Protein AF-0000000080188568 (afdb_homodimer)

Foldseek 3Di:
DQALLLLLCLQPADFFDFLVNSCVVVVHDSVVSVVSLVVCVLLVQWDWDDDDPTIGIGGHPQPLSVLSNVVCVVCVVDSCSVLCDDCLLVLLLPQLDWDALVVSCLLSVHDSVVSVVSQVSCVVVVQWDDDPRTIHGDDPSNSSNVSSVSSQVSSVLSVCCVFAVPKDWLADDNAKTKIKHQDDGDDAQKAWAEQVCCVVLLDHDDDDSITMIMGDNPDDYQDLLLRLLSLCSVPVALVSLLVNLLSVQADPDDPVSNCVNCVSSVNNVVVVVSVVCVVVQNPDDDPRYDHSVVSCVVNVVSPRRD/DQALLLLLCLQPADFFDFLVNSCVVVVHDSVVSVVSLVVCVLLVQWDWDDDDPTIGIGGHPQPLSVLSNVVCVVCVVDSCSVLCDDCLLVLLLPQLDWDALVVSCLLSVHDSVVSVVSQVSCVVVVQWDDDPRTIHGDDPSNSSNVSSVSSQVSSVLSVCCVFAVPKDWLADGNAKTKIKHQDDGDDAQKAWAEQVCCVVLLDHDDDDSITMIMGDNPDDYQDLLLRLLSLCSVPVALVSLLVNLLSVQQDPDDVVSNCSNCVSSVNNVVVVVSVVCVVVQNPDDDPRYDHSVVSCVVNVVSPRRD

Sequence (612 aa):
MLRRIELEVLATVDRGDTISELATKLDHSESYLSRAVGDLVEKGLIYTERDGRRKRVVPSDARAVELYRDHVRQHSHIAFPELLTGKALEVLSYLDQPRTVSEIADRSDNYRNTVNRVLKRFRDRGLVGTADGHYEFNADFDRLHEFARELAHHLHRHRLEAVAPKGTILWEDYDEFLAQAETEIDAEGFHETGLARFAAFDLQFLLTDHRYYVYSEELDAVSPAALCCHTLVIDDGSRHRSYCLLLLSHVDVDEDDLREQAEKYDLEDEIDVLLRYLKTRGEIDDDWLPEWDKFQELAADYKIESMLRRIELEVLATVDRGDTISELATKLDHSESYLSRAVGDLVEKGLIYTERDGRRKRVVPSDARAVELYRDHVRQHSHIAFPELLTGKALEVLSYLDQPRTVSEIADRSDNYRNTVNRVLKRFRDRGLVGTADGHYEFNADFDRLHEFARELAHHLHRHRLEAVAPKGTILWEDYDEFLAQAETEIDAEGFHETGLARFAAFDLQFLLTDHRYYVYSEELDAVSPAALCCHTLVIDDGSRHRSYCLLLLSHVDVDEDDLREQAEKYDLEDEIDVLLRYLKTRGEIDDDWLPEWDKFQELAADYKIES

pLDDT: mean 93.04, std 4.97, range [55.97, 98.19]

Secondary structure (DSSP, 8-state):
---HHHHHHHHH--TTEEHHHHHHHHT--HHHHHHHHHHHHHTTSEEEEEETTEEEEEE---HHHHHHHHHHHHTTTS-HHHHTTTTHHHHHHT-SS-B-HHHHHHHHT--HHHHHHHHHHHHHTTSEEEETTEEEE-GGGGHHHHHHHHHHHHHHHHHHHHH-TT-EEEEE-SS-EEEEESS----TTEEE-HHHHGGGGT------S-EEEEE-SS-SS--HHHHHHHHHHH--SHHHHHHHHHHHHHS---HHHHHHHHHHTT-HHHHHHHHHHHHTTT-S--TTS--HHHHHHHHHHTT---/---HHHHHHHHH--TTEEHHHHHHHHT--HHHHHHHHHHHHHTTSEEEEEETTEEEEEE---HHHHHHHHHHHHTTTS-HHHHTTTTHHHHHHT-SS-B-HHHHHHHHT--HHHHHHHHHHHHHTTSEEEETTEEEE-GGGGHHHHHHHHHHHHHHHHHHHHH-TT-EEEEE-SS-EEEEESS----TTEEEEHHHHGGGGT------S-EEEEE-SS-SS--HHHHHHHHHHH--SHHHHHHHHHHHHHS---HHHHHHHHHHTT-HHHHHHHHHHHHTTT-S--TTS--HHHHHHHHHHTT---

Organism: NCBI:txid355548

Nearest PDB structures (foldseek):
  4yif-assembly2_D  TM=5.866E-01  e=1.175E-02  Mycobacterium tuberculosis H37Rv
  5hsm-assembly1_A-2  TM=6.415E-01  e=3.103E-02  Mycobacterium tuberculosis H37Rv
  1lnw-assembly2_C  TM=6.754E-01  e=8.197E-02  Pseudomonas aeruginosa
  1x19-assembly1_A  TM=5.883E-01  e=5.295E-02  Chlorobaculum tepidum TLS
  3eco-assembly1_B  TM=5.841E-01  e=5.558E-02  Staphylococcus aureus subsp. aureus Mu50

Structure (mmCIF, N/CA/C/O backbone):
data_AF-0000000080188568-model_v1
#
loop_
_entity.id
_entity.type
_entity.pdbx_description
1 polymer 'MarR family protein'
#
loop_
_atom_site.group_PDB
_atom_site.id
_atom_site.type_symbol
_atom_site.label_atom_id
_atom_site.label_alt_id
_atom_site.label_comp_id
_atom_site.label_asym_id
_atom_site.label_entity_id
_atom_site.label_seq_id
_atom_site.pdbx_PDB_ins_code
_atom_site.Cartn_x
_atom_site.Cartn_y
_atom_site.Cartn_z
_atom_site.occupancy
_atom_site.B_iso_or_equiv
_atom_site.auth_seq_id
_atom_site.auth_comp_id
_atom_site.auth_asym_id
_atom_site.auth_atom_id
_atom_site.pdbx_PDB_model_num
ATOM 1 N N . MET A 1 1 ? -16.469 -11.023 -1.632 1 77.88 1 MET A N 1
ATOM 2 C CA . MET A 1 1 ? -17.078 -9.703 -1.787 1 77.88 1 MET A CA 1
ATOM 3 C C . MET A 1 1 ? -17.688 -9.234 -0.476 1 77.88 1 MET A C 1
ATOM 5 O O . MET A 1 1 ? -18.188 -10.039 0.307 1 77.88 1 MET A O 1
ATOM 9 N N . LEU A 1 2 ? -17.359 -7.988 -0.147 1 91.19 2 LEU A N 1
ATOM 10 C CA . LEU A 1 2 ? -17.922 -7.457 1.087 1 91.19 2 LEU A CA 1
ATOM 11 C C . LEU A 1 2 ? -19.406 -7.129 0.91 1 91.19 2 LEU A C 1
ATOM 13 O O . LEU A 1 2 ? -19.797 -6.582 -0.122 1 91.19 2 LEU A O 1
ATOM 17 N N . ARG A 1 3 ? -20.25 -7.59 1.879 1 93.44 3 ARG A N 1
ATOM 18 C CA . ARG A 1 3 ? -21.656 -7.227 1.912 1 93.44 3 ARG A CA 1
ATOM 19 C C . ARG A 1 3 ? -21.859 -5.828 2.488 1 93.44 3 ARG A C 1
ATOM 21 O O . ARG A 1 3 ? -20.953 -5.277 3.115 1 93.44 3 ARG A O 1
ATOM 28 N N . ARG A 1 4 ? -23.016 -5.301 2.189 1 94.25 4 ARG A N 1
ATOM 29 C CA . ARG A 1 4 ? -23.328 -3.945 2.637 1 94.25 4 ARG A CA 1
ATOM 30 C C . ARG A 1 4 ? -23.125 -3.805 4.141 1 94.25 4 ARG A C 1
ATOM 32 O O . ARG A 1 4 ? -22.484 -2.854 4.602 1 94.25 4 ARG A O 1
ATOM 39 N N . ILE A 1 5 ? -23.562 -4.742 4.906 1 94.88 5 ILE A N 1
ATOM 40 C CA . ILE A 1 5 ? -23.516 -4.668 6.363 1 94.88 5 ILE A CA 1
ATOM 41 C C . ILE A 1 5 ? -22.062 -4.707 6.828 1 94.88 5 ILE A C 1
ATOM 43 O O . ILE A 1 5 ? -21.703 -4.062 7.82 1 94.88 5 ILE A O 1
ATOM 47 N N . GLU A 1 6 ? -21.25 -5.473 6.164 1 96.31 6 GLU A N 1
ATOM 48 C CA . GLU A 1 6 ? -19.828 -5.547 6.512 1 96.31 6 GLU A CA 1
ATOM 49 C C . GLU A 1 6 ? -19.141 -4.203 6.297 1 96.31 6 GLU A C 1
ATOM 51 O O . GLU A 1 6 ? -18.328 -3.777 7.121 1 96.31 6 GLU A O 1
ATOM 56 N N . LEU A 1 7 ? -19.531 -3.549 5.219 1 96.69 7 LEU A N 1
ATOM 57 C CA . LEU A 1 7 ? -19 -2.223 4.934 1 96.69 7 LEU A CA 1
ATOM 58 C C . LEU A 1 7 ? -19.484 -1.21 5.969 1 96.69 7 LEU A C 1
ATOM 60 O O . LEU A 1 7 ? -18.719 -0.328 6.379 1 96.69 7 LEU A O 1
ATOM 64 N N . GLU A 1 8 ? -20.672 -1.371 6.391 1 96.19 8 GLU A N 1
ATOM 65 C CA . GLU A 1 8 ? -21.219 -0.488 7.422 1 96.19 8 GLU A CA 1
ATOM 66 C C . GLU A 1 8 ? -20.469 -0.668 8.742 1 96.19 8 GLU A C 1
ATOM 68 O O . GLU A 1 8 ? -20.156 0.311 9.414 1 96.19 8 GLU A O 1
ATOM 73 N N . VAL A 1 9 ? -20.234 -1.884 9.047 1 95.75 9 VAL A N 1
ATOM 74 C CA . VAL A 1 9 ? -19.516 -2.186 10.281 1 95.75 9 VAL A CA 1
ATOM 75 C C . VAL A 1 9 ? -18.109 -1.588 10.227 1 95.75 9 VAL A C 1
ATOM 77 O O . VAL A 1 9 ? -17.672 -0.91 11.156 1 95.75 9 VAL A O 1
ATOM 80 N N . LEU A 1 10 ? -17.422 -1.769 9.109 1 95.19 10 LEU A N 1
ATOM 81 C CA . LEU A 1 10 ? -16.047 -1.275 8.961 1 95.19 10 LEU A CA 1
ATOM 82 C C . LEU A 1 10 ? -16.016 0.247 9.047 1 95.19 10 LEU A C 1
ATOM 84 O O . LEU A 1 10 ? -15.055 0.818 9.562 1 95.19 10 LEU A O 1
ATOM 88 N N . ALA A 1 11 ? -17.031 0.852 8.555 1 94.38 11 ALA A N 1
ATOM 89 C CA . ALA A 1 11 ? -17.094 2.311 8.539 1 94.38 11 ALA A CA 1
ATOM 90 C C . ALA A 1 11 ? -17.328 2.869 9.938 1 94.38 11 ALA A C 1
ATOM 92 O O . ALA A 1 11 ? -16.906 3.979 10.25 1 94.38 11 ALA A O 1
ATOM 93 N N . THR A 1 12 ? -17.969 2.084 10.789 1 93.31 12 THR A N 1
ATOM 94 C CA . THR A 1 12 ? -18.5 2.654 12.023 1 93.31 12 THR A CA 1
ATOM 95 C C . THR A 1 12 ? -17.688 2.174 13.227 1 93.31 12 THR A C 1
ATOM 97 O O . THR A 1 12 ? -17.594 2.877 14.234 1 93.31 12 THR A O 1
ATOM 100 N N . VAL A 1 13 ? -17.062 1.077 13.148 1 92.56 13 VAL A N 1
ATOM 101 C CA . VAL A 1 13 ? -16.469 0.41 14.305 1 92.56 13 VAL A CA 1
ATOM 102 C C . VAL A 1 13 ? -15.312 1.248 14.844 1 92.56 13 VAL A C 1
ATOM 104 O O . VAL A 1 13 ? -14.461 1.713 14.078 1 92.56 13 VAL A O 1
ATOM 107 N N . ASP A 1 14 ? -15.359 1.519 16.078 1 88.75 14 ASP A N 1
ATOM 108 C CA . ASP A 1 14 ? -14.234 2.082 16.812 1 88.75 14 ASP A CA 1
ATOM 109 C C . ASP A 1 14 ? -13.562 1.024 17.688 1 88.75 14 ASP A C 1
ATOM 111 O O . ASP A 1 14 ? -14.219 0.098 18.172 1 88.75 14 ASP A O 1
ATOM 115 N N . ARG A 1 15 ? -12.281 1.246 17.844 1 84 15 ARG A N 1
ATOM 116 C CA . ARG A 1 15 ? -11.555 0.283 18.672 1 84 15 ARG A CA 1
ATOM 117 C C . ARG A 1 15 ? -12.188 0.163 20.047 1 84 15 ARG A C 1
ATOM 119 O O . ARG A 1 15 ? -12.312 1.157 20.766 1 84 15 ARG A O 1
ATOM 126 N N . GLY A 1 16 ? -12.625 -1.047 20.391 1 82.81 16 GLY A N 1
ATOM 127 C CA . GLY A 1 16 ? -13.18 -1.302 21.719 1 82.81 16 GLY A CA 1
ATOM 128 C C . GLY A 1 16 ? -14.695 -1.34 21.734 1 82.81 16 GLY A C 1
ATOM 129 O O . GLY A 1 16 ? -15.305 -1.646 22.766 1 82.81 16 GLY A O 1
ATOM 130 N N . ASP A 1 17 ? -15.25 -1.084 20.641 1 91.62 17 ASP A N 1
ATOM 131 C CA . ASP A 1 17 ? -16.703 -1.198 20.562 1 91.62 17 ASP A CA 1
ATOM 132 C C . ASP A 1 17 ? -17.156 -2.619 20.891 1 91.62 17 ASP A C 1
ATOM 134 O O . ASP A 1 17 ? -16.516 -3.59 20.484 1 91.62 17 ASP A O 1
ATOM 138 N N . THR A 1 18 ? -18.25 -2.66 21.594 1 93 18 THR A N 1
ATOM 139 C CA . THR A 1 18 ? -18.891 -3.961 21.766 1 93 18 THR A CA 1
ATOM 140 C C . THR A 1 18 ? -19.891 -4.219 20.641 1 93 18 THR A C 1
ATOM 142 O O . THR A 1 18 ? -20.281 -3.295 19.922 1 93 18 THR A O 1
ATOM 145 N N . ILE A 1 19 ? -20.25 -5.473 20.5 1 91.81 19 ILE A N 1
ATOM 146 C CA . ILE A 1 19 ? -21.234 -5.832 19.484 1 91.81 19 ILE A CA 1
ATOM 147 C C . ILE A 1 19 ? -22.547 -5.098 19.75 1 91.81 19 ILE A C 1
ATOM 149 O O . ILE A 1 19 ? -23.188 -4.609 18.828 1 91.81 19 ILE A O 1
ATOM 153 N N . SER A 1 20 ? -22.891 -4.988 21 1 91.56 20 SER A N 1
ATOM 154 C CA . SER A 1 20 ? -24.125 -4.316 21.391 1 91.56 20 SER A CA 1
ATOM 155 C C . SER A 1 20 ? -24.094 -2.836 21.016 1 91.56 20 SER A C 1
ATOM 157 O O . SER A 1 20 ? -25.062 -2.291 20.5 1 91.56 20 SER A O 1
ATOM 159 N N . GLU A 1 21 ? -23.016 -2.225 21.328 1 93 21 GLU A N 1
ATOM 160 C CA . GLU A 1 21 ? -22.859 -0.812 21 1 93 21 GLU A CA 1
ATOM 161 C C . GLU A 1 21 ? -22.938 -0.59 19.484 1 93 21 GLU A C 1
ATOM 163 O O . GLU A 1 21 ? -23.578 0.354 19.031 1 93 21 GLU A O 1
ATOM 168 N N . LEU A 1 22 ? -22.266 -1.437 18.719 1 93.44 22 LEU A N 1
ATOM 169 C CA . LEU A 1 22 ? -22.266 -1.332 17.266 1 93.44 22 LEU A CA 1
ATOM 170 C C . LEU A 1 22 ? -23.672 -1.547 16.703 1 93.44 22 LEU A C 1
ATOM 172 O O . LEU A 1 22 ? -24.078 -0.889 15.734 1 93.44 22 LEU A O 1
ATOM 176 N N . ALA A 1 23 ? -24.375 -2.471 17.297 1 94.12 23 ALA A N 1
ATOM 177 C CA . ALA A 1 23 ? -25.734 -2.74 16.891 1 94.12 23 ALA A CA 1
ATOM 178 C C . ALA A 1 23 ? -26.625 -1.512 17.078 1 94.12 23 ALA A C 1
ATOM 180 O O . ALA A 1 23 ? -27.453 -1.197 16.219 1 94.12 23 ALA A O 1
ATOM 181 N N . THR A 1 24 ? -26.422 -0.844 18.141 1 93.31 24 THR A N 1
ATOM 182 C CA . THR A 1 24 ? -27.188 0.37 18.422 1 93.31 24 THR A CA 1
ATOM 183 C C . THR A 1 24 ? -26.812 1.478 17.438 1 93.31 24 THR A C 1
ATOM 185 O O . THR A 1 24 ? -27.688 2.139 16.891 1 93.31 24 THR A O 1
ATOM 188 N N . LYS A 1 25 ? -25.469 1.621 17.219 1 92 25 LYS A N 1
ATOM 189 C CA . LYS A 1 25 ? -24.984 2.646 16.297 1 92 25 LYS A CA 1
ATOM 190 C C . LYS A 1 25 ? -25.562 2.455 14.898 1 92 25 LYS A C 1
ATOM 192 O O . LYS A 1 25 ? -25.906 3.428 14.219 1 92 25 LYS A O 1
ATOM 197 N N . LEU A 1 26 ? -25.75 1.2 14.492 1 93.94 26 LEU A N 1
ATOM 198 C CA . LEU A 1 26 ? -26.141 0.892 13.117 1 93.94 26 LEU A CA 1
ATOM 199 C C . LEU A 1 26 ? -27.625 0.557 13.031 1 93.94 26 LEU A C 1
ATOM 201 O O . LEU A 1 26 ? -28.156 0.349 11.938 1 93.94 26 LEU A O 1
ATOM 205 N N . ASP A 1 27 ? -28.297 0.516 14.141 1 93.12 27 ASP A N 1
ATOM 206 C CA . ASP A 1 27 ? -29.719 0.232 14.234 1 93.12 27 ASP A CA 1
ATOM 207 C C . ASP A 1 27 ? -30.047 -1.119 13.609 1 93.12 27 ASP A C 1
ATOM 209 O O . ASP A 1 27 ? -30.906 -1.205 12.719 1 93.12 27 ASP A O 1
ATOM 213 N N . HIS A 1 28 ? -29.297 -2.125 13.945 1 94.06 28 HIS A N 1
ATOM 214 C CA . HIS A 1 28 ? -29.531 -3.51 13.555 1 94.06 28 HIS A CA 1
ATOM 215 C C . HIS A 1 28 ? -29.625 -4.422 14.773 1 94.06 28 HIS A C 1
ATOM 217 O O . HIS A 1 28 ? -29.312 -4.008 15.891 1 94.06 28 HIS A O 1
ATOM 223 N N . SER A 1 29 ? -30.109 -5.578 14.609 1 93.88 29 SER A N 1
ATOM 224 C CA . SER A 1 29 ? -30.156 -6.543 15.711 1 93.88 29 SER A CA 1
ATOM 225 C C . SER A 1 29 ? -28.75 -7.039 16.047 1 93.88 29 SER A C 1
ATOM 227 O O . SER A 1 29 ? -27.875 -7.074 15.188 1 93.88 29 SER A O 1
ATOM 229 N N . GLU A 1 30 ? -28.594 -7.402 17.281 1 93.12 30 GLU A N 1
ATOM 230 C CA . GLU A 1 30 ? -27.297 -7.914 17.734 1 93.12 30 GLU A CA 1
ATOM 231 C C . GLU A 1 30 ? -26.938 -9.211 17.016 1 93.12 30 GLU A C 1
ATOM 233 O O . GLU A 1 30 ? -25.766 -9.445 16.703 1 93.12 30 GLU A O 1
ATOM 238 N N . SER A 1 31 ? -27.875 -10.016 16.781 1 93.19 31 SER A N 1
ATOM 239 C CA . SER A 1 31 ? -27.641 -11.273 16.094 1 93.19 31 SER A CA 1
ATOM 240 C C . SER A 1 31 ? -27.125 -11.039 14.68 1 93.19 31 SER A C 1
ATOM 242 O O . SER A 1 31 ? -26.203 -11.703 14.227 1 93.19 31 SER A O 1
ATOM 244 N N . TYR A 1 32 ? -27.781 -10.102 14.047 1 94.31 32 TYR A N 1
ATOM 245 C CA . TYR A 1 32 ? -27.406 -9.766 12.68 1 94.31 32 TYR A CA 1
ATOM 246 C C . TYR A 1 32 ? -26 -9.172 12.641 1 94.31 32 TYR A C 1
ATOM 248 O O . TYR A 1 32 ? -25.188 -9.531 11.781 1 94.31 32 TYR A O 1
ATOM 256 N N . LEU A 1 33 ? -25.719 -8.336 13.547 1 93.75 33 LEU A N 1
ATOM 257 C CA . LEU A 1 33 ? -24.406 -7.703 13.625 1 93.75 33 LEU A CA 1
ATOM 258 C C . LEU A 1 33 ? -23.328 -8.719 13.992 1 93.75 33 LEU A C 1
ATOM 260 O O . LEU A 1 33 ? -22.203 -8.648 13.484 1 93.75 33 LEU A O 1
ATOM 264 N N . SER A 1 34 ? -23.656 -9.555 14.844 1 94 34 SER A N 1
ATOM 265 C CA . SER A 1 34 ? -22.719 -10.586 15.258 1 94 34 SER A CA 1
ATOM 266 C C . SER A 1 34 ? -22.297 -11.461 14.086 1 94 34 SER A C 1
ATOM 268 O O . SER A 1 34 ? -21.125 -11.828 13.961 1 94 34 SER A O 1
ATOM 270 N N . ARG A 1 35 ? -23.219 -11.781 13.266 1 95.25 35 ARG A N 1
ATOM 271 C CA . ARG A 1 35 ? -22.906 -12.555 12.07 1 95.25 35 ARG A CA 1
ATOM 272 C C . ARG A 1 35 ? -21.984 -11.781 11.133 1 95.25 35 ARG A C 1
ATOM 274 O O . ARG A 1 35 ? -21.016 -12.328 10.602 1 95.25 35 ARG A O 1
ATOM 281 N N . ALA A 1 36 ? -22.266 -10.547 10.93 1 95.56 36 ALA A N 1
ATOM 282 C CA . ALA A 1 36 ? -21.453 -9.695 10.078 1 95.56 36 ALA A CA 1
ATOM 283 C C . ALA A 1 36 ? -20.031 -9.57 10.625 1 95.56 36 ALA A C 1
ATOM 285 O O . ALA A 1 36 ? -19.062 -9.641 9.867 1 95.56 36 ALA A O 1
ATOM 286 N N . VAL A 1 37 ? -19.953 -9.398 11.906 1 94.88 37 VAL A N 1
ATOM 287 C CA . VAL A 1 37 ? -18.641 -9.305 12.562 1 94.88 37 VAL A CA 1
ATOM 288 C C . VAL A 1 37 ? -17.891 -10.625 12.414 1 94.88 37 VAL A C 1
ATOM 290 O O . VAL A 1 37 ? -16.688 -10.641 12.141 1 94.88 37 VAL A O 1
ATOM 293 N N . GLY A 1 38 ? -18.609 -11.711 12.586 1 95 38 GLY A N 1
ATOM 294 C CA . GLY A 1 38 ? -18.016 -13.023 12.375 1 95 38 GLY A CA 1
ATOM 295 C C . GLY A 1 38 ? -17.438 -13.188 10.977 1 95 38 GLY A C 1
ATOM 296 O O . GLY A 1 38 ? -16.328 -13.703 10.812 1 95 38 GLY A O 1
ATOM 297 N N . ASP A 1 39 ? -18.188 -12.727 10.023 1 95.81 39 ASP A N 1
ATOM 298 C CA . ASP A 1 39 ? -17.719 -12.797 8.641 1 95.81 39 ASP A CA 1
ATOM 299 C C . ASP A 1 39 ? -16.469 -11.953 8.43 1 95.81 39 ASP A C 1
ATOM 301 O O . ASP A 1 39 ? -15.539 -12.383 7.742 1 95.81 39 ASP A O 1
ATOM 305 N N . LEU A 1 40 ? -16.422 -10.773 8.992 1 96.56 40 LEU A N 1
ATOM 306 C CA . LEU A 1 40 ? -15.281 -9.875 8.875 1 96.56 40 LEU A CA 1
ATOM 307 C C . LEU A 1 40 ? -14.062 -10.453 9.578 1 96.56 40 LEU A C 1
ATOM 309 O O . LEU A 1 40 ? -12.93 -10.25 9.125 1 96.56 40 LEU A O 1
ATOM 313 N N . VAL A 1 41 ? -14.312 -11.141 10.664 1 94.5 41 VAL A N 1
ATOM 314 C CA . VAL A 1 41 ? -13.234 -11.805 11.383 1 94.5 41 VAL A CA 1
ATOM 315 C C . VAL A 1 41 ? -12.633 -12.906 10.516 1 94.5 41 VAL A C 1
ATOM 317 O O . VAL A 1 41 ? -11.414 -13.039 10.422 1 94.5 41 VAL A O 1
ATOM 320 N N . GLU A 1 42 ? -13.477 -13.633 9.852 1 93.75 42 GLU A N 1
ATOM 321 C CA . GLU A 1 42 ? -13.023 -14.688 8.953 1 93.75 42 GLU A CA 1
ATOM 322 C C . GLU A 1 42 ? -12.188 -14.109 7.809 1 93.75 42 GLU A C 1
ATOM 324 O O . GLU A 1 42 ? -11.25 -14.75 7.328 1 93.75 42 GLU A O 1
ATOM 329 N N . LYS A 1 43 ? -12.469 -12.922 7.453 1 94.44 43 LYS A N 1
ATOM 330 C CA . LYS A 1 43 ? -11.766 -12.258 6.359 1 94.44 43 LYS A CA 1
ATOM 331 C C . LYS A 1 43 ? -10.516 -11.531 6.867 1 94.44 43 LYS A C 1
ATOM 333 O O . LYS A 1 43 ? -9.758 -10.977 6.074 1 94.44 43 LYS A O 1
ATOM 338 N N . GLY A 1 44 ? -10.359 -11.477 8.172 1 93.5 44 GLY A N 1
ATOM 339 C CA . GLY A 1 44 ? -9.188 -10.852 8.773 1 93.5 44 GLY A CA 1
ATOM 340 C C . GLY A 1 44 ? -9.25 -9.336 8.766 1 93.5 44 GLY A C 1
ATOM 341 O O . GLY A 1 44 ? -8.219 -8.672 8.859 1 93.5 44 GLY A O 1
ATOM 342 N N . LEU A 1 45 ? -10.414 -8.773 8.594 1 96.38 45 LEU A N 1
ATOM 343 C CA . LEU A 1 45 ? -10.562 -7.324 8.523 1 96.38 45 LEU A CA 1
ATOM 344 C C . LEU A 1 45 ? -10.883 -6.742 9.898 1 96.38 45 LEU A C 1
ATOM 346 O O . LEU A 1 45 ? -10.688 -5.547 10.133 1 96.38 45 LEU A O 1
ATOM 350 N N . ILE A 1 46 ? -11.406 -7.598 10.734 1 94.56 46 ILE A N 1
ATOM 351 C CA . ILE A 1 46 ? -11.719 -7.262 12.117 1 94.56 46 ILE A CA 1
ATOM 352 C C . ILE A 1 46 ? -11.273 -8.398 13.031 1 94.56 46 ILE A C 1
ATOM 354 O O . ILE A 1 46 ? -11.188 -9.547 12.609 1 94.56 46 ILE A O 1
ATOM 358 N N . TYR A 1 47 ? -10.938 -7.992 14.203 1 91.38 47 TYR A N 1
ATOM 359 C CA . TYR A 1 47 ? -10.664 -8.969 15.25 1 91.38 47 TYR A CA 1
ATOM 360 C C . TYR A 1 47 ? -11.586 -8.75 16.453 1 91.38 47 TYR A C 1
ATOM 362 O O . TYR A 1 47 ? -12.18 -7.68 16.594 1 91.38 47 TYR A O 1
ATOM 370 N N . THR A 1 48 ? -11.719 -9.797 17.203 1 89.94 48 THR A N 1
ATOM 371 C CA . THR A 1 48 ? -12.508 -9.695 18.438 1 89.94 48 THR A CA 1
ATOM 372 C C . THR A 1 48 ? -11.656 -10.055 19.641 1 89.94 48 THR A C 1
ATOM 374 O O . THR A 1 48 ? -10.82 -10.953 19.578 1 89.94 48 THR A O 1
ATOM 377 N N . GLU A 1 49 ? -11.797 -9.219 20.656 1 83.88 49 GLU A N 1
ATOM 378 C CA . GLU A 1 49 ? -11.133 -9.469 21.938 1 83.88 49 GLU A CA 1
ATOM 379 C C . GLU A 1 49 ? -12.148 -9.648 23.062 1 83.88 49 GLU A C 1
ATOM 381 O O . GLU A 1 49 ? -13.164 -8.961 23.109 1 83.88 49 GLU A O 1
ATOM 386 N N . ARG A 1 50 ? -11.914 -10.625 23.891 1 80 50 ARG A N 1
ATOM 387 C CA . ARG A 1 50 ? -12.805 -10.844 25.016 1 80 50 ARG A CA 1
ATOM 388 C C . ARG A 1 50 ? -12.406 -9.977 26.203 1 80 50 ARG A C 1
ATOM 390 O O . ARG A 1 50 ? -11.234 -9.922 26.578 1 80 50 ARG A O 1
ATOM 397 N N . ASP A 1 51 ? -13.133 -9.148 26.578 1 76.44 51 ASP A N 1
ATOM 398 C CA . ASP A 1 51 ? -13 -8.367 27.797 1 76.44 51 ASP A CA 1
ATOM 399 C C . ASP A 1 51 ? -14.055 -8.773 28.828 1 76.44 51 ASP A C 1
ATOM 401 O O . ASP A 1 51 ? -15.117 -8.148 28.922 1 76.44 51 ASP A O 1
ATOM 405 N N . GLY A 1 52 ? -13.656 -9.766 29.719 1 75.06 52 GLY A N 1
ATOM 406 C CA . GLY A 1 52 ? -14.648 -10.344 30.609 1 75.06 52 GLY A CA 1
ATOM 407 C C . GLY A 1 52 ? -15.773 -11.047 29.875 1 75.06 52 GLY A C 1
ATOM 408 O O . GLY A 1 52 ? -15.531 -11.992 29.125 1 75.06 52 GLY A O 1
ATOM 409 N N . ARG A 1 53 ? -17.047 -10.508 30.109 1 74.81 53 ARG A N 1
ATOM 410 C CA . ARG A 1 53 ? -18.203 -11.125 29.484 1 74.81 53 ARG A CA 1
ATOM 411 C C . ARG A 1 53 ? -18.516 -10.461 28.141 1 74.81 53 ARG A C 1
ATOM 413 O O . ARG A 1 53 ? -19.391 -10.922 27.406 1 74.81 53 ARG A O 1
ATOM 420 N N . ARG A 1 54 ? -17.844 -9.484 27.781 1 82.62 54 ARG A N 1
ATOM 421 C CA . ARG A 1 54 ? -18.203 -8.734 26.578 1 82.62 54 ARG A CA 1
ATOM 422 C C . ARG A 1 54 ? -17.172 -8.969 25.484 1 82.62 54 ARG A C 1
ATOM 424 O O . ARG A 1 54 ? -15.984 -9.18 25.766 1 82.62 54 ARG A O 1
ATOM 431 N N . LYS A 1 55 ? -17.703 -9.062 24.312 1 86.19 55 LYS A N 1
ATOM 432 C CA . LYS A 1 55 ? -16.859 -9.188 23.125 1 86.19 55 LYS A CA 1
ATOM 433 C C . LYS A 1 55 ? -16.625 -7.824 22.469 1 86.19 55 LYS A C 1
ATOM 435 O O . LYS A 1 55 ? -17.562 -7.113 22.125 1 86.19 55 LYS A O 1
ATOM 440 N N . ARG A 1 56 ? -15.383 -7.453 22.391 1 91.25 56 ARG A N 1
ATOM 441 C CA . ARG A 1 56 ? -15.016 -6.172 21.797 1 91.25 56 ARG A CA 1
ATOM 442 C C . ARG A 1 56 ? -14.492 -6.359 20.375 1 91.25 56 ARG A C 1
ATOM 444 O O . ARG A 1 56 ? -13.828 -7.355 20.078 1 91.25 56 ARG A O 1
ATOM 451 N N . VAL A 1 57 ? -14.844 -5.406 19.547 1 92.94 57 VAL A N 1
ATOM 452 C CA . VAL A 1 57 ? -14.484 -5.469 18.125 1 92.94 57 VAL A CA 1
ATOM 453 C C . VAL A 1 57 ? -13.344 -4.496 17.844 1 92.94 57 VAL A C 1
ATOM 455 O O . VAL A 1 57 ? -13.398 -3.33 18.234 1 92.94 57 VAL A O 1
ATOM 458 N N . VAL A 1 58 ? -12.266 -4.996 17.188 1 91.38 58 VAL A N 1
ATOM 459 C CA . VAL A 1 58 ? -11.102 -4.188 16.859 1 91.38 58 VAL A CA 1
ATOM 460 C C . VAL A 1 58 ? -10.812 -4.273 15.359 1 91.38 58 VAL A C 1
ATOM 462 O O . VAL A 1 58 ? -10.602 -5.367 14.82 1 91.38 58 VAL A O 1
ATOM 465 N N . PRO A 1 59 ? -10.797 -3.139 14.664 1 93.31 59 PRO A N 1
ATOM 466 C CA . PRO A 1 59 ? -10.414 -3.18 13.25 1 93.31 59 PRO A CA 1
ATOM 467 C C . PRO A 1 59 ? -8.977 -3.643 13.039 1 93.31 59 PRO A C 1
ATOM 469 O O . PRO A 1 59 ? -8.102 -3.357 13.867 1 93.31 59 PRO A O 1
ATOM 472 N N . SER A 1 60 ? -8.75 -4.367 11.977 1 93.5 60 SER A N 1
ATOM 473 C CA . SER A 1 60 ? -7.406 -4.848 11.68 1 93.5 60 SER A CA 1
ATOM 474 C C . SER A 1 60 ? -6.512 -3.717 11.188 1 93.5 60 SER A C 1
ATOM 476 O O . SER A 1 60 ? -6.996 -2.633 10.852 1 93.5 60 SER A O 1
ATOM 478 N N . ASP A 1 61 ? -5.184 -4.004 11.148 1 91.75 61 ASP A N 1
ATOM 479 C CA . ASP A 1 61 ? -4.207 -3.02 10.695 1 91.75 61 ASP A CA 1
ATOM 480 C C . ASP A 1 61 ? -3.994 -3.111 9.188 1 91.75 61 ASP A C 1
ATOM 482 O O . ASP A 1 61 ? -3.064 -2.508 8.648 1 91.75 61 ASP A O 1
ATOM 486 N N . ALA A 1 62 ? -4.887 -3.828 8.523 1 94.62 62 ALA A N 1
ATOM 487 C CA . ALA A 1 62 ? -4.758 -3.986 7.078 1 94.62 62 ALA A CA 1
ATOM 488 C C . ALA A 1 62 ? -4.898 -2.645 6.363 1 94.62 62 ALA A C 1
ATOM 490 O O . ALA A 1 62 ? -5.734 -1.818 6.742 1 94.62 62 ALA A O 1
ATOM 491 N N . ARG A 1 63 ? -4.113 -2.48 5.363 1 94.94 63 ARG A N 1
ATOM 492 C CA . ARG A 1 63 ? -4.141 -1.257 4.57 1 94.94 63 ARG A CA 1
ATOM 493 C C . ARG A 1 63 ? -5.535 -1.009 3.998 1 94.94 63 ARG A C 1
ATOM 495 O O . ARG A 1 63 ? -5.98 0.136 3.914 1 94.94 63 ARG A O 1
ATOM 502 N N . ALA A 1 64 ? -6.219 -2.049 3.648 1 96 64 ALA A N 1
ATOM 503 C CA . ALA A 1 64 ? -7.562 -1.938 3.084 1 96 64 ALA A CA 1
ATOM 504 C C . ALA A 1 64 ? -8.523 -1.282 4.074 1 96 64 ALA A C 1
ATOM 506 O O . ALA A 1 64 ? -9.344 -0.444 3.693 1 96 64 ALA A O 1
ATOM 507 N N . VAL A 1 65 ? -8.43 -1.642 5.324 1 95.5 65 VAL A N 1
ATOM 508 C CA . VAL A 1 65 ? -9.305 -1.108 6.359 1 95.5 65 VAL A CA 1
ATOM 509 C C . VAL A 1 65 ? -9.023 0.379 6.562 1 95.5 65 VAL A C 1
ATOM 511 O O . VAL A 1 65 ? -9.953 1.187 6.645 1 95.5 65 VAL A O 1
ATOM 514 N N . GLU A 1 66 ? -7.805 0.687 6.59 1 94.25 66 GLU A N 1
ATOM 515 C CA . GLU A 1 66 ? -7.414 2.086 6.73 1 94.25 66 GLU A CA 1
ATOM 516 C C . GLU A 1 66 ? -7.957 2.93 5.578 1 94.25 66 GLU A C 1
ATOM 518 O O . GLU A 1 66 ? -8.555 3.98 5.801 1 94.25 66 GLU A O 1
ATOM 523 N N . LEU A 1 67 ? -7.715 2.445 4.398 1 95 67 LEU A N 1
ATOM 524 C CA . LEU A 1 67 ? -8.125 3.186 3.213 1 95 67 LEU A CA 1
ATOM 525 C C . LEU A 1 67 ? -9.633 3.408 3.205 1 95 67 LEU A C 1
ATOM 527 O O . LEU A 1 67 ? -10.102 4.516 2.928 1 95 67 LEU A O 1
ATOM 531 N N . TYR A 1 68 ? -10.344 2.398 3.514 1 96.31 68 TYR A N 1
ATOM 532 C CA . TYR A 1 68 ? -11.797 2.5 3.516 1 96.31 68 TYR A CA 1
ATOM 533 C C . TYR A 1 68 ? -12.273 3.512 4.551 1 96.31 68 TYR A C 1
ATOM 535 O O . TYR A 1 68 ? -13.07 4.398 4.242 1 96.31 68 TYR A O 1
ATOM 543 N N . ARG A 1 69 ? -11.773 3.373 5.707 1 93.94 69 ARG A N 1
ATOM 544 C CA . ARG A 1 69 ? -12.203 4.25 6.793 1 93.94 69 ARG A CA 1
ATOM 545 C C . ARG A 1 69 ? -11.828 5.699 6.508 1 93.94 69 ARG A C 1
ATOM 547 O O . ARG A 1 69 ? -12.594 6.613 6.805 1 93.94 69 ARG A O 1
ATOM 554 N N . ASP A 1 70 ? -10.68 5.898 5.953 1 91.5 70 ASP A N 1
ATOM 555 C CA . ASP A 1 70 ? -10.266 7.246 5.582 1 91.5 70 ASP A CA 1
ATOM 556 C C . ASP A 1 70 ? -11.227 7.859 4.57 1 91.5 70 ASP A C 1
ATOM 558 O O . ASP A 1 70 ? -11.586 9.031 4.676 1 91.5 70 ASP A O 1
ATOM 562 N N . HIS A 1 71 ? -11.625 7.004 3.639 1 92 71 HIS A N 1
ATOM 563 C CA . HIS A 1 71 ? -12.547 7.488 2.619 1 92 71 HIS A CA 1
ATOM 564 C C . HIS A 1 71 ? -13.891 7.879 3.23 1 92 71 HIS A C 1
ATOM 566 O O . HIS A 1 71 ? -14.477 8.898 2.857 1 92 71 HIS A O 1
ATOM 572 N N . VAL A 1 72 ? -14.352 7.082 4.07 1 92.12 72 VAL A N 1
ATOM 573 C CA . VAL A 1 72 ? -15.641 7.32 4.719 1 92.12 72 VAL A CA 1
ATOM 574 C C . VAL A 1 72 ? -15.578 8.602 5.543 1 92.12 72 VAL A C 1
ATOM 576 O O . VAL A 1 72 ? -16.5 9.414 5.508 1 92.12 72 VAL A O 1
ATOM 579 N N . ARG A 1 73 ? -14.5 8.766 6.223 1 87.38 73 ARG A N 1
ATOM 580 C CA . ARG A 1 73 ? -14.344 9.945 7.066 1 87.38 73 ARG A CA 1
ATOM 581 C C . ARG A 1 73 ? -14.227 11.211 6.223 1 87.38 73 ARG A C 1
ATOM 583 O O . ARG A 1 73 ? -14.773 12.258 6.578 1 87.38 73 ARG A O 1
ATOM 590 N N . GLN A 1 74 ? -13.523 11.141 5.172 1 84.75 74 GLN A N 1
ATOM 591 C CA . GLN A 1 74 ? -13.281 12.297 4.32 1 84.75 74 GLN A CA 1
ATOM 592 C C . GLN A 1 74 ? -14.516 12.648 3.502 1 84.75 74 GLN A C 1
ATOM 594 O O . GLN A 1 74 ? -14.719 13.812 3.148 1 84.75 74 GLN A O 1
ATOM 599 N N . HIS A 1 75 ? -15.312 11.609 3.225 1 88.31 75 HIS A N 1
ATOM 600 C CA . HIS A 1 75 ? -16.516 11.82 2.418 1 88.31 75 HIS A CA 1
ATOM 601 C C . HIS A 1 75 ? -17.75 11.25 3.107 1 88.31 75 HIS A C 1
ATOM 603 O O . HIS A 1 75 ? -18.422 10.375 2.555 1 88.31 75 HIS A O 1
ATOM 609 N N . SER A 1 76 ? -18.062 11.867 4.188 1 86.88 76 SER A N 1
ATOM 610 C CA . SER A 1 76 ? -19.109 11.344 5.062 1 86.88 76 SER A CA 1
ATOM 611 C C . SER A 1 76 ? -20.484 11.414 4.395 1 86.88 76 SER A C 1
ATOM 613 O O . SER A 1 76 ? -21.406 10.695 4.785 1 86.88 76 SER A O 1
ATOM 615 N N . HIS A 1 77 ? -20.578 12.25 3.355 1 89.06 77 HIS A N 1
ATOM 616 C CA . HIS A 1 77 ? -21.875 12.445 2.697 1 89.06 77 HIS A CA 1
ATOM 617 C C . HIS A 1 77 ? -22.141 11.344 1.677 1 89.06 77 HIS A C 1
ATOM 619 O O . HIS A 1 77 ? -23.266 11.219 1.182 1 89.06 77 HIS A O 1
ATOM 625 N N . ILE A 1 78 ? -21.188 10.602 1.352 1 92.19 78 ILE A N 1
ATOM 626 C CA . ILE A 1 78 ? -21.344 9.539 0.369 1 92.19 78 ILE A CA 1
ATOM 627 C C . ILE A 1 78 ? -21.688 8.227 1.078 1 92.19 78 ILE A C 1
ATOM 629 O O . ILE A 1 78 ? -21.031 7.855 2.053 1 92.19 78 ILE A O 1
ATOM 633 N N . ALA A 1 79 ? -22.641 7.559 0.61 1 93.31 79 ALA A N 1
ATOM 634 C CA . ALA A 1 79 ? -23.031 6.266 1.168 1 93.31 79 ALA A CA 1
ATOM 635 C C . ALA A 1 79 ? -22.219 5.137 0.546 1 93.31 79 ALA A C 1
ATOM 637 O O . ALA A 1 79 ? -22.766 4.316 -0.206 1 93.31 79 ALA A O 1
ATOM 638 N N . PHE A 1 80 ? -21.078 4.957 0.959 1 94.25 80 PHE A N 1
ATOM 639 C CA . PHE A 1 80 ? -20.125 4.012 0.377 1 94.25 80 PHE A CA 1
ATOM 640 C C . PHE A 1 80 ? -20.609 2.578 0.553 1 94.25 80 PHE A C 1
ATOM 642 O O . PHE A 1 80 ? -20.453 1.749 -0.346 1 94.25 80 PHE A O 1
ATOM 649 N N . PRO A 1 81 ? -21.25 2.227 1.693 1 94.19 81 PRO A N 1
ATOM 650 C CA . PRO A 1 81 ? -21.703 0.841 1.865 1 94.19 81 PRO A CA 1
ATOM 651 C C . PRO A 1 81 ? -22.688 0.398 0.787 1 94.19 81 PRO A C 1
ATOM 653 O O . PRO A 1 81 ? -22.656 -0.76 0.363 1 94.19 81 PRO A O 1
ATOM 656 N N . GLU A 1 82 ? -23.438 1.271 0.306 1 93 82 GLU A N 1
ATOM 657 C CA . GLU A 1 82 ? -24.375 0.961 -0.765 1 93 82 GLU A CA 1
ATOM 658 C C . GLU A 1 82 ? -23.703 1.009 -2.129 1 93 82 GLU A C 1
ATOM 660 O O . GLU A 1 82 ? -24 0.196 -3.008 1 93 82 GLU A O 1
ATOM 665 N N . LEU A 1 83 ? -22.812 1.859 -2.246 1 94.56 83 LEU A N 1
ATOM 666 C CA . LEU A 1 83 ? -22.172 2.139 -3.527 1 94.56 83 LEU A CA 1
ATOM 667 C C . LEU A 1 83 ? -21.172 1.04 -3.891 1 94.56 83 LEU A C 1
ATOM 669 O O . LEU A 1 83 ? -20.984 0.731 -5.07 1 94.56 83 LEU A O 1
ATOM 673 N N . LEU A 1 84 ? -20.5 0.451 -2.883 1 95.06 84 LEU A N 1
ATOM 674 C CA . LEU A 1 84 ? -19.359 -0.43 -3.131 1 95.06 84 LEU A CA 1
ATOM 675 C C . LEU A 1 84 ? -19.781 -1.895 -3.057 1 95.06 84 LEU A C 1
ATOM 677 O O . LEU A 1 84 ? -18.938 -2.783 -2.953 1 95.06 84 LEU A O 1
ATOM 681 N N . THR A 1 85 ? -21 -2.217 -3.178 1 89.62 85 THR A N 1
ATOM 682 C CA . THR A 1 85 ? -21.5 -3.59 -3.113 1 89.62 85 THR A CA 1
ATOM 683 C C . THR A 1 85 ? -21.516 -4.227 -4.5 1 89.62 85 THR A C 1
ATOM 685 O O . THR A 1 85 ? -21.359 -3.533 -5.508 1 89.62 85 THR A O 1
ATOM 688 N N . GLY A 1 86 ? -21.625 -5.602 -4.504 1 88.62 86 GLY A N 1
ATOM 689 C CA . GLY A 1 86 ? -21.703 -6.328 -5.758 1 88.62 86 GLY A CA 1
ATOM 690 C C . GLY A 1 86 ? -20.406 -6.309 -6.539 1 88.62 86 GLY A C 1
ATOM 691 O O . GLY A 1 86 ? -19.344 -6.625 -5.996 1 88.62 86 GLY A O 1
ATOM 692 N N . LYS A 1 87 ? -20.547 -5.895 -7.863 1 94.31 87 LYS A N 1
ATOM 693 C CA . LYS A 1 87 ? -19.391 -5.926 -8.75 1 94.31 87 LYS A CA 1
ATOM 694 C C . LYS A 1 87 ? -18.641 -4.594 -8.734 1 94.31 87 LYS A C 1
ATOM 696 O O . LYS A 1 87 ? -17.672 -4.406 -9.477 1 94.31 87 LYS A O 1
ATOM 701 N N . ALA A 1 88 ? -19.047 -3.75 -7.863 1 95.88 88 ALA A N 1
ATOM 702 C CA . ALA A 1 88 ? -18.5 -2.395 -7.855 1 95.88 88 ALA A CA 1
ATOM 703 C C . ALA A 1 88 ? -17 -2.41 -7.598 1 95.88 88 ALA A C 1
ATOM 705 O O . ALA A 1 88 ? -16.234 -1.816 -8.352 1 95.88 88 ALA A O 1
ATOM 706 N N . LEU A 1 89 ? -16.594 -3.127 -6.523 1 95.94 89 LEU A N 1
ATOM 707 C CA . LEU A 1 89 ? -15.18 -3.162 -6.16 1 95.94 89 LEU A CA 1
ATOM 708 C C . LEU A 1 89 ? -14.352 -3.818 -7.258 1 95.94 89 LEU A C 1
ATOM 710 O O . LEU A 1 89 ? -13.227 -3.393 -7.531 1 95.94 89 LEU A O 1
ATOM 714 N N . GLU A 1 90 ? -14.922 -4.797 -7.828 1 96.25 90 GLU A N 1
ATOM 715 C CA . GLU A 1 90 ? -14.227 -5.457 -8.93 1 96.25 90 GLU A CA 1
ATOM 716 C C . GLU A 1 90 ? -14.016 -4.496 -10.102 1 96.25 90 GLU A C 1
ATOM 718 O O . GLU A 1 90 ? -12.898 -4.383 -10.617 1 96.25 90 GLU A O 1
ATOM 723 N N . VAL A 1 91 ? -15.039 -3.82 -10.477 1 96.31 91 VAL A N 1
ATOM 724 C CA . VAL A 1 91 ? -14.969 -2.881 -11.594 1 96.31 91 VAL A CA 1
ATOM 725 C C . VAL A 1 91 ? -13.953 -1.784 -11.273 1 96.31 91 VAL A C 1
ATOM 727 O O . VAL A 1 91 ? -13.125 -1.44 -12.117 1 96.31 91 VAL A O 1
ATOM 730 N N . LEU A 1 92 ? -14.008 -1.286 -10.055 1 95.44 92 LEU A N 1
ATOM 731 C CA . LEU A 1 92 ? -13.117 -0.203 -9.648 1 95.44 92 LEU A CA 1
ATOM 732 C C . LEU A 1 92 ? -11.664 -0.662 -9.648 1 95.44 92 LEU A C 1
ATOM 734 O O . LEU A 1 92 ? -10.758 0.139 -9.883 1 95.44 92 LEU A O 1
ATOM 738 N N . SER A 1 93 ? -11.477 -1.955 -9.383 1 95.94 93 SER A N 1
ATOM 739 C CA . SER A 1 93 ? -10.125 -2.484 -9.312 1 95.94 93 SER A CA 1
ATOM 740 C C . SER A 1 93 ? -9.438 -2.436 -10.672 1 95.94 93 SER A C 1
ATOM 742 O O . SER A 1 93 ? -8.203 -2.473 -10.75 1 95.94 93 SER A O 1
ATOM 744 N N . TYR A 1 94 ? -10.227 -2.283 -11.703 1 95.62 94 TYR A N 1
ATOM 745 C CA . TYR A 1 94 ? -9.648 -2.293 -13.047 1 95.62 94 TYR A CA 1
ATOM 746 C C . TYR A 1 94 ? -9.555 -0.88 -13.609 1 95.62 94 TYR A C 1
ATOM 748 O O . TYR A 1 94 ? -9.039 -0.677 -14.711 1 95.62 94 TYR A O 1
ATOM 756 N N . LEU A 1 95 ? -10.062 0.088 -12.867 1 94.94 95 LEU A N 1
ATOM 757 C CA . LEU A 1 95 ? -9.984 1.48 -13.297 1 94.94 95 LEU A CA 1
ATOM 758 C C . LEU A 1 95 ? -8.68 2.123 -12.82 1 94.94 95 LEU A C 1
ATOM 760 O O . LEU A 1 95 ? -8.703 3.121 -12.102 1 94.94 95 LEU A O 1
ATOM 764 N N . ASP A 1 96 ? -7.598 1.621 -13.164 1 92 96 ASP A N 1
ATOM 765 C CA . ASP A 1 96 ? -6.27 2.111 -12.812 1 92 96 ASP A CA 1
ATOM 766 C C . ASP A 1 96 ? -5.82 3.217 -13.766 1 92 96 ASP A C 1
ATOM 768 O O . ASP A 1 96 ? -4.871 3.945 -13.469 1 92 96 ASP A O 1
ATOM 772 N N . GLN A 1 97 ? -6.355 3.346 -14.844 1 93.81 97 GLN A N 1
ATOM 773 C CA . GLN A 1 97 ? -6.195 4.363 -15.875 1 93.81 97 GLN A CA 1
ATOM 774 C C . GLN A 1 97 ? -7.52 4.633 -16.594 1 93.81 97 GLN A C 1
ATOM 776 O O . GLN A 1 97 ? -8.492 3.902 -16.406 1 93.81 97 GLN A O 1
ATOM 781 N N . PRO A 1 98 ? -7.52 5.668 -17.297 1 95.56 98 PRO A N 1
ATOM 782 C CA . PRO A 1 98 ? -8.75 5.867 -18.062 1 95.56 98 PRO A CA 1
ATOM 783 C C . PRO A 1 98 ? -9.07 4.691 -18.984 1 95.56 98 PRO A C 1
ATOM 785 O O . PRO A 1 98 ? -8.211 4.25 -19.75 1 95.56 98 PRO A O 1
ATOM 788 N N . ARG A 1 99 ? -10.266 4.172 -18.906 1 96.44 99 ARG A N 1
ATOM 789 C CA . ARG A 1 99 ? -10.656 2.994 -19.672 1 96.44 99 ARG A CA 1
ATOM 790 C C . ARG A 1 99 ? -12.094 3.109 -20.156 1 96.44 99 ARG A C 1
ATOM 792 O O . ARG A 1 99 ? -12.906 3.826 -19.578 1 96.44 99 ARG A O 1
ATOM 799 N N . THR A 1 100 ? -12.312 2.371 -21.219 1 96.75 100 THR A N 1
ATOM 800 C CA . THR A 1 100 ? -13.672 2.277 -21.734 1 96.75 100 THR A CA 1
ATOM 801 C C . THR A 1 100 ? -14.438 1.156 -21.047 1 96.75 100 THR A C 1
ATOM 803 O O . THR A 1 100 ? -13.844 0.313 -20.375 1 96.75 100 THR A O 1
ATOM 806 N N . VAL A 1 101 ? -15.734 1.212 -21.203 1 96.56 101 VAL A N 1
ATOM 807 C CA . VAL A 1 101 ? -16.594 0.171 -20.641 1 96.56 101 VAL A CA 1
ATOM 808 C C . VAL A 1 101 ? -16.188 -1.189 -21.203 1 96.56 101 VAL A C 1
ATOM 810 O O . VAL A 1 101 ? -16.109 -2.174 -20.469 1 96.56 101 VAL A O 1
ATOM 813 N N . SER A 1 102 ? -15.883 -1.229 -22.453 1 96.19 102 SER A N 1
ATOM 814 C CA . SER A 1 102 ? -15.516 -2.479 -23.109 1 96.19 102 SER A CA 1
ATOM 815 C C . SER A 1 102 ? -14.211 -3.037 -22.562 1 96.19 102 SER A C 1
ATOM 817 O O . SER A 1 102 ? -14.086 -4.246 -22.344 1 96.19 102 SER A O 1
ATOM 819 N N . GLU A 1 103 ? -13.289 -2.211 -22.359 1 95 103 GLU A N 1
ATOM 820 C CA . GLU A 1 103 ? -12 -2.641 -21.812 1 95 103 GLU A CA 1
ATOM 821 C C . GLU A 1 103 ? -12.148 -3.238 -20.422 1 95 103 GLU A C 1
ATOM 823 O O . GLU A 1 103 ? -11.578 -4.285 -20.125 1 95 103 GLU A O 1
ATOM 828 N N . ILE A 1 104 ? -12.945 -2.564 -19.625 1 96.25 104 ILE A N 1
ATOM 829 C CA . ILE A 1 104 ? -13.148 -3.031 -18.25 1 96.25 104 ILE A CA 1
ATOM 830 C C . ILE A 1 104 ? -13.914 -4.352 -18.266 1 96.25 104 ILE A C 1
ATOM 832 O O . ILE A 1 104 ? -13.594 -5.273 -17.516 1 96.25 104 ILE A O 1
ATOM 836 N N . ALA A 1 105 ? -14.906 -4.426 -19.078 1 96.69 105 ALA A N 1
ATOM 837 C CA . ALA A 1 105 ? -15.695 -5.648 -19.203 1 96.69 105 ALA A CA 1
ATOM 838 C C . ALA A 1 105 ? -14.828 -6.828 -19.609 1 96.69 105 ALA A C 1
ATOM 840 O O . ALA A 1 105 ? -14.922 -7.91 -19.031 1 96.69 105 ALA A O 1
ATOM 841 N N . ASP A 1 106 ? -13.969 -6.625 -20.547 1 92.38 106 ASP A N 1
ATOM 842 C CA . ASP A 1 106 ? -13.086 -7.676 -21.047 1 92.38 106 ASP A CA 1
ATOM 843 C C . ASP A 1 106 ? -12.109 -8.125 -19.953 1 92.38 106 ASP A C 1
ATOM 845 O O . ASP A 1 106 ? -11.898 -9.32 -19.75 1 92.38 106 ASP A O 1
ATOM 849 N N . ARG A 1 107 ? -11.578 -7.238 -19.234 1 90.56 107 ARG A N 1
ATOM 850 C CA . ARG A 1 107 ? -10.562 -7.539 -18.234 1 90.56 107 ARG A CA 1
ATOM 851 C C . ARG A 1 107 ? -11.18 -8.188 -17 1 90.56 107 ARG A C 1
ATOM 853 O O . ARG A 1 107 ? -10.562 -9.039 -16.359 1 90.56 107 ARG A O 1
ATOM 860 N N . SER A 1 108 ? -12.391 -7.742 -16.672 1 92.94 108 SER A N 1
ATOM 861 C CA . SER A 1 108 ? -13.039 -8.242 -15.461 1 92.94 108 SER A CA 1
ATOM 862 C C . SER A 1 108 ? -13.922 -9.445 -15.758 1 92.94 108 SER A C 1
ATOM 864 O O . SER A 1 108 ? -14.492 -10.047 -14.844 1 92.94 108 SER A O 1
ATOM 866 N N . ASP A 1 109 ? -14.016 -9.797 -17 1 89.75 109 ASP A N 1
ATOM 867 C CA . ASP A 1 109 ? -14.891 -10.875 -17.438 1 89.75 109 ASP A CA 1
ATOM 868 C C . ASP A 1 109 ? -16.328 -10.656 -16.953 1 89.75 109 ASP A C 1
ATOM 870 O O . ASP A 1 109 ? -16.922 -11.539 -16.344 1 89.75 109 ASP A O 1
ATOM 874 N N . ASN A 1 110 ? -16.734 -9.422 -17.094 1 94.88 110 ASN A N 1
ATOM 875 C CA . ASN A 1 110 ? -18.125 -9.047 -16.797 1 94.88 110 ASN A CA 1
ATOM 876 C C . ASN A 1 110 ? -18.859 -8.609 -18.062 1 94.88 110 ASN A C 1
ATOM 878 O O . ASN A 1 110 ? -18.234 -8.344 -19.094 1 94.88 110 ASN A O 1
ATOM 882 N N . TYR A 1 111 ? -20.141 -8.703 -17.984 1 96.06 111 TYR A N 1
ATOM 883 C CA . TYR A 1 111 ? -20.938 -8.148 -19.078 1 96.06 111 TYR A CA 1
ATOM 884 C C . TYR A 1 111 ? -20.781 -6.637 -19.141 1 96.06 111 TYR A C 1
ATOM 886 O O . TYR A 1 111 ? -20.688 -5.969 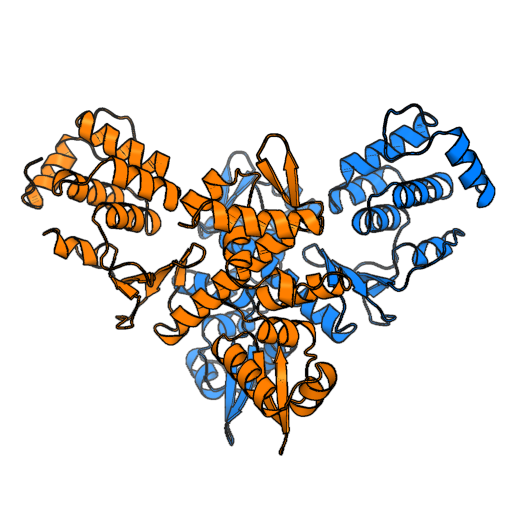-18.109 1 96.06 111 TYR A O 1
ATOM 894 N N . ARG A 1 112 ? -20.828 -6.102 -20.344 1 96.75 112 ARG A N 1
ATOM 895 C CA . ARG A 1 112 ? -20.719 -4.66 -20.547 1 96.75 112 ARG A CA 1
ATOM 896 C C . ARG A 1 112 ? -21.812 -3.916 -19.781 1 96.75 112 ARG A C 1
ATOM 898 O O . ARG A 1 112 ? -21.578 -2.855 -19.219 1 96.75 112 ARG A O 1
ATOM 905 N N . ASN A 1 113 ? -22.953 -4.469 -19.797 1 96.81 113 ASN A N 1
ATOM 906 C CA . ASN A 1 113 ? -24.078 -3.834 -19.109 1 96.81 113 ASN A CA 1
ATOM 907 C C . ASN A 1 113 ? -23.812 -3.705 -17.609 1 96.81 113 ASN A C 1
ATOM 909 O O . ASN A 1 113 ? -24.203 -2.707 -17 1 96.81 113 ASN A O 1
ATOM 913 N N . THR A 1 114 ? -23.25 -4.758 -17.094 1 96.19 114 THR A N 1
ATOM 914 C CA . THR A 1 114 ? -22.906 -4.742 -15.672 1 96.19 114 THR A CA 1
ATOM 915 C C . THR A 1 114 ? -21.906 -3.631 -15.367 1 96.19 114 THR A C 1
ATOM 917 O O . THR A 1 114 ? -22.094 -2.863 -14.422 1 96.19 114 THR A O 1
ATOM 920 N N . VAL A 1 115 ? -20.891 -3.516 -16.141 1 97.38 115 VAL A N 1
ATOM 921 C CA . VAL A 1 115 ? -19.859 -2.5 -15.969 1 97.38 115 VAL A CA 1
ATOM 922 C C . VAL A 1 115 ? -20.469 -1.11 -16.156 1 97.38 115 VAL A C 1
ATOM 924 O O . VAL A 1 115 ? -20.172 -0.195 -15.375 1 97.38 115 VAL A O 1
ATOM 927 N N . ASN A 1 116 ? -21.312 -0.996 -17.141 1 96.31 116 ASN A N 1
ATOM 928 C CA . ASN A 1 116 ? -21.953 0.281 -17.406 1 96.31 116 ASN A CA 1
ATOM 929 C C . ASN A 1 116 ? -22.828 0.723 -16.234 1 96.31 116 ASN A C 1
ATOM 931 O O . ASN A 1 116 ? -22.844 1.902 -15.883 1 96.31 116 ASN A O 1
ATOM 935 N N . ARG A 1 117 ? -23.531 -0.151 -15.734 1 96.25 117 ARG A N 1
ATOM 936 C CA . ARG A 1 117 ? -24.406 0.156 -14.602 1 96.25 117 ARG A CA 1
ATOM 937 C C . ARG A 1 117 ? -23.594 0.642 -13.406 1 96.25 117 ARG A C 1
ATOM 939 O O . ARG A 1 117 ? -23.953 1.62 -12.75 1 96.25 117 ARG A O 1
ATOM 946 N N . VAL A 1 118 ? -22.531 -0.049 -13.094 1 96.5 118 VAL A N 1
ATOM 947 C CA . VAL A 1 118 ? -21.672 0.315 -11.977 1 96.5 118 VAL A CA 1
ATOM 948 C C . VAL A 1 118 ? -21.078 1.699 -12.211 1 96.5 118 VAL A C 1
ATOM 950 O O . VAL A 1 118 ? -21.125 2.564 -11.336 1 96.5 118 VAL A O 1
ATOM 953 N N . LEU A 1 119 ? -20.547 1.956 -13.383 1 96.62 119 LEU A N 1
ATOM 954 C CA . LEU A 1 119 ? -19.891 3.221 -13.695 1 96.62 119 LEU A CA 1
ATOM 955 C C . LEU A 1 119 ? -20.891 4.367 -13.703 1 96.62 119 LEU A C 1
ATOM 957 O O . LEU A 1 119 ? -20.562 5.492 -13.32 1 96.62 119 LEU A O 1
ATOM 961 N N . LYS A 1 120 ? -22.062 4.062 -14.164 1 95.44 120 LYS A N 1
ATOM 962 C CA . LYS A 1 120 ? -23.109 5.078 -14.141 1 95.44 120 LYS A CA 1
ATOM 963 C C . LYS A 1 120 ? -23.422 5.504 -12.711 1 95.44 120 LYS A C 1
ATOM 965 O O . LYS A 1 120 ? -23.625 6.691 -12.438 1 95.44 120 LYS A O 1
ATOM 970 N N . ARG A 1 121 ? -23.531 4.543 -11.859 1 95.19 121 ARG A N 1
ATOM 971 C CA . ARG A 1 121 ? -23.797 4.836 -10.453 1 95.19 121 ARG A CA 1
ATOM 972 C C . ARG A 1 121 ? -22.703 5.727 -9.867 1 95.19 121 ARG A C 1
ATOM 974 O O . ARG A 1 121 ? -23 6.66 -9.117 1 95.19 121 ARG A O 1
ATOM 981 N N . PHE A 1 122 ? -21.453 5.461 -10.18 1 96.12 122 PHE A N 1
ATOM 982 C CA . PHE A 1 122 ? -20.328 6.25 -9.68 1 96.12 122 PHE A CA 1
ATOM 983 C C . PHE A 1 122 ? -20.297 7.629 -10.328 1 96.12 122 PHE A C 1
ATOM 985 O O . PHE A 1 122 ? -19.938 8.617 -9.688 1 96.12 122 PHE A O 1
ATOM 992 N N . ARG A 1 123 ? -20.656 7.648 -11.539 1 95 123 ARG A N 1
ATOM 993 C CA . ARG A 1 123 ? -20.719 8.922 -12.242 1 95 123 ARG A CA 1
ATOM 994 C C . ARG A 1 123 ? -21.812 9.82 -11.664 1 95 123 ARG A C 1
ATOM 996 O O . ARG A 1 123 ? -21.594 11.023 -11.484 1 95 123 ARG A O 1
ATOM 1003 N N . ASP A 1 124 ? -22.938 9.227 -11.383 1 93.94 124 ASP A N 1
ATOM 1004 C CA . ASP A 1 124 ? -24.062 9.977 -10.82 1 93.94 124 ASP A CA 1
ATOM 1005 C C . ASP A 1 124 ? -23.688 10.594 -9.477 1 93.94 124 ASP A C 1
ATOM 1007 O O 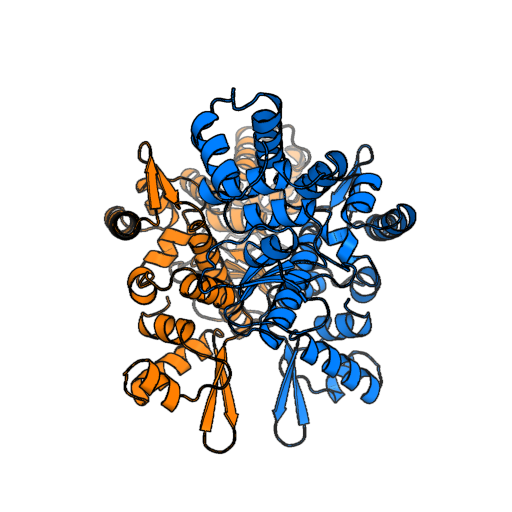. ASP A 1 124 ? -24.234 11.625 -9.086 1 93.94 124 ASP A O 1
ATOM 1011 N N . ARG A 1 125 ? -22.75 9.961 -8.797 1 93 125 ARG A N 1
ATOM 1012 C CA . ARG A 1 125 ? -22.344 10.469 -7.496 1 93 125 ARG A CA 1
ATOM 1013 C C . ARG A 1 125 ? -21.094 11.344 -7.621 1 93 125 ARG A C 1
ATOM 1015 O O . ARG A 1 125 ? -20.531 11.781 -6.617 1 93 125 ARG A O 1
ATOM 1022 N N . GLY A 1 126 ? -20.625 11.492 -8.797 1 92.31 126 GLY A N 1
ATOM 1023 C CA . GLY A 1 126 ? -19.516 12.406 -9.07 1 92.31 126 GLY A CA 1
ATOM 1024 C C . GLY A 1 126 ? -18.156 11.805 -8.805 1 92.31 126 GLY A C 1
ATOM 1025 O O . GLY A 1 126 ? -17.156 12.516 -8.75 1 92.31 126 GLY A O 1
ATOM 1026 N N . LEU A 1 127 ? -18.047 10.508 -8.602 1 94.44 127 LEU A N 1
ATOM 1027 C CA . LEU A 1 127 ? -16.781 9.852 -8.289 1 94.44 127 LEU A CA 1
ATOM 1028 C C . LEU A 1 127 ? -15.969 9.602 -9.555 1 94.44 127 LEU A C 1
ATOM 1030 O O . LEU A 1 127 ? -14.742 9.625 -9.523 1 94.44 127 LEU A O 1
ATOM 1034 N N . VAL A 1 128 ? -16.688 9.359 -10.648 1 95.25 128 VAL A N 1
ATOM 1035 C CA . VAL A 1 128 ? -16.031 9.094 -11.922 1 95.25 128 VAL A CA 1
ATOM 1036 C C . VAL A 1 128 ? -16.594 10.023 -13 1 95.25 128 VAL A C 1
ATOM 1038 O O . VAL A 1 128 ? -17.766 10.414 -12.945 1 95.25 128 VAL A O 1
ATOM 1041 N N . GLY A 1 129 ? -15.703 10.461 -13.789 1 94.75 129 GLY A N 1
ATOM 1042 C CA . GLY A 1 129 ? -16.094 11.219 -14.969 1 94.75 129 GLY A CA 1
ATOM 1043 C C . GLY A 1 129 ? -15.82 10.484 -16.266 1 94.75 129 GLY A C 1
ATOM 1044 O O . GLY A 1 129 ? -15.195 9.422 -16.266 1 94.75 129 GLY A O 1
ATOM 1045 N N . THR A 1 130 ? -16.422 10.992 -17.359 1 92 130 THR A N 1
ATOM 1046 C CA . THR A 1 130 ? -16.203 10.391 -18.672 1 92 130 THR A CA 1
ATOM 1047 C C . THR A 1 130 ? -15.719 11.445 -19.672 1 92 130 THR A C 1
ATOM 1049 O O . THR A 1 130 ? -16.219 12.57 -19.688 1 92 130 THR A O 1
ATOM 1052 N N . ALA A 1 131 ? -14.648 11.141 -20.266 1 90.56 131 ALA A N 1
ATOM 1053 C CA . ALA A 1 131 ? -14.133 11.961 -21.359 1 90.56 131 ALA A CA 1
ATOM 1054 C C . ALA A 1 131 ? -13.812 11.102 -22.578 1 90.56 131 ALA A C 1
ATOM 1056 O O . ALA A 1 131 ? -12.984 10.195 -22.5 1 90.56 131 ALA A O 1
ATOM 1057 N N . ASP A 1 132 ? -14.438 11.312 -23.734 1 92 132 ASP A N 1
ATOM 1058 C CA . ASP A 1 132 ? -14.211 10.617 -25 1 92 132 ASP A CA 1
ATOM 1059 C C . ASP A 1 132 ? -14.391 9.109 -24.844 1 92 132 ASP A C 1
ATOM 1061 O O . ASP A 1 132 ? -13.539 8.328 -25.266 1 92 132 ASP A O 1
ATOM 1065 N N . GLY A 1 133 ? -15.367 8.82 -24.062 1 91.5 133 GLY A N 1
ATOM 1066 C CA . GLY A 1 133 ? -15.703 7.41 -23.906 1 91.5 133 GLY A CA 1
ATOM 1067 C C . GLY A 1 133 ? -14.875 6.719 -22.844 1 91.5 133 GLY A C 1
ATOM 1068 O O . GLY A 1 133 ? -15.109 5.551 -22.531 1 91.5 133 GLY A O 1
ATOM 1069 N N . HIS A 1 134 ? -13.93 7.402 -22.281 1 96.19 134 HIS A N 1
ATOM 1070 C CA . HIS A 1 134 ? -13.086 6.82 -21.25 1 96.19 134 HIS A CA 1
ATOM 1071 C C . HIS A 1 134 ? -13.516 7.293 -19.859 1 96.19 134 HIS A C 1
ATOM 1073 O O . HIS A 1 134 ? -13.781 8.477 -19.656 1 96.19 134 HIS A O 1
ATOM 1079 N N . TYR A 1 135 ? -13.602 6.328 -18.984 1 95.88 135 TYR A N 1
ATOM 1080 C CA . TYR A 1 135 ? -13.961 6.637 -17.609 1 95.88 135 TYR A CA 1
ATOM 1081 C C . TYR A 1 135 ? -12.711 6.797 -16.75 1 95.88 135 TYR A C 1
ATOM 1083 O O . TYR A 1 135 ? -11.742 6.055 -16.906 1 95.88 135 TYR A O 1
ATOM 1091 N N . GLU A 1 136 ? -12.734 7.758 -15.891 1 95.69 136 GLU A N 1
ATOM 1092 C CA . GLU A 1 136 ? -11.641 7.992 -14.961 1 95.69 136 GLU A CA 1
ATOM 1093 C C . GLU A 1 136 ? -12.148 8.586 -13.648 1 95.69 136 GLU A C 1
ATOM 1095 O O . GLU A 1 136 ? -13.227 9.18 -13.609 1 95.69 136 GLU A O 1
ATOM 1100 N N . PHE A 1 137 ? -11.438 8.383 -12.578 1 94.81 137 PHE A N 1
ATOM 1101 C CA . PHE A 1 137 ? -11.82 8.93 -11.281 1 94.81 137 PHE A CA 1
ATOM 1102 C C . PHE A 1 137 ? -11.695 10.445 -11.273 1 94.81 137 PHE A C 1
ATOM 1104 O O . PHE A 1 137 ? -10.781 11.008 -11.875 1 94.81 137 PHE A O 1
ATOM 1111 N N . ASN A 1 138 ? -12.625 11 -10.539 1 90.81 138 ASN A N 1
ATOM 1112 C CA . ASN A 1 138 ? -12.516 12.43 -10.281 1 90.81 138 ASN A CA 1
ATOM 1113 C C . ASN A 1 138 ? -11.656 12.719 -9.055 1 90.81 138 ASN A C 1
ATOM 1115 O O . ASN A 1 138 ? -11.766 12.023 -8.039 1 90.81 138 ASN A O 1
ATOM 1119 N N . ALA A 1 139 ? -10.781 13.742 -9.18 1 81.81 139 ALA A N 1
ATOM 1120 C CA . ALA A 1 139 ? -10.031 14.242 -8.031 1 81.81 139 ALA A CA 1
ATOM 1121 C C . ALA A 1 139 ? -9.289 13.109 -7.324 1 81.81 139 ALA A C 1
ATOM 1123 O O . ALA A 1 139 ? -8.523 12.367 -7.953 1 81.81 139 ALA A O 1
ATOM 1124 N N . ASP A 1 140 ? -9.562 12.992 -5.969 1 80.06 140 ASP A N 1
ATOM 1125 C CA . ASP A 1 140 ? -8.773 12.047 -5.188 1 80.06 140 ASP A CA 1
ATOM 1126 C C . ASP A 1 140 ? -9.531 10.734 -5 1 80.06 140 ASP A C 1
ATOM 1128 O O . ASP A 1 140 ? -9.156 9.906 -4.16 1 80.06 140 ASP A O 1
ATOM 1132 N N . PHE A 1 141 ? -10.531 10.484 -5.867 1 90.31 141 PHE A N 1
ATOM 1133 C CA . PHE A 1 141 ? -11.328 9.281 -5.699 1 90.31 141 PHE A CA 1
ATOM 1134 C C . PHE A 1 141 ? -10.602 8.07 -6.273 1 90.31 141 PHE A C 1
ATOM 1136 O O . PHE A 1 141 ? -11.078 6.938 -6.152 1 90.31 141 PHE A O 1
ATOM 1143 N N . ASP A 1 142 ? -9.469 8.305 -6.879 1 91.31 142 ASP A N 1
ATOM 1144 C CA . ASP A 1 142 ? -8.641 7.195 -7.344 1 91.31 142 ASP A CA 1
ATOM 1145 C C . ASP A 1 142 ? -8.203 6.312 -6.18 1 91.31 142 ASP A C 1
ATOM 1147 O O . ASP A 1 142 ? -7.789 5.168 -6.383 1 91.31 142 ASP A O 1
ATOM 1151 N N . ARG A 1 143 ? -8.328 6.816 -4.996 1 91.75 143 ARG A N 1
ATOM 1152 C CA . ARG A 1 143 ? -8.023 6.043 -3.799 1 91.75 143 ARG A CA 1
ATOM 1153 C C . ARG A 1 143 ? -8.992 4.871 -3.643 1 91.75 143 ARG A C 1
ATOM 1155 O O . ARG A 1 143 ? -8.688 3.898 -2.953 1 91.75 143 ARG A O 1
ATOM 1162 N N . LEU A 1 144 ? -10.133 4.996 -4.273 1 94.38 144 LEU A N 1
ATOM 1163 C CA . LEU A 1 144 ? -11.07 3.879 -4.254 1 94.38 144 LEU A CA 1
ATOM 1164 C C . LEU A 1 144 ? -10.516 2.688 -5.027 1 94.38 144 LEU A C 1
ATOM 1166 O O . LEU A 1 144 ? -10.773 1.536 -4.668 1 94.38 144 LEU A O 1
ATOM 1170 N N . HIS A 1 145 ? -9.812 3.025 -6.105 1 95.81 145 HIS A N 1
ATOM 1171 C CA . HIS A 1 145 ? -9.117 1.96 -6.816 1 95.81 145 HIS A CA 1
ATOM 1172 C C . HIS A 1 145 ? -8.094 1.278 -5.914 1 95.81 145 HIS A C 1
ATOM 1174 O O . HIS A 1 145 ? -8.016 0.048 -5.871 1 95.81 145 HIS A O 1
ATOM 1180 N N . GLU A 1 146 ? -7.332 2.104 -5.191 1 95.5 146 GLU A N 1
ATOM 1181 C CA . GLU A 1 146 ? -6.344 1.572 -4.254 1 95.5 146 GLU A CA 1
ATOM 1182 C C . GLU A 1 146 ? -7.004 0.695 -3.193 1 95.5 146 GLU A C 1
ATOM 1184 O O . GLU A 1 146 ? -6.477 -0.359 -2.836 1 95.5 146 GLU A O 1
ATOM 1189 N N . PHE A 1 147 ? -8.148 1.15 -2.727 1 96.5 147 PHE A N 1
ATOM 1190 C CA . PHE A 1 147 ? -8.891 0.372 -1.743 1 96.5 147 PHE A CA 1
ATOM 1191 C C . PHE A 1 147 ? -9.289 -0.983 -2.314 1 96.5 147 PHE A C 1
ATOM 1193 O O . PHE A 1 147 ? -9.094 -2.016 -1.673 1 96.5 147 PHE A O 1
ATOM 1200 N N . ALA A 1 148 ? -9.844 -0.941 -3.467 1 96.88 148 ALA A N 1
ATOM 1201 C CA . ALA A 1 148 ? -10.289 -2.182 -4.098 1 96.88 148 ALA A CA 1
ATOM 1202 C C . ALA A 1 148 ? -9.133 -3.162 -4.258 1 96.88 148 ALA A C 1
ATOM 1204 O O . ALA A 1 148 ? -9.273 -4.352 -3.959 1 96.88 148 ALA A O 1
ATOM 1205 N N . ARG A 1 149 ? -8.031 -2.676 -4.648 1 96.75 149 ARG A N 1
ATOM 1206 C CA . ARG A 1 149 ? -6.867 -3.523 -4.879 1 96.75 149 ARG A CA 1
ATOM 1207 C C . ARG A 1 149 ? -6.293 -4.035 -3.561 1 96.75 149 ARG A C 1
ATOM 1209 O O . ARG A 1 149 ? -5.906 -5.203 -3.459 1 96.75 149 ARG A O 1
ATOM 1216 N N . GLU A 1 150 ? -6.223 -3.168 -2.58 1 96.75 150 GLU A N 1
ATOM 1217 C CA . GLU A 1 150 ? -5.703 -3.572 -1.277 1 96.75 150 GLU A CA 1
ATOM 1218 C C . GLU A 1 150 ? -6.629 -4.582 -0.604 1 96.75 150 GLU A C 1
ATOM 1220 O O . GLU A 1 150 ? -6.164 -5.473 0.112 1 96.75 150 GLU A O 1
ATOM 1225 N N . LEU A 1 151 ? -7.902 -4.371 -0.773 1 96.88 151 LEU A N 1
ATOM 1226 C CA . LEU A 1 151 ? -8.844 -5.332 -0.217 1 96.88 151 LEU A CA 1
ATOM 1227 C C . LEU A 1 151 ? -8.672 -6.703 -0.864 1 96.88 151 LEU A C 1
ATOM 1229 O O . LEU A 1 151 ? -8.602 -7.719 -0.169 1 96.88 151 LEU A O 1
ATOM 1233 N N . ALA A 1 152 ? -8.609 -6.68 -2.174 1 96.56 152 ALA A N 1
ATOM 1234 C CA . ALA A 1 152 ? -8.383 -7.938 -2.883 1 96.56 152 ALA A CA 1
ATOM 1235 C C . ALA A 1 152 ? -7.09 -8.602 -2.41 1 96.56 152 ALA A C 1
ATOM 1237 O O . ALA A 1 152 ? -7.07 -9.805 -2.133 1 96.56 152 ALA A O 1
ATOM 1238 N N . HIS A 1 153 ? -6.062 -7.836 -2.322 1 97.06 153 HIS A N 1
ATOM 1239 C CA . HIS A 1 153 ? -4.777 -8.352 -1.867 1 97.06 153 HIS A CA 1
ATOM 1240 C C . HIS A 1 153 ? -4.891 -8.961 -0.474 1 97.06 153 HIS A C 1
ATOM 1242 O O . HIS A 1 153 ? -4.379 -10.055 -0.227 1 97.06 153 HIS A O 1
ATOM 1248 N N . HIS A 1 154 ? -5.512 -8.211 0.394 1 96.56 154 HIS A N 1
ATOM 1249 C CA . HIS A 1 154 ? -5.691 -8.688 1.761 1 96.56 154 HIS A CA 1
ATOM 1250 C C . HIS A 1 154 ? -6.434 -10.016 1.786 1 96.56 154 HIS A C 1
ATOM 1252 O O . HIS A 1 154 ? -6.035 -10.945 2.5 1 96.56 154 HIS A O 1
ATOM 1258 N N . LEU A 1 155 ? -7.445 -10.102 1.054 1 96.38 155 LEU A N 1
ATOM 1259 C CA . LEU A 1 155 ? -8.234 -11.328 1.016 1 96.38 155 LEU A CA 1
ATOM 1260 C C . LEU A 1 155 ? -7.418 -12.477 0.428 1 96.38 155 LEU A C 1
ATOM 1262 O O . LEU A 1 155 ? -7.504 -13.609 0.901 1 96.38 155 LEU A O 1
ATOM 1266 N N . HIS A 1 156 ? -6.637 -12.203 -0.626 1 96.88 156 HIS A N 1
ATOM 1267 C CA . HIS A 1 156 ? -5.738 -13.203 -1.183 1 96.88 156 HIS A CA 1
ATOM 1268 C C . HIS A 1 156 ? -4.754 -13.703 -0.132 1 96.88 156 HIS A C 1
ATOM 1270 O O . HIS A 1 156 ? -4.559 -14.914 0.016 1 96.88 156 HIS A O 1
ATOM 1276 N N . ARG A 1 157 ? -4.188 -12.766 0.511 1 95.44 157 ARG A N 1
ATOM 1277 C CA . ARG A 1 157 ? -3.203 -13.109 1.532 1 95.44 157 ARG A CA 1
ATOM 1278 C C . ARG A 1 157 ? -3.82 -13.977 2.625 1 95.44 157 ARG A C 1
ATOM 1280 O O . ARG A 1 157 ? -3.219 -14.961 3.059 1 95.44 157 ARG A O 1
ATOM 1287 N N . HIS A 1 158 ? -4.945 -13.57 3.033 1 93.75 158 HIS A N 1
ATOM 1288 C CA . HIS A 1 158 ? -5.641 -14.312 4.082 1 93.75 158 HIS A CA 1
ATOM 1289 C C . HIS A 1 158 ? -5.984 -15.727 3.629 1 93.75 158 HIS A C 1
ATOM 1291 O O . HIS A 1 158 ? -5.844 -16.688 4.395 1 93.75 158 HIS A O 1
ATOM 1297 N N . ARG A 1 159 ? -6.418 -15.828 2.463 1 94.69 159 ARG A N 1
ATOM 1298 C CA . ARG A 1 159 ? -6.723 -17.141 1.888 1 94.69 159 ARG A CA 1
ATOM 1299 C C . ARG A 1 159 ? -5.469 -18 1.797 1 94.69 159 ARG A C 1
ATOM 1301 O O . ARG A 1 159 ? -5.496 -19.188 2.148 1 94.69 159 ARG A O 1
ATOM 1308 N N . LEU A 1 160 ? -4.422 -17.422 1.343 1 95.69 160 LEU A N 1
ATOM 1309 C CA . LEU A 1 160 ? -3.168 -18.156 1.188 1 95.69 160 LEU A CA 1
ATOM 1310 C C . LEU A 1 160 ? -2.619 -18.578 2.545 1 95.69 160 LEU A C 1
ATOM 1312 O O . LEU A 1 160 ? -2.176 -19.719 2.707 1 95.69 160 LEU A O 1
ATOM 1316 N N . GLU A 1 161 ? -2.674 -17.688 3.502 1 92.56 161 GLU A N 1
ATOM 1317 C CA . GLU A 1 161 ? -2.127 -17.969 4.828 1 92.56 161 GLU A CA 1
ATOM 1318 C C . GLU A 1 161 ? -2.861 -19.125 5.504 1 92.56 161 GLU A C 1
ATOM 1320 O O . GLU A 1 161 ? -2.273 -19.859 6.297 1 92.56 161 GLU A O 1
ATOM 1325 N N . ALA A 1 162 ? -4.105 -19.281 5.211 1 92.31 162 ALA A N 1
ATOM 1326 C CA . ALA A 1 162 ? -4.914 -20.344 5.805 1 92.31 162 ALA A CA 1
ATOM 1327 C C . ALA A 1 162 ? -4.426 -21.719 5.355 1 92.31 162 ALA A C 1
ATOM 1329 O O . ALA A 1 162 ? -4.531 -22.703 6.105 1 92.31 162 ALA A O 1
ATOM 1330 N N . VAL A 1 163 ? -3.844 -21.797 4.16 1 95.19 163 VAL A N 1
ATOM 1331 C CA . VAL A 1 163 ? -3.471 -23.094 3.619 1 95.19 163 VAL A CA 1
ATOM 1332 C C . VAL A 1 163 ? -1.949 -23.219 3.566 1 95.19 163 VAL A C 1
ATOM 1334 O O . VAL A 1 163 ? -1.407 -24.328 3.596 1 95.19 163 VAL A O 1
ATOM 1337 N N . ALA A 1 164 ? -1.294 -22.125 3.457 1 93.94 164 ALA A N 1
ATOM 1338 C CA . ALA A 1 164 ? 0.164 -22.047 3.43 1 93.94 164 ALA A CA 1
ATOM 1339 C C . ALA A 1 164 ? 0.66 -20.812 4.18 1 93.94 164 ALA A C 1
ATOM 1341 O O . ALA A 1 164 ? 0.953 -19.781 3.566 1 93.94 164 ALA A O 1
ATOM 1342 N N . PRO A 1 165 ? 0.933 -20.891 5.449 1 89.19 165 PRO A N 1
ATOM 1343 C CA . PRO A 1 165 ? 1.258 -19.734 6.289 1 89.19 165 PRO A CA 1
ATOM 1344 C C . PRO A 1 165 ? 2.52 -19 5.832 1 89.19 165 PRO A C 1
ATOM 1346 O O . PRO A 1 165 ? 2.658 -17.797 6.059 1 89.19 165 PRO A O 1
ATOM 1349 N N . LYS A 1 166 ? 3.35 -19.719 5.18 1 89.06 166 LYS A N 1
ATOM 1350 C CA . LYS A 1 166 ? 4.598 -19.094 4.75 1 89.06 166 LYS A CA 1
ATOM 1351 C C . LYS A 1 166 ? 4.598 -18.844 3.242 1 89.06 166 LYS A C 1
ATOM 1353 O O . LYS A 1 166 ? 5.66 -18.672 2.639 1 89.06 166 LYS A O 1
ATOM 1358 N N . GLY A 1 167 ? 3.391 -18.938 2.68 1 92.88 167 GLY A N 1
ATOM 1359 C CA . GLY A 1 167 ? 3.271 -18.703 1.25 1 92.88 167 GLY A CA 1
ATOM 1360 C C . GLY A 1 167 ? 3.43 -17.234 0.88 1 92.88 167 GLY A C 1
ATOM 1361 O O . GLY A 1 167 ? 3.219 -16.359 1.714 1 92.88 167 GLY A O 1
ATOM 1362 N N . THR A 1 168 ? 3.828 -16.984 -0.352 1 93.44 168 THR A N 1
ATOM 1363 C CA . THR A 1 168 ? 3.969 -15.625 -0.855 1 93.44 168 THR A CA 1
ATOM 1364 C C . THR A 1 168 ? 3.205 -15.445 -2.164 1 93.44 168 THR A C 1
ATOM 1366 O O . THR A 1 168 ? 3.129 -16.375 -2.975 1 93.44 168 THR A O 1
ATOM 1369 N N . ILE A 1 169 ? 2.641 -14.312 -2.311 1 96.06 169 ILE A N 1
ATOM 1370 C CA . ILE A 1 169 ? 1.919 -13.992 -3.539 1 96.06 169 ILE A CA 1
ATOM 1371 C C . ILE A 1 169 ? 2.885 -13.406 -4.566 1 96.06 169 ILE A C 1
ATOM 1373 O O . ILE A 1 169 ? 3.596 -12.445 -4.277 1 96.06 169 ILE A O 1
ATOM 1377 N N . LEU A 1 170 ? 2.934 -13.977 -5.754 1 95.31 170 LEU A N 1
ATOM 1378 C CA . LEU A 1 170 ? 3.861 -13.547 -6.797 1 95.31 170 LEU A CA 1
ATOM 1379 C C . LEU A 1 170 ? 3.166 -12.633 -7.801 1 95.31 170 LEU A C 1
ATOM 1381 O O . LEU A 1 170 ? 3.816 -11.812 -8.453 1 95.31 170 LEU A O 1
ATOM 1385 N N . TRP A 1 171 ? 1.966 -12.828 -7.969 1 96.56 171 TRP A N 1
ATOM 1386 C CA . TRP A 1 171 ? 1.12 -12.07 -8.891 1 96.56 171 TRP A CA 1
ATOM 1387 C C . TRP A 1 171 ? -0.339 -12.117 -8.445 1 96.56 171 TRP A C 1
ATOM 1389 O O . TRP A 1 171 ? -0.784 -13.102 -7.852 1 96.56 171 TRP A O 1
ATOM 1399 N N . GLU A 1 172 ? -0.971 -11.039 -8.656 1 97.12 172 GLU A N 1
ATOM 1400 C CA . GLU A 1 172 ? -2.379 -11.078 -8.273 1 97.12 172 GLU A CA 1
ATOM 1401 C C . GLU A 1 172 ? -3.225 -10.188 -9.18 1 97.12 172 GLU A C 1
ATOM 1403 O O . GLU A 1 172 ? -2.717 -9.227 -9.758 1 97.12 172 GLU A O 1
ATOM 1408 N N . ASP A 1 173 ? -4.34 -10.602 -9.422 1 94.81 173 ASP A N 1
ATOM 1409 C CA . ASP A 1 173 ? -5.449 -9.836 -9.992 1 94.81 173 ASP A CA 1
ATOM 1410 C C . ASP A 1 173 ? -6.602 -9.727 -8.992 1 94.81 173 ASP A C 1
ATOM 1412 O O . ASP A 1 173 ? -6.422 -9.977 -7.801 1 94.81 173 ASP A O 1
ATOM 1416 N N . TYR A 1 174 ? -7.785 -9.32 -9.438 1 94.5 174 TYR A N 1
ATOM 1417 C CA . TYR A 1 174 ? -8.867 -9.07 -8.492 1 94.5 174 TYR A CA 1
ATOM 1418 C C . TYR A 1 174 ? -9.32 -10.367 -7.828 1 94.5 174 TYR A C 1
ATOM 1420 O O . TYR A 1 174 ? -9.523 -10.414 -6.613 1 94.5 174 TYR A O 1
ATOM 1428 N N . ASP A 1 175 ? -9.469 -11.5 -8.57 1 93.56 175 ASP A N 1
ATOM 1429 C CA . ASP A 1 175 ? -10.062 -12.695 -7.996 1 93.56 175 ASP A CA 1
ATOM 1430 C C . ASP A 1 175 ? -9.141 -13.898 -8.141 1 93.56 175 ASP A C 1
ATOM 1432 O O . ASP A 1 175 ? -9.555 -15.039 -7.926 1 93.56 175 ASP A O 1
ATOM 1436 N N . GLU A 1 176 ? -7.934 -13.656 -8.602 1 96.62 176 GLU A N 1
ATOM 1437 C CA . GLU A 1 176 ? -6.949 -14.719 -8.789 1 96.62 176 GLU A CA 1
ATOM 1438 C C . GLU A 1 176 ? -5.559 -14.266 -8.352 1 96.62 176 GLU A C 1
ATOM 1440 O O . GLU A 1 176 ? -5.262 -13.07 -8.352 1 96.62 176 GLU A O 1
ATOM 1445 N N . PHE A 1 177 ? -4.801 -15.242 -7.938 1 98.06 177 PHE A N 1
ATOM 1446 C CA . PHE A 1 177 ? -3.424 -14.898 -7.609 1 98.06 177 PHE A CA 1
ATOM 1447 C C . PHE A 1 177 ? -2.506 -16.094 -7.777 1 98.06 177 PHE A C 1
ATOM 1449 O O . PHE A 1 177 ? -2.961 -17.25 -7.727 1 98.06 177 PHE A O 1
ATOM 1456 N N . LEU A 1 178 ? -1.292 -15.82 -8.125 1 98.12 178 LEU A N 1
ATOM 1457 C CA . LEU A 1 178 ? -0.22 -16.797 -8.219 1 98.12 178 LEU A CA 1
ATOM 1458 C C . LEU A 1 178 ? 0.629 -16.797 -6.957 1 98.12 178 LEU A C 1
ATOM 1460 O O . LEU A 1 178 ? 1.061 -15.742 -6.492 1 98.12 178 LEU A O 1
ATOM 1464 N N . ALA A 1 179 ? 0.818 -17.984 -6.363 1 97 179 ALA A N 1
ATOM 1465 C CA . ALA A 1 179 ? 1.49 -18.047 -5.066 1 97 179 ALA A CA 1
ATOM 1466 C C . ALA A 1 179 ? 2.604 -19.094 -5.07 1 97 179 ALA A C 1
ATOM 1468 O O . ALA A 1 179 ? 2.564 -20.047 -5.855 1 97 179 ALA A O 1
ATOM 1469 N N . GLN A 1 180 ? 3.551 -18.859 -4.312 1 95.44 180 GLN A N 1
ATOM 1470 C CA . GLN A 1 180 ? 4.621 -19.797 -4.004 1 95.44 180 GLN A CA 1
ATOM 1471 C C . GLN A 1 180 ? 4.457 -20.375 -2.598 1 95.44 180 GLN A C 1
ATOM 1473 O O . GLN A 1 180 ? 4.109 -19.656 -1.662 1 95.44 180 GLN A O 1
ATOM 1478 N N . ALA A 1 181 ? 4.578 -21.656 -2.438 1 93.62 181 ALA A N 1
ATOM 1479 C CA . ALA A 1 181 ? 4.457 -22.328 -1.147 1 93.62 181 ALA A CA 1
ATOM 1480 C C . ALA A 1 181 ? 5.551 -23.375 -0.972 1 93.62 181 ALA A C 1
ATOM 1482 O O . ALA A 1 181 ? 6.125 -23.859 -1.953 1 93.62 181 ALA A O 1
ATOM 1483 N N . GLU A 1 182 ? 5.816 -23.734 0.276 1 89.19 182 GLU A N 1
ATOM 1484 C CA . GLU A 1 182 ? 6.809 -24.766 0.572 1 89.19 182 GLU A CA 1
ATOM 1485 C C . GLU A 1 182 ? 6.156 -26.125 0.719 1 89.19 182 GLU A C 1
ATOM 1487 O O . GLU A 1 182 ? 6.816 -27.156 0.557 1 89.19 182 GLU A O 1
ATOM 1492 N N . THR A 1 183 ? 4.887 -26.016 0.98 1 89.38 183 THR A N 1
ATOM 1493 C CA . THR A 1 183 ? 4.168 -27.266 1.19 1 89.38 183 THR A CA 1
ATOM 1494 C C . THR A 1 183 ? 3.059 -27.438 0.157 1 89.38 183 THR A C 1
ATOM 1496 O O . THR A 1 183 ? 2.645 -26.469 -0.479 1 89.38 183 THR A O 1
ATOM 1499 N N . GLU A 1 184 ? 2.727 -28.672 0.01 1 93.19 184 GLU A N 1
ATOM 1500 C CA . GLU A 1 184 ? 1.635 -28.953 -0.917 1 93.19 184 GLU A CA 1
ATOM 1501 C C . GLU A 1 184 ? 0.32 -28.359 -0.417 1 93.19 184 GLU A C 1
ATOM 1503 O O . GLU A 1 184 ? 0.025 -28.422 0.779 1 93.19 184 GLU A O 1
ATOM 1508 N N . ILE A 1 185 ? -0.388 -27.75 -1.308 1 95.5 185 ILE A N 1
ATOM 1509 C CA . ILE 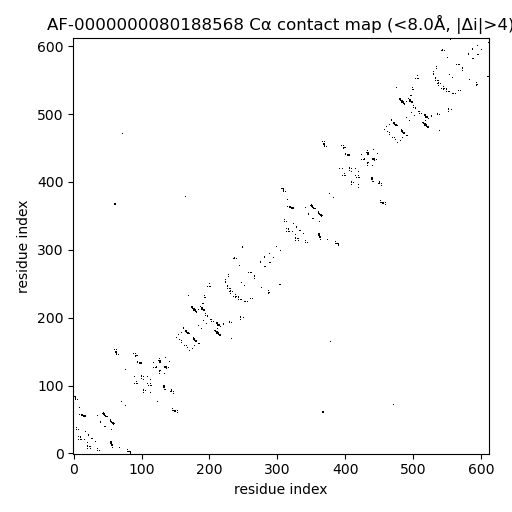A 1 185 ? -1.686 -27.172 -0.982 1 95.5 185 ILE A CA 1
ATOM 1510 C C . ILE A 1 185 ? -2.799 -28 -1.615 1 95.5 185 ILE A C 1
ATOM 1512 O O . ILE A 1 185 ? -2.865 -28.125 -2.84 1 95.5 185 ILE A O 1
ATOM 1516 N N . ASP A 1 186 ? -3.605 -28.609 -0.775 1 93.75 186 ASP A N 1
ATOM 1517 C CA . ASP A 1 186 ? -4.785 -29.328 -1.231 1 93.75 186 ASP A CA 1
ATOM 1518 C C . ASP A 1 186 ? -6.066 -28.625 -0.801 1 93.75 186 ASP A C 1
ATOM 1520 O O . ASP A 1 186 ? -6.699 -29.016 0.182 1 93.75 186 ASP A O 1
ATOM 1524 N N . ALA A 1 187 ? -6.41 -27.609 -1.402 1 95.44 187 ALA A N 1
ATOM 1525 C CA . ALA A 1 187 ? -7.59 -26.797 -1.098 1 95.44 187 ALA A CA 1
ATOM 1526 C C . ALA A 1 187 ? -8.32 -26.391 -2.373 1 95.44 187 ALA A C 1
ATOM 1528 O O . ALA A 1 187 ? -7.699 -26.25 -3.43 1 95.44 187 ALA A O 1
ATOM 1529 N N . GLU A 1 188 ? -9.578 -26.234 -2.266 1 94.38 188 GLU A N 1
ATOM 1530 C CA . GLU A 1 188 ? -10.391 -25.844 -3.408 1 94.38 188 GLU A CA 1
ATOM 1531 C C . GLU A 1 188 ? -9.914 -24.516 -3.99 1 94.38 188 GLU A C 1
ATOM 1533 O O . GLU A 1 188 ? -9.57 -23.594 -3.246 1 94.38 188 GLU A O 1
ATOM 1538 N N . GLY A 1 189 ? -9.828 -24.531 -5.297 1 96.31 189 GLY A N 1
ATOM 1539 C CA . GLY A 1 189 ? -9.484 -23.297 -5.988 1 96.31 189 GLY A CA 1
ATOM 1540 C C . GLY A 1 189 ? -8 -23.156 -6.27 1 96.31 189 GLY A C 1
ATOM 1541 O O . GLY A 1 189 ? -7.594 -22.328 -7.082 1 96.31 189 GLY A O 1
ATOM 1542 N N . PHE A 1 190 ? -7.199 -23.906 -5.543 1 97.62 190 PHE A N 1
ATOM 1543 C CA . PHE A 1 190 ? -5.762 -23.875 -5.773 1 97.62 190 PHE A CA 1
ATOM 1544 C C . PHE A 1 190 ? -5.348 -24.906 -6.816 1 97.62 190 PHE A C 1
ATOM 1546 O O . PHE A 1 190 ? -5.625 -26.094 -6.66 1 97.62 190 PHE A O 1
ATOM 1553 N N . HIS A 1 191 ? -4.691 -24.5 -7.859 1 97.44 191 HIS A N 1
ATOM 1554 C CA . HIS A 1 191 ? -4.227 -25.375 -8.938 1 97.44 191 HIS A CA 1
ATOM 1555 C C . HIS A 1 191 ? -2.707 -25.312 -9.07 1 97.44 191 HIS A C 1
ATOM 1557 O O . HIS A 1 191 ? -2.129 -24.234 -9.203 1 97.44 191 HIS A O 1
ATOM 1563 N N . GLU A 1 192 ? -2.166 -26.453 -9.07 1 96.06 192 GLU A N 1
ATOM 1564 C CA . GLU A 1 192 ? -0.713 -26.516 -9.203 1 96.06 192 GLU A CA 1
ATOM 1565 C C . GLU A 1 192 ? -0.262 -25.969 -10.562 1 96.06 192 GLU A C 1
ATOM 1567 O O . GLU A 1 192 ? -0.904 -26.234 -11.578 1 96.06 192 GLU A O 1
ATOM 1572 N N . THR A 1 193 ? 0.729 -25.172 -10.562 1 96.75 193 THR A N 1
ATOM 1573 C CA . THR A 1 193 ? 1.304 -24.609 -11.781 1 96.75 193 THR A CA 1
ATOM 1574 C C . THR A 1 193 ? 2.828 -24.594 -11.703 1 96.75 193 THR A C 1
ATOM 1576 O O . THR A 1 193 ? 3.426 -25.422 -11.008 1 96.75 193 THR A O 1
ATOM 1579 N N . GLY A 1 194 ? 3.537 -23.859 -12.523 1 93.44 194 GLY A N 1
ATOM 1580 C CA . GLY A 1 194 ? 4.992 -23.859 -12.531 1 93.44 194 GLY A CA 1
ATOM 1581 C C . GLY A 1 194 ? 5.582 -25.109 -13.164 1 93.44 194 GLY A C 1
ATOM 1582 O O . GLY A 1 194 ? 4.906 -25.797 -13.93 1 93.44 194 GLY A O 1
ATOM 1583 N N . LEU A 1 195 ? 6.773 -25.391 -12.789 1 93 195 LEU A N 1
ATOM 1584 C CA . LEU A 1 195 ? 7.523 -26.453 -13.445 1 93 195 LEU A CA 1
ATOM 1585 C C . LEU A 1 195 ? 6.914 -27.812 -13.148 1 93 195 LEU A C 1
ATOM 1587 O O . LEU A 1 195 ? 6.949 -28.719 -13.984 1 93 195 LEU A O 1
ATOM 1591 N N . ALA A 1 196 ? 6.344 -27.922 -11.984 1 92.44 196 ALA A N 1
ATOM 1592 C CA . ALA A 1 196 ? 5.73 -29.203 -11.609 1 92.44 196 ALA A CA 1
ATOM 1593 C C . ALA A 1 196 ? 4.59 -29.562 -12.555 1 92.44 196 ALA A C 1
ATOM 1595 O O . ALA A 1 196 ? 4.383 -30.734 -12.867 1 92.44 196 ALA A O 1
ATOM 1596 N N . ARG A 1 197 ? 3.883 -28.594 -13.023 1 94.5 197 ARG A N 1
ATOM 1597 C CA . ARG A 1 197 ? 2.713 -28.828 -13.867 1 94.5 197 ARG A CA 1
ATOM 1598 C C . ARG A 1 197 ? 3.125 -29.234 -15.281 1 94.5 197 ARG A C 1
ATOM 1600 O O . ARG A 1 197 ? 2.332 -29.812 -16.016 1 94.5 197 ARG A O 1
ATOM 1607 N N . PHE A 1 198 ? 4.336 -29 -15.695 1 94.75 198 PHE A N 1
ATOM 1608 C CA . PHE A 1 198 ? 4.824 -29.359 -17.016 1 94.75 198 PHE A CA 1
ATOM 1609 C C . PHE A 1 198 ? 4.766 -30.875 -17.219 1 94.75 198 PHE A C 1
ATOM 1611 O O . PHE A 1 198 ? 4.66 -31.359 -18.344 1 94.75 198 PHE A O 1
ATOM 1618 N N . ALA A 1 199 ? 4.832 -31.562 -16.125 1 93 199 ALA A N 1
ATOM 1619 C CA . ALA A 1 199 ? 4.766 -33.031 -16.188 1 93 199 ALA A CA 1
ATOM 1620 C C . ALA A 1 199 ? 3.463 -33.5 -16.828 1 93 199 ALA A C 1
ATOM 1622 O O . ALA A 1 199 ? 3.426 -34.531 -17.5 1 93 199 ALA A O 1
ATOM 1623 N N . ALA A 1 200 ? 2.439 -32.75 -16.625 1 93.69 200 ALA A N 1
ATOM 1624 C CA . ALA A 1 200 ? 1.148 -33.094 -17.219 1 93.69 200 ALA A CA 1
ATOM 1625 C C . ALA A 1 200 ? 1.215 -33.031 -18.75 1 93.69 200 ALA A C 1
ATOM 1627 O O . ALA A 1 200 ? 0.354 -33.594 -19.438 1 93.69 200 ALA A O 1
ATOM 1628 N N . PHE A 1 201 ? 2.258 -32.438 -19.25 1 93.88 201 PHE A N 1
ATOM 1629 C CA . PHE A 1 201 ? 2.438 -32.312 -20.703 1 93.88 201 PHE A CA 1
ATOM 1630 C C . PHE A 1 201 ? 3.693 -33.031 -21.156 1 93.88 201 PHE A C 1
ATOM 1632 O O . PHE A 1 201 ? 4.332 -32.625 -22.125 1 93.88 201 PHE A O 1
ATOM 1639 N N . ASP A 1 202 ? 4.133 -33.969 -20.328 1 91.94 202 ASP A N 1
ATOM 1640 C CA . ASP A 1 202 ? 5.211 -34.906 -20.625 1 91.94 202 ASP A CA 1
ATOM 1641 C C . ASP A 1 202 ? 6.566 -34.188 -20.609 1 91.94 202 ASP A C 1
ATOM 1643 O O . ASP A 1 202 ? 7.469 -34.562 -21.359 1 91.94 202 ASP A O 1
ATOM 1647 N N . LEU A 1 203 ? 6.617 -33.094 -19.891 1 93.12 203 LEU A N 1
ATOM 1648 C CA . LEU A 1 203 ? 7.879 -32.406 -19.656 1 93.12 203 LEU A CA 1
ATOM 1649 C C . LEU A 1 203 ? 8.258 -32.438 -18.188 1 93.12 203 LEU A C 1
ATOM 1651 O O . LEU A 1 203 ? 7.648 -31.719 -17.375 1 93.12 203 LEU A O 1
ATOM 1655 N N . GLN A 1 204 ? 9.234 -33.188 -17.859 1 90.94 204 GLN A N 1
ATOM 1656 C CA . GLN A 1 204 ? 9.625 -33.375 -16.469 1 90.94 204 GLN A CA 1
ATOM 1657 C C . GLN A 1 204 ? 10.93 -32.625 -16.172 1 90.94 204 GLN A C 1
ATOM 1659 O O . GLN A 1 204 ? 11.93 -32.844 -16.859 1 90.94 204 GLN A O 1
ATOM 1664 N N . PHE A 1 205 ? 10.797 -31.75 -15.219 1 89.06 205 PHE A N 1
ATOM 1665 C CA . PHE A 1 205 ? 11.969 -31 -14.812 1 89.06 205 PHE A CA 1
ATOM 1666 C C . PHE A 1 205 ? 12.336 -31.297 -13.359 1 89.06 205 PHE A C 1
ATOM 1668 O O . PHE A 1 205 ? 11.531 -31.875 -12.625 1 89.06 205 PHE A O 1
ATOM 1675 N N . LEU A 1 206 ? 13.555 -30.953 -13.023 1 82.69 206 LEU A N 1
ATOM 1676 C CA . LEU A 1 206 ? 13.938 -31.016 -11.617 1 82.69 206 LEU A CA 1
ATOM 1677 C C . LEU A 1 206 ? 13.297 -29.875 -10.828 1 82.69 206 LEU A C 1
ATOM 1679 O O . LEU A 1 206 ? 13.414 -28.719 -11.203 1 82.69 206 LEU A O 1
ATOM 1683 N N . LEU A 1 207 ? 12.633 -30.312 -9.898 1 75.5 207 LEU A N 1
ATOM 1684 C CA . LEU A 1 207 ? 11.875 -29.328 -9.141 1 75.5 207 LEU A CA 1
ATOM 1685 C C . LEU A 1 207 ? 12.703 -28.766 -7.996 1 75.5 207 LEU A C 1
ATOM 1687 O O . LEU A 1 207 ? 13.641 -29.422 -7.52 1 75.5 207 LEU A O 1
ATOM 1691 N N . THR A 1 208 ? 12.445 -27.547 -7.738 1 71.88 208 THR A N 1
ATOM 1692 C CA . THR A 1 208 ? 13.039 -26.891 -6.578 1 71.88 208 THR A CA 1
ATOM 1693 C C . THR A 1 208 ? 12.203 -27.141 -5.328 1 71.88 208 THR A C 1
ATOM 1695 O O . THR A 1 208 ? 11.234 -27.906 -5.359 1 71.88 208 THR A O 1
ATOM 1698 N N . ASP A 1 209 ? 12.641 -26.516 -4.238 1 79.94 209 ASP A N 1
ATOM 1699 C CA . ASP A 1 209 ? 12 -26.672 -2.934 1 79.94 209 ASP A CA 1
ATOM 1700 C C . ASP A 1 209 ? 10.68 -25.906 -2.875 1 79.94 209 ASP A C 1
ATOM 1702 O O . ASP A 1 209 ? 9.914 -26.047 -1.926 1 79.94 209 ASP A O 1
ATOM 1706 N N . HIS A 1 210 ? 10.367 -25.25 -3.939 1 87.94 210 HIS A N 1
ATOM 1707 C CA . HIS A 1 210 ? 9.156 -24.438 -3.893 1 87.94 210 HIS A CA 1
ATOM 1708 C C . HIS A 1 210 ? 8.094 -24.984 -4.84 1 87.94 210 HIS A C 1
ATOM 1710 O O . HIS A 1 210 ? 8.422 -25.578 -5.875 1 87.94 210 HIS A O 1
ATOM 1716 N N . ARG A 1 211 ? 6.91 -24.859 -4.406 1 93.56 211 ARG A N 1
ATOM 1717 C CA . ARG A 1 211 ? 5.742 -25.188 -5.223 1 93.56 211 ARG A CA 1
ATOM 1718 C C . ARG A 1 211 ? 4.969 -23.922 -5.59 1 93.56 211 ARG A C 1
ATOM 1720 O O . ARG A 1 211 ? 5.051 -22.906 -4.891 1 93.56 211 ARG A O 1
ATOM 1727 N N . TYR A 1 212 ? 4.309 -24.078 -6.711 1 96.62 212 TYR A N 1
ATOM 1728 C CA . TYR A 1 212 ? 3.59 -22.906 -7.199 1 96.62 212 TYR A CA 1
ATOM 1729 C C . TYR A 1 212 ? 2.135 -23.25 -7.5 1 96.62 212 TYR A C 1
ATOM 1731 O O . TYR A 1 212 ? 1.838 -24.328 -8.023 1 96.62 212 TYR A O 1
ATOM 1739 N N . TYR A 1 213 ? 1.275 -22.359 -7.129 1 97.81 213 TYR A N 1
ATOM 1740 C CA . TYR A 1 213 ? -0.157 -22.562 -7.316 1 97.81 213 TYR A CA 1
ATOM 1741 C C . TYR A 1 213 ? -0.82 -21.297 -7.855 1 97.81 213 TYR A C 1
ATOM 1743 O O . TYR A 1 213 ? -0.371 -20.188 -7.57 1 97.81 213 TYR A O 1
ATOM 1751 N N . VAL A 1 214 ? -1.812 -21.453 -8.672 1 98.19 214 VAL A N 1
ATOM 1752 C CA . VAL A 1 214 ? -2.707 -20.359 -9.031 1 98.19 214 VAL A CA 1
ATOM 1753 C C . VAL A 1 214 ? -4.07 -20.562 -8.383 1 98.19 214 VAL A C 1
ATOM 1755 O O . VAL A 1 214 ? -4.629 -21.656 -8.438 1 98.19 214 VAL A O 1
ATOM 1758 N N . TYR A 1 215 ? -4.484 -19.594 -7.695 1 98.06 215 TYR A N 1
ATOM 1759 C CA . TYR A 1 215 ? -5.828 -19.641 -7.133 1 98.06 215 TYR A CA 1
ATOM 1760 C C . TYR A 1 215 ? -6.836 -18.984 -8.062 1 98.06 215 TYR A C 1
ATOM 1762 O O . TYR A 1 215 ? -6.637 -17.844 -8.492 1 98.06 215 TYR A O 1
ATOM 1770 N N . SER A 1 216 ? -7.863 -19.703 -8.352 1 96.44 216 SER A N 1
ATOM 1771 C CA . SER A 1 216 ? -9.016 -19.234 -9.117 1 96.44 216 SER A CA 1
ATOM 1772 C C . SER A 1 216 ? -10.234 -20.125 -8.883 1 96.44 216 SER A C 1
ATOM 1774 O O . SER A 1 216 ? -10.141 -21.344 -8.961 1 96.44 216 SER A O 1
ATOM 1776 N N . GLU A 1 217 ? -11.312 -19.5 -8.633 1 91.94 217 GLU A N 1
ATOM 1777 C CA . GLU A 1 217 ? -12.523 -20.266 -8.406 1 91.94 217 GLU A CA 1
ATOM 1778 C C . GLU A 1 217 ? -13.141 -20.734 -9.719 1 91.94 217 GLU A C 1
ATOM 1780 O O . GLU A 1 217 ? -13.93 -21.688 -9.75 1 91.94 217 GLU A O 1
ATOM 1785 N N . GLU A 1 218 ? -12.781 -20.109 -10.758 1 89.25 218 GLU A N 1
ATOM 1786 C CA . GLU A 1 218 ? -13.414 -20.375 -12.047 1 89.25 218 GLU A CA 1
ATOM 1787 C C . GLU A 1 218 ? -12.562 -21.312 -12.906 1 89.25 218 GLU A C 1
ATOM 1789 O O . GLU A 1 218 ? -13.047 -21.875 -13.891 1 89.25 218 GLU A O 1
ATOM 1794 N N . LEU A 1 219 ? -11.398 -21.5 -12.461 1 89.12 219 LEU A N 1
ATOM 1795 C CA . LEU A 1 219 ? -10.453 -22.25 -13.273 1 89.12 219 LEU A CA 1
ATOM 1796 C C . LEU A 1 219 ? -10.594 -23.75 -13 1 89.12 219 LEU A C 1
ATOM 1798 O O . LEU A 1 219 ? -10.648 -24.172 -11.852 1 89.12 219 LEU A O 1
ATOM 1802 N N . ASP A 1 220 ? -10.703 -24.5 -14.023 1 89.19 220 ASP A N 1
ATOM 1803 C CA . ASP A 1 220 ? -10.75 -25.938 -13.875 1 89.19 220 ASP A CA 1
ATOM 1804 C C . ASP A 1 220 ? -9.352 -26.547 -13.906 1 89.19 220 ASP A C 1
ATOM 1806 O O . ASP A 1 220 ? -9.039 -27.453 -13.125 1 89.19 220 ASP A O 1
ATOM 1810 N N . ALA A 1 221 ? -8.578 -26.094 -14.852 1 91.94 221 ALA A N 1
ATOM 1811 C CA . ALA A 1 221 ? -7.203 -26.562 -14.977 1 91.94 221 ALA A CA 1
ATOM 1812 C C . ALA A 1 221 ? -6.316 -25.5 -15.609 1 91.94 221 ALA A C 1
ATOM 1814 O O . ALA A 1 221 ? -6.805 -24.609 -16.312 1 91.94 221 ALA A O 1
ATOM 1815 N N . VAL A 1 222 ? -5.082 -25.672 -15.367 1 95.81 222 VAL A N 1
ATOM 1816 C CA . VAL A 1 222 ? -4.125 -24.719 -15.922 1 95.81 222 VAL A CA 1
ATOM 1817 C C . VAL A 1 222 ? -3.805 -25.094 -17.359 1 95.81 222 VAL A C 1
ATOM 1819 O O . VAL A 1 222 ? -3.24 -26.156 -17.625 1 95.81 222 VAL A O 1
ATOM 1822 N N . SER A 1 223 ? -4.191 -24.234 -18.281 1 95.81 223 SER A N 1
ATOM 1823 C CA . SER A 1 223 ? -3.9 -24.469 -19.703 1 95.81 223 SER A CA 1
ATOM 1824 C C . SER A 1 223 ? -2.418 -24.281 -20 1 95.81 223 SER A C 1
ATOM 1826 O O . SER A 1 223 ? -1.702 -23.641 -19.219 1 95.81 223 SER A O 1
ATOM 1828 N N . PRO A 1 224 ? -1.954 -24.828 -21.094 1 96.69 224 PRO A N 1
ATOM 1829 C CA . PRO A 1 224 ? -0.553 -24.625 -21.469 1 96.69 224 PRO A CA 1
ATOM 1830 C C . PRO A 1 224 ? -0.216 -23.141 -21.656 1 96.69 224 PRO A C 1
ATOM 1832 O O . PRO A 1 224 ? 0.893 -22.703 -21.328 1 96.69 224 PRO A O 1
ATOM 1835 N N . ALA A 1 225 ? -1.201 -22.406 -22.203 1 97.19 225 ALA A N 1
ATOM 1836 C CA . ALA A 1 225 ? -0.985 -20.969 -22.391 1 97.19 225 ALA A CA 1
ATOM 1837 C C . ALA A 1 225 ? -0.774 -20.266 -21.047 1 97.19 225 ALA A C 1
ATOM 1839 O O . ALA A 1 225 ? 0.152 -19.469 -20.891 1 97.19 225 ALA A O 1
ATOM 1840 N N . ALA A 1 226 ? -1.624 -20.594 -20.094 1 97.12 226 ALA A N 1
ATOM 1841 C CA . ALA A 1 226 ? -1.498 -20 -18.75 1 97.12 226 ALA A CA 1
ATOM 1842 C C . ALA A 1 226 ? -0.213 -20.469 -18.078 1 97.12 226 ALA A C 1
ATOM 1844 O O . ALA A 1 226 ? 0.459 -19.688 -17.406 1 97.12 226 ALA A O 1
ATOM 1845 N N . LEU A 1 227 ? 0.08 -21.734 -18.266 1 97.94 227 LEU A N 1
ATOM 1846 C CA . LEU A 1 227 ? 1.275 -22.312 -17.656 1 97.94 227 LEU A CA 1
ATOM 1847 C C . LEU A 1 227 ? 2.529 -21.594 -18.125 1 97.94 227 LEU A C 1
ATOM 1849 O O . LEU A 1 227 ? 3.43 -21.312 -17.344 1 97.94 227 LEU A O 1
ATOM 1853 N N . CYS A 1 228 ? 2.59 -21.328 -19.422 1 97.75 228 CYS A N 1
ATOM 1854 C CA . CYS A 1 228 ? 3.713 -20.578 -19.984 1 97.75 228 CYS A CA 1
ATOM 1855 C C . CYS A 1 228 ? 3.863 -19.219 -19.312 1 97.75 228 CYS A C 1
ATOM 1857 O O . CYS A 1 228 ? 4.965 -18.844 -18.922 1 97.75 228 CYS A O 1
ATOM 1859 N N . CYS A 1 229 ? 2.764 -18.547 -19.141 1 98.19 229 CYS A N 1
ATOM 1860 C CA . CYS A 1 229 ? 2.783 -17.219 -18.531 1 98.19 229 CYS A CA 1
ATOM 1861 C C . CYS A 1 229 ? 3.152 -17.297 -17.047 1 98.19 229 CYS A C 1
ATOM 1863 O O . CYS A 1 229 ? 3.943 -16.484 -16.562 1 98.19 229 CYS A O 1
ATOM 1865 N N . HIS A 1 230 ? 2.592 -18.281 -16.328 1 98.06 230 HIS A N 1
ATOM 1866 C CA . HIS A 1 230 ? 2.941 -18.453 -14.922 1 98.06 230 HIS A CA 1
ATOM 1867 C C . HIS A 1 230 ? 4.441 -18.672 -14.75 1 98.06 230 HIS A C 1
ATOM 1869 O O . HIS A 1 230 ? 5.055 -18.094 -13.844 1 98.06 230 HIS A O 1
ATOM 1875 N N . THR A 1 231 ? 4.973 -19.484 -15.609 1 97.19 231 THR A N 1
ATOM 1876 C CA . THR A 1 231 ? 6.391 -19.812 -15.539 1 97.19 231 THR A CA 1
ATOM 1877 C C . THR A 1 231 ? 7.246 -18.562 -15.695 1 97.19 231 THR A C 1
ATOM 1879 O O . THR A 1 231 ? 8.227 -18.375 -14.977 1 97.19 231 THR A O 1
ATOM 1882 N N . LEU A 1 232 ? 6.797 -17.719 -16.609 1 97 232 LEU A N 1
ATOM 1883 C CA . LEU A 1 232 ? 7.551 -16.484 -16.859 1 97 232 LEU A CA 1
ATOM 1884 C C . LEU A 1 232 ? 7.359 -15.492 -15.727 1 97 232 LEU A C 1
ATOM 1886 O O . LEU A 1 232 ? 8.25 -14.688 -15.445 1 97 232 LEU A O 1
ATOM 1890 N N . VAL A 1 233 ? 6.168 -15.5 -15.07 1 96.19 233 VAL A N 1
ATOM 1891 C CA . VAL A 1 233 ? 5.93 -14.648 -13.906 1 96.19 233 VAL A CA 1
ATOM 1892 C C . VAL A 1 233 ? 6.832 -15.094 -12.75 1 96.19 233 VAL A C 1
ATOM 1894 O O . VAL A 1 233 ? 7.363 -14.258 -12.016 1 96.19 233 VAL A O 1
ATOM 1897 N N . ILE A 1 234 ? 7.004 -16.359 -12.562 1 94 234 ILE A N 1
ATOM 1898 C CA . ILE A 1 234 ? 7.82 -16.922 -11.492 1 94 234 ILE A CA 1
ATOM 1899 C C . ILE A 1 234 ? 9.281 -16.531 -11.695 1 94 234 ILE A C 1
ATOM 1901 O O . ILE A 1 234 ? 9.945 -16.078 -10.758 1 94 234 ILE A O 1
ATOM 1905 N N . ASP A 1 235 ? 9.711 -16.734 -12.922 1 91 235 ASP A N 1
ATOM 1906 C CA . ASP A 1 235 ? 11.078 -16.406 -13.32 1 91 235 ASP A CA 1
ATOM 1907 C C . ASP A 1 235 ? 11.172 -16.188 -14.828 1 91 235 ASP A C 1
ATOM 1909 O O . ASP A 1 235 ? 10.805 -17.078 -15.609 1 91 235 ASP A O 1
ATOM 1913 N N . ASP A 1 236 ? 11.648 -15.07 -15.25 1 91 236 ASP A N 1
ATOM 1914 C CA . ASP A 1 236 ? 11.719 -14.805 -16.672 1 91 236 ASP A CA 1
ATOM 1915 C C . ASP A 1 236 ? 13.148 -14.938 -17.203 1 91 236 ASP A C 1
ATOM 1917 O O . ASP A 1 236 ? 13.516 -14.312 -18.188 1 91 236 ASP A O 1
ATOM 1921 N N . GLY A 1 237 ? 13.945 -15.648 -16.516 1 91.31 237 GLY A N 1
ATOM 1922 C CA . GLY A 1 237 ? 15.312 -15.891 -16.938 1 91.31 237 GLY A CA 1
ATOM 1923 C C . GLY A 1 237 ? 15.414 -16.844 -18.109 1 91.31 237 GLY A C 1
ATOM 1924 O O . GLY A 1 237 ? 14.398 -17.328 -18.625 1 91.31 237 GLY A O 1
ATOM 1925 N N . SER A 1 238 ? 16.594 -17.109 -18.5 1 93.31 238 SER A N 1
ATOM 1926 C CA . SER A 1 238 ? 16.875 -17.906 -19.703 1 93.31 238 SER A CA 1
ATOM 1927 C C . SER A 1 238 ? 16.359 -19.328 -19.562 1 93.31 238 SER A C 1
ATOM 1929 O O . SER A 1 238 ? 15.781 -19.875 -20.516 1 93.31 238 SER A O 1
ATOM 1931 N N . ARG A 1 239 ? 16.562 -19.906 -18.453 1 92.5 239 ARG A N 1
ATOM 1932 C CA . ARG A 1 239 ? 16.141 -21.281 -18.234 1 92.5 239 ARG A CA 1
ATOM 1933 C C . ARG A 1 239 ? 14.625 -21.422 -18.359 1 92.5 239 ARG A C 1
ATOM 1935 O O . ARG A 1 239 ? 14.141 -22.328 -19.047 1 92.5 239 ARG A O 1
ATOM 1942 N N . HIS A 1 240 ? 13.914 -20.562 -17.75 1 94.38 240 HIS A N 1
ATOM 1943 C CA . HIS A 1 240 ? 12.461 -20.609 -17.781 1 94.38 240 HIS A CA 1
ATOM 1944 C C . HIS A 1 240 ? 11.93 -20.297 -19.188 1 94.38 240 HIS A C 1
ATOM 1946 O O . HIS A 1 240 ? 10.93 -20.875 -19.609 1 94.38 240 HIS A O 1
ATOM 1952 N N . ARG A 1 241 ? 12.602 -19.453 -19.828 1 96 241 ARG A N 1
ATOM 1953 C CA . ARG A 1 241 ? 12.211 -19.172 -21.219 1 96 241 ARG A CA 1
ATOM 1954 C C . ARG A 1 241 ? 12.391 -20.406 -22.094 1 96 241 ARG A C 1
ATOM 1956 O O . ARG A 1 241 ? 11.555 -20.688 -22.953 1 96 241 ARG A O 1
ATOM 1963 N N . SER A 1 242 ? 13.469 -21.078 -21.844 1 95.19 242 SER A N 1
ATOM 1964 C CA . SER A 1 242 ? 13.695 -22.297 -22.594 1 95.19 242 SER A CA 1
ATOM 1965 C C . SER A 1 242 ? 12.602 -23.328 -22.312 1 95.19 242 SER A C 1
ATOM 1967 O O . SER A 1 242 ? 12.156 -24.047 -23.203 1 95.19 242 SER A O 1
ATOM 1969 N N . TYR A 1 243 ? 12.203 -23.406 -21.062 1 95.38 243 TYR A N 1
ATOM 1970 C CA . TYR A 1 243 ? 11.133 -24.328 -20.703 1 95.38 243 TYR A CA 1
ATOM 1971 C C . TYR A 1 243 ? 9.836 -23.953 -21.406 1 95.38 243 TYR A C 1
ATOM 1973 O O . TYR A 1 243 ? 9.102 -24.828 -21.875 1 95.38 243 TYR A O 1
ATOM 1981 N N . CYS A 1 244 ? 9.578 -22.703 -21.484 1 96.88 244 CYS A N 1
ATOM 1982 C CA . CYS A 1 244 ? 8.383 -22.234 -22.172 1 96.88 244 CYS A CA 1
ATOM 1983 C C . CYS A 1 244 ? 8.453 -22.578 -23.656 1 96.88 244 CYS A C 1
ATOM 1985 O O . CYS A 1 244 ? 7.457 -22.984 -24.266 1 96.88 244 CYS A O 1
ATOM 1987 N N . LEU A 1 245 ? 9.664 -22.453 -24.219 1 96.31 245 LEU A N 1
ATOM 1988 C CA . LEU A 1 245 ? 9.844 -22.797 -25.625 1 96.31 245 LEU A CA 1
ATOM 1989 C C . LEU A 1 245 ? 9.586 -24.281 -25.859 1 96.31 245 LEU A C 1
ATOM 1991 O O . LEU A 1 245 ? 8.961 -24.656 -26.859 1 96.31 245 LEU A O 1
ATOM 1995 N N . LEU A 1 246 ? 10.078 -25.094 -24.953 1 96.12 246 LEU A N 1
ATOM 1996 C CA . LEU A 1 246 ? 9.844 -26.516 -25.047 1 96.12 246 LEU A CA 1
ATOM 1997 C C . LEU A 1 246 ? 8.352 -26.828 -25.031 1 96.12 246 LEU A C 1
ATOM 1999 O O . LEU A 1 246 ? 7.867 -27.625 -25.828 1 96.12 246 LEU A O 1
ATOM 2003 N N . LEU A 1 247 ? 7.648 -26.141 -24.141 1 96.56 247 LEU A N 1
ATOM 2004 C CA . LEU A 1 247 ? 6.211 -26.359 -24.016 1 96.56 247 LEU A CA 1
ATOM 2005 C C . LEU A 1 247 ? 5.484 -25.938 -25.281 1 96.56 247 LEU A C 1
ATOM 2007 O O . LEU A 1 247 ? 4.652 -26.688 -25.797 1 96.56 247 LEU A O 1
ATOM 2011 N N . LEU A 1 248 ? 5.809 -24.781 -25.766 1 95.94 248 LEU A N 1
ATOM 2012 C CA . LEU A 1 248 ? 5.137 -24.219 -26.938 1 95.94 248 LEU A CA 1
ATOM 2013 C C . LEU A 1 248 ? 5.43 -25.047 -28.188 1 95.94 248 LEU A C 1
ATOM 2015 O O . LEU A 1 248 ? 4.633 -25.062 -29.125 1 95.94 248 LEU A O 1
ATOM 2019 N N . SER A 1 249 ? 6.539 -25.719 -28.203 1 94.19 249 SER A N 1
ATOM 2020 C CA . SER A 1 249 ? 6.922 -26.547 -29.344 1 94.19 249 SER A CA 1
ATOM 2021 C C . SER A 1 249 ? 6.266 -27.922 -29.266 1 94.19 249 SER A C 1
ATOM 2023 O O . SER A 1 249 ? 6.09 -28.594 -30.281 1 94.19 249 SER A O 1
ATOM 2025 N N . HIS A 1 250 ? 5.969 -28.281 -28.125 1 93.75 250 HIS A N 1
ATOM 2026 C CA . HIS A 1 250 ? 5.504 -29.641 -27.891 1 93.75 250 HIS A CA 1
ATOM 2027 C C . HIS A 1 250 ? 3.98 -29.703 -27.906 1 93.75 250 HIS A C 1
ATOM 2029 O O . HIS A 1 250 ? 3.402 -30.688 -28.391 1 93.75 250 HIS A O 1
ATOM 2035 N N . VAL A 1 251 ? 3.377 -28.688 -27.312 1 94 251 VAL A N 1
ATOM 2036 C CA . VAL A 1 251 ? 1.926 -28.656 -27.156 1 94 251 VAL A CA 1
ATOM 2037 C C . VAL A 1 251 ? 1.317 -27.672 -28.141 1 94 251 VAL A C 1
ATOM 2039 O O . VAL A 1 251 ? 1.861 -26.578 -28.359 1 94 251 VAL A O 1
ATOM 2042 N N . ASP A 1 252 ? 0.269 -28.062 -28.766 1 91.94 252 ASP A N 1
ATOM 2043 C CA . ASP A 1 252 ? -0.43 -27.172 -29.672 1 91.94 252 ASP A CA 1
ATOM 2044 C C . ASP A 1 252 ? -1.206 -26.109 -28.922 1 91.94 252 ASP A C 1
ATOM 2046 O O . ASP A 1 252 ? -2.395 -26.266 -28.641 1 91.94 252 ASP A O 1
ATOM 2050 N N . VAL A 1 253 ? -0.591 -25.047 -28.641 1 94.19 253 VAL A N 1
ATOM 2051 C CA . VAL A 1 253 ? -1.191 -23.938 -27.906 1 94.19 253 VAL A CA 1
ATOM 2052 C C . VAL A 1 253 ? -1.778 -22.922 -28.875 1 94.19 253 VAL A C 1
ATOM 2054 O O . VAL A 1 253 ? -1.107 -22.5 -29.828 1 94.19 253 VAL A O 1
ATOM 2057 N N . ASP A 1 254 ? -3.021 -22.625 -28.672 1 95 254 ASP A N 1
ATOM 2058 C CA . ASP A 1 254 ? -3.654 -21.578 -29.469 1 95 254 ASP A CA 1
ATOM 2059 C C . ASP A 1 254 ? -2.977 -20.234 -29.266 1 95 254 ASP A C 1
ATOM 2061 O O . ASP A 1 254 ? -2.918 -19.734 -28.125 1 95 254 ASP A O 1
ATOM 2065 N N . GLU A 1 255 ? -2.49 -19.688 -30.312 1 95.38 255 GLU A N 1
ATOM 2066 C CA . GLU A 1 255 ? -1.728 -18.438 -30.219 1 95.38 255 GLU A CA 1
ATOM 2067 C C . GLU A 1 255 ? -2.588 -17.312 -29.656 1 95.38 255 GLU A C 1
ATOM 2069 O O . GLU A 1 255 ? -2.109 -16.484 -28.891 1 95.38 255 GLU A O 1
ATOM 2074 N N . ASP A 1 256 ? -3.811 -17.234 -30.078 1 95.25 256 ASP A N 1
ATOM 2075 C CA . ASP A 1 256 ? -4.707 -16.203 -29.578 1 95.25 256 ASP A CA 1
ATOM 2076 C C . ASP A 1 256 ? -4.914 -16.328 -28.078 1 95.25 256 ASP A C 1
ATOM 2078 O O . ASP A 1 256 ? -4.949 -15.32 -27.359 1 95.25 256 ASP A O 1
ATOM 2082 N N . ASP A 1 257 ? -5.047 -17.547 -27.719 1 95.38 257 ASP A N 1
ATOM 2083 C CA . ASP A 1 257 ? -5.172 -17.797 -26.281 1 95.38 257 ASP A CA 1
ATOM 2084 C C . ASP A 1 257 ? -3.908 -17.375 -25.531 1 95.38 257 ASP A C 1
ATOM 2086 O O . ASP A 1 257 ? -3.984 -16.766 -24.469 1 95.38 257 ASP A O 1
ATOM 2090 N N . LEU A 1 258 ? -2.809 -17.75 -26.094 1 97.56 258 LEU A N 1
ATOM 2091 C CA . LEU A 1 258 ? -1.528 -17.406 -25.484 1 97.56 258 LEU A CA 1
ATOM 2092 C C . LEU A 1 258 ? -1.371 -15.883 -25.375 1 97.56 258 LEU A C 1
ATOM 2094 O O . LEU A 1 258 ? -0.915 -15.383 -24.344 1 97.56 258 LEU A O 1
ATOM 2098 N N . ARG A 1 259 ? -1.771 -15.203 -26.344 1 96.31 259 ARG A N 1
ATOM 2099 C CA . ARG A 1 259 ? -1.666 -13.742 -26.359 1 96.31 259 ARG A CA 1
ATOM 2100 C C . ARG A 1 259 ? -2.623 -13.125 -25.344 1 96.31 259 ARG A C 1
ATOM 2102 O O . ARG A 1 259 ? -2.301 -12.117 -24.703 1 96.31 259 ARG A O 1
ATOM 2109 N N . GLU A 1 260 ? -3.748 -13.68 -25.25 1 94.25 260 GLU A N 1
ATOM 2110 C CA . GLU A 1 260 ? -4.703 -13.219 -24.25 1 94.25 260 GLU A CA 1
ATOM 2111 C C . GLU A 1 260 ? -4.148 -13.383 -22.844 1 94.25 260 GLU A C 1
ATOM 2113 O O . GLU A 1 260 ? -4.27 -12.484 -22.016 1 94.25 260 GLU A O 1
ATOM 2118 N N . GLN A 1 261 ? -3.545 -14.57 -22.578 1 95.94 261 GLN A N 1
ATOM 2119 C CA . GLN A 1 261 ? -2.926 -14.805 -21.281 1 95.94 261 GLN A CA 1
ATOM 2120 C C . GLN A 1 261 ? -1.751 -13.859 -21.047 1 95.94 261 GLN A C 1
ATOM 2122 O O . GLN A 1 261 ? -1.549 -13.367 -19.938 1 95.94 261 GLN A O 1
ATOM 2127 N N . ALA A 1 262 ? -1.033 -13.633 -22.078 1 97.12 262 ALA A N 1
ATOM 2128 C CA . ALA A 1 262 ? 0.107 -12.727 -21.984 1 97.12 262 ALA A CA 1
ATOM 2129 C C . ALA A 1 262 ? -0.339 -11.328 -21.578 1 97.12 262 ALA A C 1
ATOM 2131 O O . ALA A 1 262 ? 0.333 -10.664 -20.781 1 97.12 262 ALA A O 1
ATOM 2132 N N . GLU A 1 263 ? -1.414 -10.922 -22.109 1 93.81 263 GLU A N 1
ATOM 2133 C CA . GLU A 1 263 ? -1.963 -9.617 -21.75 1 93.81 263 GLU A CA 1
ATOM 2134 C C . GLU A 1 263 ? -2.391 -9.602 -20.281 1 93.81 263 GLU A C 1
ATOM 2136 O O . GLU A 1 263 ? -2.15 -8.617 -19.562 1 93.81 263 GLU A O 1
ATOM 2141 N N . LYS A 1 264 ? -2.971 -10.68 -19.891 1 92.81 264 LYS A N 1
ATOM 2142 C CA . LYS A 1 264 ? -3.438 -10.797 -18.516 1 92.81 264 LYS A CA 1
ATOM 2143 C C . LYS A 1 264 ? -2.279 -10.672 -17.531 1 92.81 264 LYS A C 1
ATOM 2145 O O . LYS A 1 264 ? -2.408 -10.023 -16.484 1 92.81 264 LYS A O 1
ATOM 2150 N N . TYR A 1 265 ? -1.173 -11.234 -17.828 1 96 265 TYR A N 1
ATOM 2151 C CA . TYR A 1 265 ? -0.046 -11.297 -16.906 1 96 265 TYR A CA 1
ATOM 2152 C C . TYR A 1 265 ? 1.004 -10.242 -17.266 1 96 265 TYR A C 1
ATOM 2154 O O . TYR A 1 265 ? 2.105 -10.25 -16.703 1 96 265 TYR A O 1
ATOM 2162 N N . ASP A 1 266 ? 0.668 -9.367 -18.219 1 93.62 266 ASP A N 1
ATOM 2163 C CA . ASP A 1 266 ? 1.558 -8.305 -18.672 1 93.62 266 ASP A CA 1
ATOM 2164 C C . ASP A 1 266 ? 2.873 -8.875 -19.203 1 93.62 266 ASP A C 1
ATOM 2166 O O . ASP A 1 266 ? 3.951 -8.445 -18.781 1 93.62 266 ASP A O 1
ATOM 2170 N N . LEU A 1 267 ? 2.748 -9.875 -20 1 97.5 267 LEU A N 1
ATOM 2171 C CA . LEU A 1 267 ? 3.91 -10.562 -20.562 1 97.5 267 LEU A CA 1
ATOM 2172 C C . LEU A 1 267 ? 3.885 -10.539 -22.078 1 97.5 267 LEU A C 1
ATOM 2174 O O . LEU A 1 267 ? 4.355 -11.469 -22.734 1 97.5 267 LEU A O 1
ATOM 2178 N N . GLU A 1 268 ? 3.275 -9.531 -22.656 1 96.69 268 GLU A N 1
ATOM 2179 C CA . GLU A 1 268 ? 3.1 -9.461 -24.109 1 96.69 268 GLU A CA 1
ATOM 2180 C C . GLU A 1 268 ? 4.445 -9.461 -24.828 1 96.69 268 GLU A C 1
ATOM 2182 O O . GLU A 1 268 ? 4.633 -10.195 -25.797 1 96.69 268 GLU A O 1
ATOM 2187 N N . ASP A 1 269 ? 5.332 -8.688 -24.344 1 95.94 269 ASP A N 1
ATOM 2188 C CA . ASP A 1 269 ? 6.641 -8.594 -24.984 1 95.94 269 ASP A CA 1
ATOM 2189 C C . ASP A 1 269 ? 7.395 -9.922 -24.891 1 95.94 269 ASP A C 1
ATOM 2191 O O . ASP A 1 269 ? 7.992 -10.375 -25.875 1 95.94 269 ASP A O 1
ATOM 2195 N N . GLU A 1 270 ? 7.414 -10.516 -23.734 1 95.94 270 GLU A N 1
ATOM 2196 C CA . GLU A 1 270 ? 8.117 -11.773 -23.516 1 95.94 270 GLU A CA 1
ATOM 2197 C C . GLU A 1 270 ? 7.555 -12.883 -24.406 1 95.94 270 GLU A C 1
ATOM 2199 O O . GLU A 1 270 ? 8.312 -13.641 -25.016 1 95.94 270 GLU A O 1
ATOM 2204 N N . ILE A 1 271 ? 6.254 -12.906 -24.453 1 97.19 271 ILE A N 1
ATOM 2205 C CA . ILE A 1 271 ? 5.621 -13.969 -25.234 1 97.19 271 ILE A CA 1
ATOM 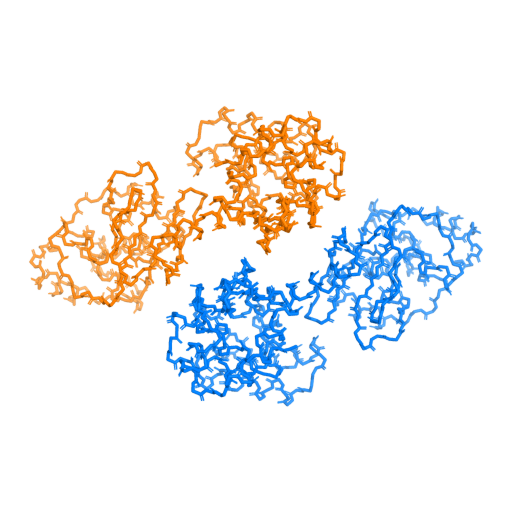2206 C C . ILE A 1 271 ? 5.867 -13.734 -26.719 1 97.19 271 ILE A C 1
ATOM 2208 O O . ILE A 1 271 ? 6.07 -14.68 -27.484 1 97.19 271 ILE A O 1
ATOM 2212 N N . ASP A 1 272 ? 5.773 -12.477 -27.141 1 95.88 272 ASP A N 1
ATOM 2213 C CA . ASP A 1 272 ? 6.051 -12.148 -28.547 1 95.88 272 ASP A CA 1
ATOM 2214 C C . ASP A 1 272 ? 7.449 -12.602 -28.938 1 95.88 272 ASP A C 1
ATOM 2216 O O . ASP A 1 272 ? 7.645 -13.148 -30.031 1 95.88 272 ASP A O 1
ATOM 2220 N N . VAL A 1 273 ? 8.352 -12.398 -28.141 1 96.31 273 VAL A N 1
ATOM 2221 C CA . VAL A 1 273 ? 9.734 -12.781 -28.406 1 96.31 273 VAL A CA 1
ATOM 2222 C C . VAL A 1 273 ? 9.828 -14.305 -28.531 1 96.31 273 VAL A C 1
ATOM 2224 O O . VAL A 1 273 ? 10.516 -14.812 -29.422 1 96.31 273 VAL A O 1
ATOM 2227 N N . LEU A 1 274 ? 9.219 -15.055 -27.641 1 96.75 274 LEU A N 1
ATOM 2228 C CA . LEU A 1 274 ? 9.242 -16.516 -27.688 1 96.75 274 LEU A CA 1
ATOM 2229 C C . LEU A 1 274 ? 8.625 -17.031 -28.984 1 96.75 274 LEU A C 1
ATOM 2231 O O . LEU A 1 274 ? 9.164 -17.938 -29.609 1 96.75 274 LEU A O 1
ATOM 2235 N N . LEU A 1 275 ? 7.531 -16.391 -29.375 1 96.38 275 LEU A N 1
ATOM 2236 C CA . LEU A 1 275 ? 6.836 -16.812 -30.578 1 96.38 275 LEU A CA 1
ATOM 2237 C C . LEU A 1 275 ? 7.668 -16.516 -31.812 1 96.38 275 LEU A C 1
ATOM 2239 O O . LEU A 1 275 ? 7.75 -17.328 -32.719 1 96.38 275 LEU A O 1
ATOM 2243 N N . ARG A 1 276 ? 8.227 -15.344 -31.828 1 95.81 276 ARG A N 1
ATOM 2244 C CA . ARG A 1 276 ? 9.086 -14.984 -32.938 1 95.81 276 ARG A CA 1
ATOM 2245 C C . ARG A 1 276 ? 10.289 -15.922 -33.031 1 95.81 276 ARG A C 1
ATOM 2247 O O . ARG A 1 276 ? 10.688 -16.312 -34.156 1 95.81 276 ARG A O 1
ATOM 2254 N N . TYR A 1 277 ? 10.844 -16.219 -31.938 1 96.5 277 TYR A N 1
ATOM 2255 C CA . TYR A 1 277 ? 11.969 -17.141 -31.875 1 96.5 277 TYR A CA 1
ATOM 2256 C C . TYR A 1 277 ? 11.602 -18.484 -32.5 1 96.5 277 TYR A C 1
ATOM 2258 O O . TYR A 1 277 ? 12.359 -19.016 -33.312 1 96.5 277 TYR A O 1
ATOM 2266 N N . LEU A 1 278 ? 10.484 -19.016 -32.219 1 94.88 278 LEU A N 1
ATOM 2267 C CA . LEU A 1 278 ? 10.039 -20.297 -32.719 1 94.88 278 LEU A CA 1
ATOM 2268 C C . LEU A 1 278 ? 9.711 -20.203 -34.219 1 94.88 278 LEU A C 1
ATOM 2270 O O . LEU A 1 278 ? 10.047 -21.109 -35 1 94.88 278 LEU A O 1
ATOM 2274 N N . LYS A 1 279 ? 9.109 -19.062 -34.562 1 94.19 279 LYS A N 1
ATOM 2275 C CA . LYS A 1 279 ? 8.695 -18.875 -35.938 1 94.19 279 LYS A CA 1
ATOM 2276 C C . LYS A 1 279 ? 9.906 -18.703 -36.844 1 94.19 279 LYS A C 1
ATOM 2278 O O . LYS A 1 279 ? 9.875 -19.125 -38 1 94.19 279 LYS A O 1
ATOM 2283 N N . THR A 1 280 ? 10.938 -18.125 -36.312 1 94.56 280 THR A N 1
ATOM 2284 C CA . THR A 1 280 ? 12.102 -17.828 -37.125 1 94.56 280 THR A CA 1
ATOM 2285 C C . THR A 1 280 ? 13.211 -18.844 -36.906 1 94.56 280 THR A C 1
ATOM 2287 O O . THR A 1 280 ? 14.312 -18.703 -37.438 1 94.56 280 THR A O 1
ATOM 2290 N N . ARG A 1 281 ? 12.984 -19.734 -36.156 1 92.69 281 ARG A N 1
ATOM 2291 C CA . ARG A 1 281 ? 13.953 -20.766 -35.812 1 92.69 281 ARG A CA 1
ATOM 2292 C C . ARG A 1 281 ? 15.234 -20.156 -35.25 1 92.69 281 ARG A C 1
ATOM 2294 O O . ARG A 1 281 ? 16.328 -20.453 -35.719 1 92.69 281 ARG A O 1
ATOM 2301 N N . GLY A 1 282 ? 14.969 -19.203 -34.344 1 90.81 282 GLY A N 1
ATOM 2302 C CA . GLY A 1 282 ? 16.062 -18.672 -33.562 1 90.81 282 GLY A CA 1
ATOM 2303 C C . GLY A 1 282 ? 16.672 -17.422 -34.156 1 90.81 282 GLY A C 1
ATOM 2304 O O . GLY A 1 282 ? 17.656 -16.891 -33.625 1 90.81 282 GLY A O 1
ATOM 2305 N N . GLU A 1 283 ? 16.188 -16.953 -35.219 1 88 283 GLU A N 1
ATOM 2306 C CA . GLU A 1 283 ? 16.766 -15.789 -35.875 1 88 283 GLU A CA 1
ATOM 2307 C C . GLU A 1 283 ? 16.328 -14.492 -35.219 1 88 283 GLU A C 1
ATOM 2309 O O . GLU A 1 283 ? 15.758 -13.609 -35.844 1 88 283 GLU A O 1
ATOM 2314 N N . ILE A 1 284 ? 16.531 -14.406 -33.875 1 89.5 284 ILE A N 1
ATOM 2315 C CA . ILE A 1 284 ? 16.266 -13.18 -33.125 1 89.5 284 ILE A CA 1
ATOM 2316 C C . ILE A 1 284 ? 17.484 -12.852 -32.25 1 89.5 284 ILE A C 1
ATOM 2318 O O . ILE A 1 284 ? 18.172 -13.75 -31.781 1 89.5 284 ILE A O 1
ATOM 2322 N N . ASP A 1 285 ? 17.781 -11.633 -32.156 1 84.81 285 ASP A N 1
ATOM 2323 C CA . ASP A 1 285 ? 18.859 -11.188 -31.281 1 84.81 285 ASP A CA 1
ATOM 2324 C C . ASP A 1 285 ? 18.359 -10.938 -29.859 1 84.81 285 ASP A C 1
ATOM 2326 O O . ASP A 1 285 ? 17.875 -9.844 -29.562 1 84.81 285 ASP A O 1
ATOM 2330 N N . ASP A 1 286 ? 18.484 -11.938 -29.125 1 86.19 286 ASP A N 1
ATOM 2331 C CA . ASP A 1 286 ? 18.062 -11.852 -27.719 1 86.19 286 ASP A CA 1
ATOM 2332 C C . ASP A 1 286 ? 19.031 -12.602 -26.812 1 86.19 286 ASP A C 1
ATOM 2334 O O . ASP A 1 286 ? 19.25 -13.805 -27 1 86.19 286 ASP A O 1
ATOM 2338 N N . ASP A 1 287 ? 19.5 -11.961 -25.812 1 85.5 287 ASP A N 1
ATOM 2339 C CA . ASP A 1 287 ? 20.562 -12.508 -24.953 1 85.5 287 ASP A CA 1
ATOM 2340 C C . ASP A 1 287 ? 19.984 -13.531 -23.969 1 85.5 287 ASP A C 1
ATOM 2342 O O . ASP A 1 287 ? 20.734 -14.297 -23.359 1 85.5 287 ASP A O 1
ATOM 2346 N N . TRP A 1 288 ? 18.688 -13.617 -23.938 1 88.88 288 TRP A N 1
ATOM 2347 C CA . TRP A 1 288 ? 18.094 -14.492 -22.938 1 88.88 288 TRP A CA 1
ATOM 2348 C C . TRP A 1 288 ? 17.625 -15.797 -23.578 1 88.88 288 TRP A C 1
ATOM 2350 O O . TRP A 1 288 ? 17.156 -16.703 -22.875 1 88.88 288 TRP A O 1
ATOM 2360 N N . LEU A 1 289 ? 17.75 -15.922 -24.859 1 93.56 289 LEU A N 1
ATOM 2361 C CA . LEU A 1 289 ? 17.297 -17.125 -25.547 1 93.56 289 LEU A CA 1
ATOM 2362 C C . LEU A 1 289 ? 18.5 -17.891 -26.109 1 93.56 289 LEU A C 1
ATOM 2364 O O . LEU A 1 289 ? 19.516 -17.297 -26.484 1 93.56 289 LEU A O 1
ATOM 2368 N N . PRO A 1 290 ? 18.391 -19.094 -26.141 1 91.69 290 PRO A N 1
ATOM 2369 C CA . PRO A 1 290 ? 19.5 -19.906 -26.672 1 91.69 290 PRO A CA 1
ATOM 2370 C C . PRO A 1 290 ? 19.594 -19.859 -28.188 1 91.69 290 PRO A C 1
ATOM 2372 O O . PRO A 1 290 ? 18.625 -19.484 -28.859 1 91.69 290 PRO A O 1
ATOM 2375 N N . GLU A 1 291 ? 20.844 -20.219 -28.531 1 92.25 291 GLU A N 1
ATOM 2376 C CA . GLU A 1 291 ? 20.969 -20.438 -29.969 1 92.25 291 GLU A CA 1
ATOM 2377 C C . GLU A 1 291 ? 20.062 -21.578 -30.438 1 92.25 291 GLU A C 1
ATOM 2379 O O . GLU A 1 291 ? 19.781 -22.5 -29.656 1 92.25 291 GLU A O 1
ATOM 2384 N N . TRP A 1 292 ? 19.703 -21.547 -31.672 1 93.56 292 TRP A N 1
ATOM 2385 C CA . TRP A 1 292 ? 18.719 -22.5 -32.188 1 93.56 292 TRP A CA 1
ATOM 2386 C C . TRP A 1 292 ? 19.25 -23.938 -32.031 1 93.56 292 TRP A C 1
ATOM 2388 O O . TRP A 1 292 ? 18.5 -24.828 -31.656 1 93.56 292 TRP A O 1
ATOM 2398 N N . ASP A 1 293 ? 20.5 -24.094 -32.375 1 92.19 293 ASP A N 1
ATOM 2399 C CA . ASP A 1 293 ? 21.094 -25.422 -32.281 1 92.19 293 ASP A CA 1
ATOM 2400 C C . ASP A 1 293 ? 21.062 -25.953 -30.859 1 92.19 293 ASP A C 1
ATOM 2402 O O . ASP A 1 293 ? 20.781 -27.125 -30.625 1 92.19 293 ASP A O 1
ATOM 2406 N N . LYS A 1 294 ? 21.312 -25.094 -29.984 1 92.38 294 LYS A N 1
ATOM 2407 C CA . LYS A 1 294 ? 21.297 -25.453 -28.562 1 92.38 294 LYS A CA 1
ATOM 2408 C C . LYS A 1 294 ? 19.875 -25.781 -28.094 1 92.38 294 LYS A C 1
ATOM 2410 O O . LYS A 1 294 ? 19.672 -26.672 -27.281 1 92.38 294 LYS A O 1
ATOM 2415 N N . PHE A 1 295 ? 18.938 -25.062 -28.625 1 94.19 295 PHE A N 1
ATOM 2416 C CA . PHE A 1 295 ? 17.547 -25.344 -28.281 1 94.19 295 PHE A CA 1
ATOM 2417 C C . PHE A 1 295 ? 17.094 -26.672 -28.844 1 94.19 295 PHE A C 1
ATOM 2419 O O . PHE A 1 295 ? 16.375 -27.422 -28.172 1 94.19 295 PHE A O 1
ATOM 2426 N N . GLN A 1 296 ? 17.531 -27 -30.031 1 93.38 296 GLN A N 1
ATOM 2427 C CA . GLN A 1 296 ? 17.172 -28.281 -30.656 1 93.38 296 GLN A CA 1
ATOM 2428 C C . GLN A 1 296 ? 17.766 -29.453 -29.859 1 93.38 296 GLN A C 1
ATOM 2430 O O . GLN A 1 296 ? 17.109 -30.5 -29.734 1 93.38 296 GLN A O 1
ATOM 2435 N N . GLU A 1 297 ? 18.906 -29.156 -29.391 1 93 297 GLU A N 1
ATOM 2436 C CA . GLU A 1 297 ? 19.516 -30.172 -28.547 1 93 297 GLU A CA 1
ATOM 2437 C C . GLU A 1 297 ? 18.703 -30.406 -27.266 1 93 297 GLU A C 1
ATOM 2439 O O . GLU A 1 297 ? 18.5 -31.547 -26.844 1 93 297 GLU A O 1
ATOM 2444 N N . LEU A 1 298 ? 18.328 -29.312 -26.703 1 91.69 298 LEU A N 1
ATOM 2445 C CA . LEU A 1 298 ? 17.516 -29.391 -25.5 1 91.69 298 LEU A CA 1
ATOM 2446 C C . LEU A 1 298 ? 16.203 -30.109 -25.781 1 91.69 298 LEU A C 1
ATOM 2448 O O . LEU A 1 298 ? 15.766 -30.953 -24.984 1 91.69 298 LEU A O 1
ATOM 2452 N N . ALA A 1 299 ? 15.578 -29.828 -26.859 1 92.62 299 ALA A N 1
ATOM 2453 C CA . ALA A 1 299 ? 14.32 -30.453 -27.25 1 92.62 299 ALA A CA 1
ATOM 2454 C C . ALA A 1 299 ? 14.484 -31.953 -27.453 1 92.62 299 ALA A C 1
ATOM 2456 O O . ALA A 1 299 ? 13.617 -32.75 -27.078 1 92.62 299 ALA A O 1
ATOM 2457 N N . ALA A 1 300 ? 15.57 -32.219 -28.062 1 91.56 300 ALA A N 1
ATOM 2458 C CA . ALA A 1 300 ? 15.859 -33.625 -28.297 1 91.56 300 ALA A CA 1
ATOM 2459 C C . ALA A 1 300 ? 16.016 -34.406 -27 1 91.56 300 ALA A C 1
ATOM 2461 O O . ALA A 1 300 ? 15.609 -35.562 -26.891 1 91.56 300 ALA A O 1
ATOM 2462 N N . ASP A 1 301 ? 16.656 -33.75 -26.094 1 90.19 301 ASP A N 1
ATOM 2463 C CA . ASP A 1 301 ? 16.844 -34.344 -24.781 1 90.19 301 ASP A CA 1
ATOM 2464 C C . ASP A 1 301 ? 15.492 -34.688 -24.141 1 90.19 301 ASP A C 1
ATOM 2466 O O . ASP A 1 301 ? 15.391 -35.656 -23.375 1 90.19 301 ASP A O 1
ATOM 2470 N N . TYR A 1 302 ? 14.508 -33.938 -24.5 1 88.88 302 TYR A N 1
ATOM 2471 C CA . TYR A 1 302 ? 13.188 -34.156 -23.922 1 88.88 302 TYR A CA 1
ATOM 2472 C C . TYR A 1 302 ? 12.258 -34.844 -24.922 1 88.88 302 TYR A C 1
ATOM 2474 O O . TYR A 1 302 ? 11.039 -34.875 -24.719 1 88.88 302 TYR A O 1
ATOM 2482 N N . LYS A 1 303 ? 12.797 -35.312 -25.984 1 87.62 303 LYS A N 1
ATOM 2483 C CA . LYS A 1 303 ? 12.117 -36.125 -27.016 1 87.62 303 LYS A CA 1
ATOM 2484 C C . LYS A 1 303 ? 11.016 -35.312 -27.688 1 87.62 303 LYS A C 1
ATOM 2486 O O . LYS A 1 303 ? 9.906 -35.812 -27.906 1 87.62 303 LYS A O 1
ATOM 2491 N N . ILE A 1 304 ? 11.266 -34.094 -27.703 1 80.81 304 ILE A N 1
ATOM 2492 C CA . ILE A 1 304 ? 10.367 -33.188 -28.422 1 80.81 304 ILE A CA 1
ATOM 2493 C C . ILE A 1 304 ? 10.898 -32.969 -29.844 1 80.81 304 ILE A C 1
ATOM 2495 O O . ILE A 1 304 ? 12.086 -32.688 -30.016 1 80.81 304 ILE A O 1
ATOM 2499 N N . GLU A 1 305 ? 10.156 -33.375 -30.828 1 66.12 305 GLU A N 1
ATOM 2500 C CA . GLU A 1 305 ? 10.562 -33.125 -32.219 1 66.12 305 GLU A CA 1
ATOM 2501 C C . GLU A 1 305 ? 10.336 -31.672 -32.594 1 66.12 305 GLU A C 1
ATOM 2503 O O . GLU A 1 305 ? 9.25 -31.125 -32.375 1 66.12 305 GLU A O 1
ATOM 2508 N N . SER A 1 306 ? 11.352 -30.891 -32.469 1 56.34 306 SER A N 1
ATOM 2509 C CA . SER A 1 306 ? 11.219 -29.484 -32.812 1 56.34 306 SER A CA 1
ATOM 2510 C C . SER A 1 306 ? 11.227 -29.297 -34.344 1 56.34 306 SER A C 1
ATOM 2512 O O . SER A 1 306 ? 11.828 -30.094 -35.062 1 56.34 306 SER A O 1
ATOM 2514 N N . MET B 1 1 ? 12.734 3.916 14.469 1 78 1 MET B N 1
ATOM 2515 C CA . MET B 1 1 ? 13.625 3.02 13.734 1 78 1 MET B CA 1
ATOM 2516 C C . MET B 1 1 ? 13.641 1.631 14.359 1 78 1 MET B C 1
ATOM 2518 O O . MET B 1 1 ? 13.516 1.494 15.578 1 78 1 MET B O 1
ATOM 2522 N N . LEU B 1 2 ? 13.477 0.641 13.484 1 91.31 2 LEU B N 1
ATOM 2523 C CA . LEU B 1 2 ? 13.5 -0.722 14 1 91.31 2 LEU B CA 1
ATOM 2524 C C . LEU B 1 2 ? 14.922 -1.141 14.367 1 91.31 2 LEU B C 1
ATOM 2526 O O . LEU B 1 2 ? 15.867 -0.846 13.633 1 91.31 2 LEU B O 1
ATOM 2530 N N . ARG B 1 3 ? 15.086 -1.72 15.594 1 93.5 3 ARG B N 1
ATOM 2531 C CA . ARG B 1 3 ? 16.359 -2.295 16.016 1 93.5 3 ARG B CA 1
ATOM 2532 C C . ARG B 1 3 ? 16.562 -3.678 15.398 1 93.5 3 ARG B C 1
ATOM 2534 O O . ARG B 1 3 ? 15.617 -4.285 14.898 1 93.5 3 ARG B O 1
ATOM 2541 N N . ARG B 1 4 ? 17.812 -4.062 15.414 1 94.19 4 ARG B N 1
ATOM 2542 C CA . ARG B 1 4 ? 18.172 -5.348 14.828 1 94.19 4 ARG B CA 1
ATOM 2543 C C . ARG B 1 4 ? 17.328 -6.473 15.406 1 94.19 4 ARG B C 1
ATOM 2545 O O . ARG B 1 4 ? 16.781 -7.297 14.672 1 94.19 4 ARG B O 1
ATOM 2552 N N . ILE B 1 5 ? 17.141 -6.504 16.688 1 94.88 5 ILE B N 1
ATOM 2553 C CA . ILE B 1 5 ? 16.422 -7.582 17.359 1 94.88 5 ILE B CA 1
ATOM 2554 C C . ILE B 1 5 ? 14.953 -7.566 16.953 1 94.88 5 ILE B C 1
ATOM 2556 O O . ILE B 1 5 ? 14.32 -8.617 16.828 1 94.88 5 ILE B O 1
ATOM 2560 N N . GLU B 1 6 ? 14.406 -6.398 16.781 1 96.31 6 GLU B N 1
ATOM 2561 C CA . GLU B 1 6 ? 13.016 -6.281 16.344 1 96.31 6 GLU B CA 1
ATOM 2562 C C . GLU B 1 6 ? 12.82 -6.863 14.945 1 96.31 6 GLU B C 1
ATOM 2564 O O . GLU B 1 6 ? 11.828 -7.551 14.688 1 96.31 6 GLU B O 1
ATOM 2569 N N . LEU B 1 7 ? 13.805 -6.613 14.102 1 96.69 7 LEU B N 1
ATOM 2570 C CA . LEU B 1 7 ? 13.766 -7.172 12.758 1 96.69 7 LEU B CA 1
ATOM 2571 C C . LEU B 1 7 ? 13.914 -8.688 12.789 1 96.69 7 LEU B C 1
ATOM 2573 O O . LEU B 1 7 ? 13.266 -9.398 12.016 1 96.69 7 LEU B O 1
ATOM 2577 N N . GLU B 1 8 ? 14.703 -9.156 13.695 1 96.12 8 GLU B N 1
ATOM 2578 C CA . GLU B 1 8 ? 14.867 -10.594 13.852 1 96.12 8 GLU B CA 1
ATOM 2579 C C . GLU B 1 8 ? 13.57 -11.25 14.312 1 96.12 8 GLU B C 1
ATOM 2581 O O . GLU B 1 8 ? 13.188 -12.312 13.812 1 96.12 8 GLU B O 1
ATOM 2586 N N . VAL B 1 9 ? 12.961 -10.609 15.227 1 95.69 9 VAL B N 1
ATOM 2587 C CA . VAL B 1 9 ? 11.703 -11.133 15.75 1 95.69 9 VAL B CA 1
ATOM 2588 C C . VAL B 1 9 ? 10.664 -11.172 14.633 1 95.69 9 VAL B C 1
ATOM 2590 O O . VAL B 1 9 ? 10 -12.195 14.438 1 95.69 9 VAL B O 1
ATOM 2593 N N . LEU B 1 10 ? 10.547 -10.102 13.867 1 95.19 10 LEU B N 1
ATOM 2594 C CA . LEU B 1 10 ? 9.562 -10.008 12.797 1 95.19 10 LEU B CA 1
ATOM 2595 C C . LEU B 1 10 ? 9.812 -11.07 11.734 1 95.19 10 LEU B C 1
ATOM 2597 O O . LEU B 1 10 ? 8.875 -11.609 11.141 1 95.19 10 LEU B O 1
ATOM 2601 N N . ALA B 1 11 ? 11.047 -11.352 11.523 1 94.31 11 ALA B N 1
ATOM 2602 C CA . ALA B 1 11 ? 11.422 -12.32 10.492 1 94.31 11 ALA B CA 1
ATOM 2603 C C . ALA B 1 11 ? 11.086 -13.742 10.93 1 94.31 11 ALA B C 1
ATOM 2605 O O . ALA B 1 11 ? 10.805 -14.609 10.102 1 94.31 11 ALA B O 1
ATOM 2606 N N . THR B 1 12 ? 11.055 -13.977 12.227 1 93.19 12 THR B N 1
ATOM 2607 C CA . THR B 1 12 ? 11.047 -15.352 12.711 1 93.19 12 THR B CA 1
ATOM 2608 C C . THR B 1 12 ? 9.68 -15.711 13.297 1 93.19 12 THR B C 1
ATOM 2610 O O . THR B 1 12 ? 9.273 -16.875 13.273 1 93.19 12 THR B O 1
ATOM 2613 N N . VAL B 1 13 ? 8.953 -14.781 13.75 1 92.5 13 VAL B N 1
ATOM 2614 C CA . VAL B 1 13 ? 7.75 -15.023 14.539 1 92.5 13 VAL B CA 1
ATOM 2615 C C . VAL B 1 13 ? 6.688 -15.695 13.672 1 92.5 13 VAL B C 1
ATOM 2617 O O . VAL B 1 13 ? 6.43 -15.266 12.547 1 92.5 13 VAL B O 1
ATOM 2620 N N . ASP B 1 14 ? 6.188 -16.766 14.141 1 88.62 14 ASP B N 1
ATOM 2621 C CA . ASP B 1 14 ? 5 -17.406 13.586 1 88.62 14 ASP B CA 1
ATOM 2622 C C . ASP B 1 14 ? 3.783 -17.188 14.484 1 88.62 14 ASP B C 1
ATOM 2624 O O . ASP B 1 14 ? 3.92 -17.047 15.703 1 88.62 14 ASP B O 1
ATOM 2628 N N . ARG B 1 15 ? 2.666 -17.172 13.82 1 83.88 15 ARG B N 1
ATOM 2629 C CA . ARG B 1 15 ? 1.448 -16.953 14.594 1 83.88 15 ARG B CA 1
ATOM 2630 C C . ARG B 1 15 ? 1.312 -18 15.695 1 83.88 15 ARG B C 1
ATOM 2632 O O . ARG B 1 15 ? 1.313 -19.203 15.422 1 83.88 15 ARG B O 1
ATOM 2639 N N . GLY B 1 16 ? 1.259 -17.531 16.938 1 82.75 16 GLY B N 1
ATOM 2640 C CA . GLY B 1 16 ? 1.05 -18.422 18.062 1 82.75 16 GLY B CA 1
ATOM 2641 C C . GLY B 1 16 ? 2.328 -18.75 18.812 1 82.75 16 GLY B C 1
ATOM 2642 O O . GLY B 1 16 ? 2.295 -19.422 19.844 1 82.75 16 GLY B O 1
ATOM 2643 N N . ASP B 1 17 ? 3.375 -18.281 18.328 1 91.62 17 ASP B N 1
ATOM 2644 C CA . ASP B 1 17 ? 4.629 -18.484 19.062 1 91.62 17 ASP B CA 1
ATOM 2645 C C . ASP B 1 17 ? 4.559 -17.875 20.453 1 91.62 17 ASP B C 1
ATOM 2647 O O . ASP B 1 17 ? 3.986 -16.797 20.641 1 91.62 17 ASP B O 1
ATOM 2651 N N . THR B 1 18 ? 5.152 -18.594 21.359 1 92.94 18 THR B N 1
ATOM 2652 C CA . THR B 1 18 ? 5.336 -18 22.672 1 92.94 18 THR B CA 1
ATOM 2653 C C . THR B 1 18 ? 6.66 -17.25 22.75 1 92.94 18 THR B C 1
ATOM 2655 O O . THR B 1 18 ? 7.539 -17.453 21.906 1 92.94 18 THR B O 1
ATOM 2658 N N . ILE B 1 19 ? 6.77 -16.391 23.734 1 91.75 19 ILE B N 1
ATOM 2659 C CA . ILE B 1 19 ? 8.008 -15.648 23.922 1 91.75 19 ILE B CA 1
ATOM 2660 C C . ILE B 1 19 ? 9.164 -16.625 24.156 1 91.75 19 ILE B C 1
ATOM 2662 O O . ILE B 1 19 ? 10.258 -16.422 23.625 1 91.75 19 ILE B O 1
ATOM 2666 N N . SER B 1 20 ? 8.898 -17.672 24.891 1 91.44 20 SER B N 1
ATOM 2667 C CA . SER B 1 20 ? 9.922 -18.656 25.188 1 91.44 20 SER B CA 1
ATOM 2668 C C . SER B 1 20 ? 10.383 -19.375 23.922 1 91.44 20 SER B C 1
ATOM 2670 O O . SER B 1 20 ? 11.586 -19.594 23.734 1 91.44 20 SER B O 1
ATOM 2672 N N . GLU B 1 21 ? 9.453 -19.766 23.156 1 92.94 21 GLU B N 1
ATOM 2673 C CA . GLU B 1 21 ? 9.781 -20.438 21.891 1 92.94 21 GLU B CA 1
ATOM 2674 C C . GLU B 1 21 ? 10.609 -19.531 20.984 1 92.94 21 GLU B C 1
ATOM 2676 O O . GLU B 1 21 ? 11.586 -19.969 20.375 1 92.94 21 GLU B O 1
ATOM 2681 N N . LEU B 1 22 ? 10.219 -18.25 20.875 1 93.38 22 LEU B N 1
ATOM 2682 C CA . LEU B 1 22 ? 10.93 -17.297 20.047 1 93.38 22 LEU B CA 1
ATOM 2683 C C . LEU B 1 22 ? 12.344 -17.062 20.578 1 93.38 22 LEU B C 1
ATOM 2685 O O . LEU B 1 22 ? 13.289 -16.906 19.797 1 93.38 22 LEU B O 1
ATOM 2689 N N . ALA B 1 23 ? 12.445 -17.031 21.875 1 94.06 23 ALA B N 1
ATOM 2690 C CA . ALA B 1 23 ? 13.758 -16.859 22.5 1 94.06 23 ALA B CA 1
ATOM 2691 C C . ALA B 1 23 ? 14.695 -18.016 22.141 1 94.06 23 ALA B C 1
ATOM 2693 O O . ALA B 1 23 ? 15.875 -17.797 21.859 1 94.06 23 ALA B O 1
ATOM 2694 N N . THR B 1 24 ? 14.164 -19.188 22.109 1 93.19 24 THR B N 1
ATOM 2695 C CA . THR B 1 24 ? 14.945 -20.359 21.75 1 93.19 24 THR B CA 1
ATOM 2696 C C . THR B 1 24 ? 15.336 -20.312 20.281 1 93.19 24 THR B C 1
ATOM 2698 O O . THR B 1 24 ? 16.5 -20.562 19.938 1 93.19 24 THR B O 1
ATOM 2701 N N . LYS B 1 25 ? 14.336 -19.938 19.422 1 91.88 25 LYS B N 1
ATOM 2702 C CA . LYS B 1 25 ? 14.578 -19.859 17.984 1 91.88 25 LYS B CA 1
ATOM 2703 C C . LYS B 1 25 ? 15.695 -18.875 17.672 1 91.88 25 LYS B C 1
ATOM 2705 O O . LYS B 1 25 ? 16.516 -19.109 16.781 1 91.88 25 LYS B O 1
ATOM 2710 N N . LEU B 1 26 ? 15.766 -17.781 18.438 1 93.81 26 LEU B N 1
ATOM 2711 C CA . LEU B 1 26 ? 16.672 -16.688 18.141 1 93.81 26 LEU B CA 1
ATOM 2712 C C . LEU B 1 26 ? 17.906 -16.734 19.031 1 93.81 26 LEU B C 1
ATOM 2714 O O . LEU B 1 26 ? 18.844 -15.938 18.859 1 93.81 26 LEU B O 1
ATOM 2718 N N . ASP B 1 27 ? 17.953 -17.656 19.953 1 93 27 ASP B N 1
ATOM 2719 C CA . ASP B 1 27 ? 19.062 -17.844 20.859 1 93 27 ASP B CA 1
ATOM 2720 C C . ASP B 1 27 ? 19.344 -16.578 21.672 1 93 27 ASP B C 1
ATOM 2722 O O . ASP B 1 27 ? 20.469 -16.078 21.672 1 93 27 ASP B O 1
ATOM 2726 N N . HIS B 1 28 ? 18.328 -15.992 22.203 1 94 28 HIS B N 1
ATOM 2727 C CA . HIS B 1 28 ? 18.406 -14.844 23.094 1 94 28 HIS B CA 1
ATOM 2728 C C . HIS B 1 28 ? 17.719 -15.125 24.422 1 94 28 HIS B C 1
ATOM 2730 O O . HIS B 1 28 ? 17 -16.125 24.562 1 94 28 HIS B O 1
ATOM 2736 N N . SER B 1 29 ? 17.969 -14.336 25.406 1 93.75 29 SER B N 1
ATOM 2737 C CA . SER B 1 29 ? 17.266 -14.484 26.672 1 93.75 29 SER B CA 1
ATOM 2738 C C . SER B 1 29 ? 15.797 -14.086 26.547 1 93.75 29 SER B C 1
ATOM 2740 O O . SER B 1 29 ? 15.445 -13.25 25.703 1 93.75 29 SER B O 1
ATOM 2742 N N . GLU B 1 30 ? 15 -14.68 27.359 1 93.06 30 GLU B N 1
ATOM 2743 C CA . GLU B 1 30 ? 13.578 -14.375 27.359 1 93.06 30 GLU B CA 1
ATOM 2744 C C . GLU B 1 30 ? 13.32 -12.914 27.734 1 93.06 30 GLU B C 1
ATOM 2746 O O . GLU B 1 30 ? 12.414 -12.273 27.203 1 93.06 30 GLU B O 1
ATOM 2751 N N . SER B 1 31 ? 14.055 -12.438 28.641 1 93.12 31 SER B N 1
ATOM 2752 C CA . SER B 1 31 ? 13.898 -11.047 29.062 1 93.12 31 SER B CA 1
ATOM 2753 C C . SER B 1 31 ? 14.195 -10.078 27.922 1 93.12 31 SER B C 1
ATOM 2755 O O . SER B 1 31 ? 13.461 -9.109 27.734 1 93.12 31 SER B O 1
ATOM 2757 N N . TYR B 1 32 ? 15.25 -10.391 27.234 1 94.31 32 TYR B N 1
ATOM 2758 C CA . TYR B 1 32 ? 15.633 -9.562 26.109 1 94.31 32 TYR B CA 1
ATOM 2759 C C . TYR B 1 32 ? 14.586 -9.609 25 1 94.31 32 TYR B C 1
ATOM 2761 O O . TYR B 1 32 ? 14.219 -8.578 24.422 1 94.31 32 TYR B O 1
ATOM 2769 N N . LEU B 1 33 ? 14.094 -10.758 24.75 1 93.69 33 LEU B N 1
ATOM 2770 C CA . LEU B 1 33 ? 13.078 -10.938 23.719 1 93.69 33 LEU B CA 1
ATOM 2771 C C . LEU B 1 33 ? 11.766 -10.281 24.125 1 93.69 33 LEU B C 1
ATOM 2773 O O . LEU B 1 33 ? 11.062 -9.711 23.297 1 93.69 33 LEU B O 1
ATOM 2777 N N . SER B 1 34 ? 11.469 -10.406 25.328 1 93.94 34 SER B N 1
ATOM 2778 C CA . SER B 1 34 ? 10.234 -9.805 25.844 1 93.94 34 SER B CA 1
ATOM 2779 C C . SER B 1 34 ? 10.25 -8.297 25.656 1 93.94 34 SER B C 1
ATOM 2781 O O . SER B 1 34 ? 9.227 -7.699 25.312 1 93.94 34 SER B O 1
ATOM 2783 N N . ARG B 1 35 ? 11.359 -7.699 25.875 1 95.25 35 ARG B N 1
ATOM 2784 C CA . ARG B 1 35 ? 11.492 -6.266 25.656 1 95.25 35 ARG B CA 1
ATOM 2785 C C . ARG B 1 35 ? 11.312 -5.914 24.188 1 95.25 35 ARG B C 1
ATOM 2787 O O . ARG B 1 35 ? 10.625 -4.945 23.859 1 95.25 35 ARG B O 1
ATOM 2794 N N . ALA B 1 36 ? 11.914 -6.66 23.344 1 95.56 36 ALA B N 1
ATOM 2795 C CA . ALA B 1 36 ? 11.805 -6.438 21.906 1 95.56 36 ALA B CA 1
ATOM 2796 C C . ALA B 1 36 ? 10.359 -6.59 21.438 1 95.56 36 ALA B C 1
ATOM 2798 O O . ALA B 1 36 ? 9.867 -5.789 20.641 1 95.56 36 ALA B O 1
ATOM 2799 N N . VAL B 1 37 ? 9.719 -7.594 21.953 1 94.88 37 VAL B N 1
ATOM 2800 C CA . VAL B 1 37 ? 8.32 -7.836 21.609 1 94.88 37 VAL B CA 1
ATOM 2801 C C . VAL B 1 37 ? 7.465 -6.68 22.125 1 94.88 37 VAL B C 1
ATOM 2803 O O . VAL B 1 37 ? 6.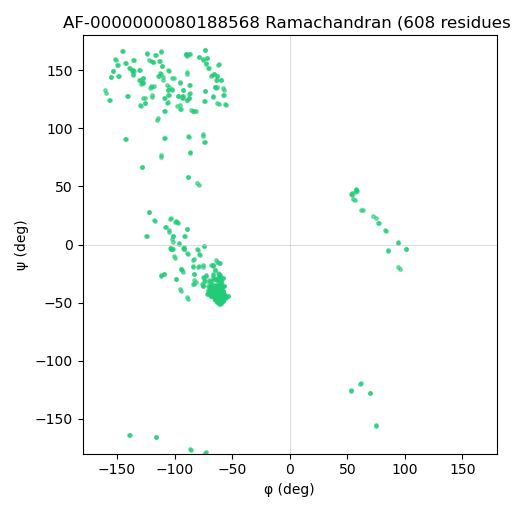562 -6.211 21.438 1 94.88 37 VAL B O 1
ATOM 2806 N N . GLY B 1 38 ? 7.758 -6.242 23.328 1 95 38 GLY B N 1
ATOM 2807 C CA . GLY B 1 38 ? 7.066 -5.082 23.875 1 95 38 GLY B CA 1
ATOM 2808 C C . GLY B 1 38 ? 7.195 -3.85 23 1 95 38 GLY B C 1
ATOM 2809 O O . GLY B 1 38 ? 6.211 -3.143 22.766 1 95 38 GLY B O 1
ATOM 2810 N N . ASP B 1 39 ? 8.375 -3.641 22.516 1 95.88 39 ASP B N 1
ATOM 2811 C CA . ASP B 1 39 ? 8.625 -2.508 21.625 1 95.88 39 ASP B CA 1
ATOM 2812 C C . ASP B 1 39 ? 7.824 -2.641 20.328 1 95.88 39 ASP B C 1
ATOM 2814 O O . ASP B 1 39 ? 7.266 -1.659 19.828 1 95.88 39 ASP B O 1
ATOM 2818 N N . LEU B 1 40 ? 7.785 -3.818 19.75 1 96.56 40 LEU B N 1
ATOM 2819 C CA . LEU B 1 40 ? 7.062 -4.074 18.516 1 96.56 40 LEU B CA 1
ATOM 2820 C C . LEU B 1 40 ? 5.559 -3.918 18.719 1 96.56 40 LEU B C 1
ATOM 2822 O O . LEU B 1 40 ? 4.848 -3.477 17.812 1 96.56 40 LEU B O 1
ATOM 2826 N N . VAL B 1 41 ? 5.117 -4.293 19.906 1 94.5 41 VAL B N 1
ATOM 2827 C CA . VAL B 1 41 ? 3.707 -4.121 20.234 1 94.5 41 VAL B CA 1
ATOM 2828 C C . VAL B 1 41 ? 3.367 -2.633 20.297 1 94.5 41 VAL B C 1
ATOM 2830 O O . VAL B 1 41 ? 2.34 -2.205 19.766 1 94.5 41 VAL B O 1
ATOM 2833 N N . GLU B 1 42 ? 4.246 -1.865 20.875 1 93.75 42 GLU B N 1
ATOM 2834 C CA . GLU B 1 42 ? 4.051 -0.42 20.938 1 93.75 42 GLU B CA 1
ATOM 2835 C C . GLU B 1 42 ? 4.008 0.194 19.531 1 93.75 42 GLU B C 1
ATOM 2837 O O . GLU B 1 42 ? 3.301 1.176 19.312 1 93.75 42 GLU B O 1
ATOM 2842 N N . LYS B 1 43 ? 4.664 -0.412 18.641 1 94.44 43 LYS B N 1
ATOM 2843 C CA . LYS B 1 43 ? 4.727 0.082 17.266 1 94.44 43 LYS B CA 1
ATOM 2844 C C . LYS B 1 43 ? 3.58 -0.479 16.422 1 94.44 43 LYS B C 1
ATOM 2846 O O . LYS B 1 43 ? 3.422 -0.119 15.258 1 94.44 43 LYS B O 1
ATOM 2851 N N . GLY B 1 44 ? 2.83 -1.408 16.984 1 93.5 44 GLY B N 1
ATOM 2852 C CA . GLY B 1 44 ? 1.684 -1.987 16.312 1 93.5 44 GLY B CA 1
ATOM 2853 C C . GLY B 1 44 ? 2.068 -3.002 15.25 1 93.5 44 GLY B C 1
ATOM 2854 O O . GLY B 1 44 ? 1.29 -3.281 14.336 1 93.5 44 GLY B O 1
ATOM 2855 N N . LEU B 1 45 ? 3.27 -3.51 15.305 1 96.38 45 LEU B N 1
ATOM 2856 C CA . LEU B 1 45 ? 3.746 -4.461 14.305 1 96.38 45 LEU B CA 1
ATOM 2857 C C . LEU B 1 45 ? 3.49 -5.895 14.75 1 96.38 45 LEU B C 1
ATOM 2859 O O . LEU B 1 45 ? 3.463 -6.812 13.93 1 96.38 45 LEU B O 1
ATOM 2863 N N . ILE B 1 46 ? 3.371 -6.039 16.047 1 94.56 46 ILE B N 1
ATOM 2864 C CA . ILE B 1 46 ? 3.055 -7.32 16.672 1 94.56 46 ILE B CA 1
ATOM 2865 C C . ILE B 1 46 ? 1.996 -7.121 17.75 1 94.56 46 ILE B C 1
ATOM 2867 O O . ILE B 1 46 ? 1.876 -6.031 18.312 1 94.56 46 ILE B O 1
ATOM 2871 N N . TYR B 1 47 ? 1.232 -8.141 17.906 1 91.31 47 TYR B N 1
ATOM 2872 C CA . TYR B 1 47 ? 0.294 -8.18 19.031 1 91.31 47 TYR B CA 1
ATOM 2873 C C . TYR B 1 47 ? 0.566 -9.383 19.922 1 91.31 47 TYR B C 1
ATOM 2875 O O . TYR B 1 47 ? 1.234 -10.336 19.516 1 91.31 47 TYR B O 1
ATOM 2883 N N . THR B 1 48 ? 0.113 -9.25 21.141 1 89.94 48 THR B N 1
ATOM 2884 C CA . THR B 1 48 ? 0.23 -10.375 22.062 1 89.94 48 THR B CA 1
ATOM 2885 C C . THR B 1 48 ? -1.146 -10.805 22.562 1 89.94 48 THR B C 1
ATOM 2887 O O . THR B 1 48 ? -2.025 -9.969 22.781 1 89.94 48 THR B O 1
ATOM 2890 N N . GLU B 1 49 ? -1.312 -12.117 22.578 1 83.81 49 GLU B N 1
ATOM 2891 C CA . GLU B 1 49 ? -2.535 -12.711 23.109 1 83.81 49 GLU B CA 1
ATOM 2892 C C . GLU B 1 49 ? -2.234 -13.625 24.297 1 83.81 49 GLU B C 1
ATOM 2894 O O . GLU B 1 49 ? -1.242 -14.359 24.281 1 83.81 49 GLU B O 1
ATOM 2899 N N . ARG B 1 50 ? -3.023 -13.5 25.328 1 79.94 50 ARG B N 1
ATOM 2900 C CA . ARG B 1 50 ? -2.828 -14.359 26.484 1 79.94 50 ARG B CA 1
ATOM 2901 C C . ARG B 1 50 ? -3.52 -15.711 26.297 1 79.94 50 ARG B C 1
ATOM 2903 O O . ARG B 1 50 ? -4.684 -15.758 25.891 1 79.94 50 ARG B O 1
ATOM 2910 N N . ASP B 1 51 ? -2.889 -16.656 26.234 1 76.38 51 ASP B N 1
ATOM 2911 C CA . ASP B 1 51 ? -3.383 -18.031 26.25 1 76.38 51 ASP B CA 1
ATOM 2912 C C . ASP B 1 51 ? -3.045 -18.734 27.562 1 76.38 51 ASP B C 1
ATOM 2914 O O . ASP B 1 51 ? -2.045 -19.453 27.641 1 76.38 51 ASP B O 1
ATOM 2918 N N . GLY B 1 52 ? -4.031 -18.641 28.562 1 75.5 52 GLY B N 1
ATOM 2919 C CA . GLY B 1 52 ? -3.715 -19.109 29.891 1 75.5 52 GLY B CA 1
ATOM 2920 C C . GLY B 1 52 ? -2.566 -18.375 30.547 1 75.5 52 GLY B C 1
ATOM 2921 O O . GLY B 1 52 ? -2.633 -17.156 30.719 1 75.5 52 GLY B O 1
ATOM 2922 N N . ARG B 1 53 ? -1.47 -19.188 30.891 1 75.75 53 ARG B N 1
ATOM 2923 C CA . ARG B 1 53 ? -0.312 -18.578 31.531 1 75.75 53 ARG B CA 1
ATOM 2924 C C . ARG B 1 53 ? 0.723 -18.141 30.516 1 75.75 53 ARG B C 1
ATOM 2926 O O . ARG B 1 53 ? 1.711 -17.484 30.859 1 75.75 53 ARG B O 1
ATOM 2933 N N . ARG B 1 54 ? 0.524 -18.375 29.297 1 83 54 ARG B N 1
ATOM 2934 C CA . ARG B 1 54 ? 1.535 -18.078 28.297 1 83 54 ARG B CA 1
ATOM 2935 C C . ARG B 1 54 ? 1.103 -16.906 27.406 1 83 54 ARG B C 1
ATOM 2937 O O . ARG B 1 54 ? -0.093 -16.703 27.188 1 83 54 ARG B O 1
ATOM 2944 N N . LYS B 1 55 ? 2.09 -16.156 27.062 1 86.31 55 LYS B N 1
ATOM 2945 C CA . LYS B 1 55 ? 1.884 -15.031 26.156 1 86.31 55 LYS B CA 1
ATOM 2946 C C . LYS B 1 55 ? 2.258 -15.422 24.719 1 86.31 55 LYS B C 1
ATOM 2948 O O . LYS B 1 55 ? 3.389 -15.844 24.469 1 86.31 55 LYS B O 1
ATOM 2953 N N . ARG B 1 56 ? 1.309 -15.344 23.859 1 91.12 56 ARG B N 1
ATOM 2954 C CA . ARG B 1 56 ? 1.542 -15.68 22.453 1 91.12 56 ARG B CA 1
ATOM 2955 C C . ARG B 1 56 ? 1.731 -14.422 21.609 1 91.12 56 ARG B C 1
ATOM 2957 O O . ARG B 1 56 ? 1.1 -13.398 21.875 1 91.12 56 ARG B O 1
ATOM 2964 N N . VAL B 1 57 ? 2.619 -14.547 20.656 1 92.81 57 VAL B N 1
ATOM 2965 C CA . VAL B 1 57 ? 2.969 -13.422 19.812 1 92.81 57 VAL B CA 1
ATOM 2966 C C . VAL B 1 57 ? 2.342 -13.602 18.422 1 92.81 57 VAL B C 1
ATOM 2968 O O . VAL B 1 57 ? 2.453 -14.672 17.828 1 92.81 57 VAL B O 1
ATOM 2971 N N . VAL B 1 58 ? 1.623 -12.562 17.938 1 91.38 58 VAL B N 1
ATOM 2972 C CA . VAL B 1 58 ? 0.949 -12.602 16.641 1 91.38 58 VAL B CA 1
ATOM 2973 C C . VAL B 1 58 ? 1.392 -11.414 15.797 1 91.38 58 VAL B C 1
ATOM 2975 O O . VAL B 1 58 ? 1.226 -10.258 16.203 1 91.38 58 VAL B O 1
ATOM 2978 N N . PRO B 1 59 ? 1.956 -11.68 14.625 1 93.31 59 PRO B N 1
ATOM 2979 C CA . PRO B 1 59 ? 2.285 -10.555 13.734 1 93.31 59 PRO B CA 1
ATOM 2980 C C . PRO B 1 59 ? 1.052 -9.781 13.281 1 93.31 59 PRO B C 1
ATOM 2982 O O . PRO B 1 59 ? -0.019 -10.367 13.102 1 93.31 59 PRO B O 1
ATOM 2985 N N . SER B 1 60 ? 1.208 -8.492 13.141 1 93.5 60 SER B N 1
ATOM 2986 C CA . SER B 1 60 ? 0.092 -7.66 12.703 1 93.5 60 SER B CA 1
ATOM 2987 C C . SER B 1 60 ? -0.195 -7.867 11.219 1 93.5 60 SER B C 1
ATOM 2989 O O . SER B 1 60 ? 0.61 -8.469 10.5 1 93.5 60 SER B O 1
ATOM 2991 N N . ASP B 1 61 ? -1.369 -7.348 10.773 1 91.75 61 ASP B N 1
ATOM 2992 C CA . ASP B 1 61 ? -1.773 -7.461 9.375 1 91.75 61 ASP B CA 1
ATOM 2993 C C . ASP B 1 61 ? -1.263 -6.277 8.562 1 91.75 61 ASP B C 1
ATOM 2995 O O . ASP B 1 61 ? -1.678 -6.082 7.418 1 91.75 61 ASP B O 1
ATOM 2999 N N . ALA B 1 62 ? -0.349 -5.531 9.148 1 94.69 62 ALA B N 1
ATOM 3000 C CA . ALA B 1 62 ? 0.19 -4.367 8.453 1 94.69 62 ALA B CA 1
ATOM 3001 C C . ALA B 1 62 ? 0.939 -4.785 7.188 1 94.69 62 ALA B C 1
ATOM 3003 O O . ALA B 1 62 ? 1.648 -5.793 7.184 1 94.69 62 ALA B O 1
ATOM 3004 N N . ARG B 1 63 ? 0.774 -4 6.184 1 94.88 63 ARG B N 1
ATOM 3005 C CA . ARG B 1 63 ? 1.442 -4.258 4.91 1 94.88 63 ARG B CA 1
ATOM 3006 C C . ARG B 1 63 ? 2.955 -4.324 5.094 1 94.88 63 ARG B C 1
ATOM 3008 O O . ARG B 1 63 ? 3.629 -5.125 4.438 1 94.88 63 ARG B O 1
ATOM 3015 N N . ALA B 1 64 ? 3.48 -3.531 5.973 1 96 64 ALA B N 1
ATOM 3016 C CA . ALA B 1 64 ? 4.918 -3.504 6.234 1 96 64 ALA B CA 1
ATOM 3017 C C . ALA B 1 64 ? 5.41 -4.859 6.727 1 96 64 ALA B C 1
ATOM 3019 O O . ALA B 1 64 ? 6.477 -5.328 6.316 1 96 64 ALA B O 1
ATOM 3020 N N . VAL B 1 65 ? 4.664 -5.496 7.586 1 95.5 65 VAL B N 1
ATOM 3021 C CA . VAL B 1 65 ? 5.043 -6.785 8.148 1 95.5 65 VAL B CA 1
ATOM 3022 C C . VAL B 1 65 ? 5.039 -7.852 7.059 1 95.5 65 VAL B C 1
ATOM 3024 O O . VAL B 1 65 ? 5.973 -8.648 6.957 1 95.5 65 VAL B O 1
ATOM 3027 N N . GLU B 1 66 ? 4.055 -7.805 6.285 1 94.25 66 GLU B N 1
ATOM 3028 C CA . GLU B 1 66 ? 3.965 -8.75 5.172 1 94.25 66 GLU B CA 1
ATOM 3029 C C . GLU B 1 66 ? 5.156 -8.602 4.227 1 94.25 66 GLU B C 1
ATOM 3031 O O . GLU B 1 66 ? 5.797 -9.594 3.873 1 94.25 66 GLU B O 1
ATOM 3036 N N . LEU B 1 67 ? 5.395 -7.387 3.842 1 94.94 67 LEU B N 1
ATOM 3037 C CA . LEU B 1 67 ? 6.469 -7.121 2.893 1 94.94 67 LEU B CA 1
ATOM 3038 C C . LEU B 1 67 ? 7.809 -7.598 3.441 1 94.94 67 LEU B C 1
ATOM 3040 O O . LEU B 1 67 ? 8.586 -8.234 2.727 1 94.94 67 LEU B O 1
ATOM 3044 N N . TYR B 1 68 ? 8.055 -7.301 4.656 1 96.31 68 TYR B N 1
ATOM 3045 C CA . TYR B 1 68 ? 9.32 -7.695 5.27 1 96.31 68 TYR B CA 1
ATOM 3046 C C . TYR B 1 68 ? 9.461 -9.211 5.305 1 96.31 68 TYR B C 1
ATOM 3048 O O . TYR B 1 68 ? 10.484 -9.758 4.891 1 96.31 68 TYR B O 1
ATOM 3056 N N . ARG B 1 69 ? 8.453 -9.828 5.77 1 93.94 69 ARG B N 1
ATOM 3057 C CA . ARG B 1 69 ? 8.5 -11.281 5.906 1 93.94 69 ARG B CA 1
ATOM 3058 C C . ARG B 1 69 ? 8.633 -11.953 4.543 1 93.94 69 ARG B C 1
ATOM 3060 O O . ARG B 1 69 ? 9.359 -12.945 4.402 1 93.94 69 ARG B O 1
ATOM 3067 N N . ASP B 1 70 ? 7.953 -11.445 3.584 1 91.5 70 ASP B N 1
ATOM 3068 C CA . ASP B 1 70 ? 8.07 -11.977 2.232 1 91.5 70 ASP B CA 1
ATOM 3069 C C . ASP B 1 70 ? 9.508 -11.875 1.725 1 91.5 70 ASP B C 1
ATOM 3071 O O . ASP B 1 70 ? 10.023 -12.812 1.11 1 91.5 70 ASP B O 1
ATOM 3075 N N . HIS B 1 71 ? 10.102 -10.734 2.037 1 92 71 HIS B N 1
ATOM 3076 C CA . HIS B 1 71 ? 11.477 -10.539 1.601 1 92 71 HIS B CA 1
ATOM 3077 C C . HIS B 1 71 ? 12.414 -11.531 2.27 1 92 71 HIS B C 1
ATOM 3079 O O . HIS B 1 71 ? 13.312 -12.078 1.621 1 92 71 HIS B O 1
ATOM 3085 N N . VAL B 1 72 ? 12.242 -11.711 3.488 1 92.06 72 VAL B N 1
ATOM 3086 C CA . VAL B 1 72 ? 13.086 -12.617 4.258 1 92.06 72 VAL B CA 1
ATOM 3087 C C . VAL B 1 72 ? 12.922 -14.047 3.734 1 92.06 72 VAL B C 1
ATOM 3089 O O . VAL B 1 72 ? 13.906 -14.766 3.566 1 92.06 72 VAL B O 1
ATOM 3092 N N . ARG B 1 73 ? 11.711 -14.398 3.467 1 87.19 73 ARG B N 1
ATOM 3093 C CA . ARG B 1 73 ? 11.438 -15.75 2.99 1 87.19 73 ARG B CA 1
ATOM 3094 C C . ARG B 1 73 ? 12.008 -15.961 1.594 1 87.19 73 ARG B C 1
ATOM 3096 O O . ARG B 1 73 ? 12.523 -17.031 1.288 1 87.19 73 ARG B O 1
ATOM 3103 N N . GLN B 1 74 ? 11.898 -15 0.773 1 84.69 74 GLN B N 1
ATOM 3104 C CA . GLN B 1 74 ? 12.344 -15.117 -0.611 1 84.69 74 GLN B CA 1
ATOM 3105 C C . GLN B 1 74 ? 13.867 -15.039 -0.708 1 84.69 74 GLN B C 1
ATOM 3107 O O . GLN B 1 74 ? 14.469 -15.594 -1.63 1 84.69 74 GLN B O 1
ATOM 3112 N N . HIS B 1 75 ? 14.445 -14.336 0.265 1 88.25 75 HIS B N 1
ATOM 3113 C CA . HIS B 1 75 ? 15.891 -14.156 0.26 1 88.25 75 HIS B CA 1
ATOM 3114 C C . HIS B 1 75 ? 16.5 -14.539 1.607 1 88.25 75 HIS B C 1
ATOM 3116 O O . HIS B 1 75 ? 17.141 -13.711 2.26 1 88.25 75 HIS B O 1
ATOM 3122 N N . SER B 1 76 ? 16.406 -15.797 1.879 1 86.69 76 SER B N 1
ATOM 3123 C CA . SER B 1 76 ? 16.766 -16.297 3.201 1 86.69 76 SER B CA 1
ATOM 3124 C C . SER B 1 76 ? 18.266 -16.172 3.445 1 86.69 76 SER B C 1
ATOM 3126 O O . SER B 1 76 ? 18.719 -16.172 4.594 1 86.69 76 SER B O 1
ATOM 3128 N N . HIS B 1 77 ? 19.031 -16 2.363 1 88.94 77 HIS B N 1
ATOM 3129 C CA . HIS B 1 77 ? 20.484 -15.953 2.484 1 88.94 77 HIS B CA 1
ATOM 3130 C C . HIS B 1 77 ? 20.953 -14.555 2.857 1 88.94 77 HIS B C 1
ATOM 3132 O O . HIS B 1 77 ? 22.125 -14.359 3.215 1 88.94 77 HIS B O 1
ATOM 3138 N N . ILE B 1 78 ? 20.141 -13.617 2.768 1 92.12 78 ILE B N 1
ATOM 3139 C CA . ILE B 1 78 ? 20.5 -12.242 3.086 1 92.12 78 ILE B CA 1
ATOM 3140 C C . ILE B 1 78 ? 20.172 -11.953 4.551 1 92.12 78 ILE B C 1
ATOM 3142 O O . ILE B 1 78 ? 19.078 -12.25 5.02 1 92.12 78 ILE B O 1
ATOM 3146 N N . ALA B 1 79 ? 21.078 -11.375 5.234 1 93.38 79 ALA B N 1
ATOM 3147 C CA . ALA B 1 79 ? 20.859 -11 6.629 1 93.38 79 ALA B CA 1
ATOM 3148 C C . ALA B 1 79 ? 20.219 -9.625 6.734 1 93.38 79 ALA B C 1
ATOM 3150 O O . ALA B 1 79 ? 20.859 -8.664 7.164 1 93.38 79 ALA B O 1
ATOM 3151 N N . PHE B 1 80 ? 19 -9.555 6.539 1 94.31 80 PHE B N 1
ATOM 3152 C CA . PHE B 1 80 ? 18.25 -8.305 6.473 1 94.31 80 PHE B CA 1
ATOM 3153 C C . PHE B 1 80 ? 18.266 -7.582 7.816 1 94.31 80 PHE B C 1
ATOM 3155 O O . PHE B 1 80 ? 18.375 -6.355 7.871 1 94.31 80 PHE B O 1
ATOM 3162 N N . PRO B 1 81 ? 18.203 -8.312 8.961 1 94.19 81 PRO B N 1
ATOM 3163 C CA . PRO B 1 81 ? 18.203 -7.613 10.242 1 94.19 81 PRO B CA 1
ATOM 3164 C C . PRO B 1 81 ? 19.453 -6.77 10.469 1 94.19 81 PRO B C 1
ATOM 3166 O O . PRO B 1 81 ? 19.391 -5.695 11.07 1 94.19 81 PRO B O 1
ATOM 3169 N N . GLU B 1 82 ? 20.516 -7.172 9.945 1 93.12 82 GLU B N 1
ATOM 3170 C CA . GLU B 1 82 ? 21.75 -6.41 10.055 1 93.12 82 GLU B CA 1
ATOM 3171 C C . GLU B 1 82 ? 21.828 -5.312 8.992 1 93.12 82 GLU B C 1
ATOM 3173 O O . GLU B 1 82 ? 22.312 -4.211 9.258 1 93.12 82 GLU B O 1
ATOM 3178 N N . LEU B 1 83 ? 21.297 -5.59 7.898 1 94.75 83 LEU B N 1
ATOM 3179 C CA . LEU B 1 83 ? 21.406 -4.715 6.734 1 94.75 83 LEU B CA 1
ATOM 3180 C C . LEU B 1 83 ? 20.5 -3.504 6.879 1 94.75 83 LEU B C 1
ATOM 3182 O O . LEU B 1 83 ? 20.828 -2.412 6.406 1 94.75 83 LEU B O 1
ATOM 3186 N N . LEU B 1 84 ? 19.312 -3.689 7.504 1 95.19 84 LEU B N 1
ATOM 3187 C CA . LEU B 1 84 ? 18.266 -2.676 7.488 1 95.19 84 LEU B CA 1
ATOM 3188 C C . LEU B 1 84 ? 18.297 -1.852 8.773 1 95.19 84 LEU B C 1
ATOM 3190 O O . LEU B 1 84 ? 17.328 -1.145 9.078 1 95.19 84 LEU B O 1
ATOM 3194 N N . THR B 1 85 ? 19.344 -1.827 9.508 1 90 85 THR B N 1
ATOM 3195 C CA . THR B 1 85 ? 19.438 -1.076 10.758 1 90 85 THR B CA 1
ATOM 3196 C C . THR B 1 85 ? 19.953 0.338 10.492 1 90 85 THR B C 1
ATOM 3198 O O . THR B 1 85 ? 20.438 0.638 9.398 1 90 85 THR B O 1
ATOM 3201 N N . GLY B 1 86 ? 19.75 1.222 11.523 1 89.12 86 GLY B N 1
ATOM 3202 C CA . GLY B 1 86 ? 20.234 2.59 11.43 1 89.12 86 GLY B CA 1
ATOM 3203 C C . GLY B 1 86 ? 19.484 3.422 10.414 1 89.12 86 GLY B C 1
ATOM 3204 O O . GLY B 1 86 ? 18.25 3.469 10.438 1 89.12 86 GLY B O 1
ATOM 3205 N N . LYS B 1 87 ? 20.297 4.07 9.492 1 94.38 87 LYS B N 1
ATOM 3206 C CA . LYS B 1 87 ? 19.703 4.988 8.523 1 94.38 87 LYS B CA 1
ATOM 3207 C C . LYS B 1 87 ? 19.344 4.262 7.227 1 94.38 87 LYS B C 1
ATOM 3209 O O . LYS B 1 87 ? 18.922 4.887 6.254 1 94.38 87 LYS B O 1
ATOM 3214 N N . ALA B 1 88 ? 19.484 2.986 7.254 1 96.06 88 ALA B N 1
ATOM 3215 C CA . ALA B 1 88 ? 19.312 2.211 6.031 1 96.06 88 ALA B CA 1
ATOM 3216 C C . ALA B 1 88 ? 17.891 2.377 5.469 1 96.06 88 ALA B C 1
ATOM 3218 O O . ALA B 1 88 ? 17.719 2.717 4.297 1 96.06 88 ALA B O 1
ATOM 3219 N N . LEU B 1 89 ? 16.891 2.158 6.348 1 96.12 89 LEU B N 1
ATOM 3220 C CA . LEU B 1 89 ? 15.5 2.236 5.895 1 96.12 89 LEU B CA 1
ATOM 3221 C C . LEU B 1 89 ? 15.164 3.645 5.414 1 96.12 89 LEU B C 1
ATOM 3223 O O . LEU B 1 89 ? 14.43 3.814 4.441 1 96.12 89 LEU B O 1
ATOM 3227 N N . GLU B 1 90 ? 15.695 4.578 6.098 1 96.38 90 GLU B N 1
ATOM 3228 C CA . GLU B 1 90 ? 15.477 5.961 5.68 1 96.38 90 GLU B CA 1
ATOM 3229 C C . GLU B 1 90 ? 16.047 6.215 4.289 1 96.38 90 GLU B C 1
ATOM 3231 O O . GLU B 1 90 ? 15.375 6.758 3.418 1 96.38 90 GLU B O 1
ATOM 3236 N N . VAL B 1 91 ? 17.266 5.805 4.09 1 96.44 91 VAL B N 1
ATOM 3237 C CA . VAL B 1 91 ? 17.938 6.008 2.809 1 96.44 91 VAL B CA 1
ATOM 3238 C C . VAL B 1 91 ? 17.172 5.281 1.703 1 96.44 91 VAL B C 1
ATOM 3240 O O . VAL B 1 91 ? 16.922 5.848 0.634 1 96.44 91 VAL B O 1
ATOM 3243 N N . LEU B 1 92 ? 16.766 4.062 1.987 1 95.56 92 LEU B N 1
ATOM 3244 C CA . LEU B 1 92 ? 16.062 3.248 0.996 1 95.56 92 LEU B CA 1
ATOM 3245 C C . LEU B 1 92 ? 14.711 3.859 0.643 1 95.56 92 LEU B C 1
ATOM 3247 O O . LEU B 1 92 ? 14.219 3.688 -0.476 1 95.56 92 LEU B O 1
ATOM 3251 N N . SER B 1 93 ? 14.133 4.57 1.628 1 96.12 93 SER B N 1
ATOM 3252 C CA . SER B 1 93 ? 12.82 5.16 1.405 1 96.12 93 SER B CA 1
ATOM 3253 C C . SER B 1 93 ? 12.875 6.25 0.342 1 96.12 93 SER B C 1
ATOM 3255 O O . SER B 1 93 ? 11.852 6.602 -0.25 1 96.12 93 SER B O 1
ATOM 3257 N N . TYR B 1 94 ? 14.07 6.723 0.067 1 95.69 94 TYR B N 1
ATOM 3258 C CA . TYR B 1 94 ? 14.195 7.812 -0.895 1 95.69 94 TYR B CA 1
ATOM 3259 C C . TYR B 1 94 ? 14.703 7.297 -2.238 1 95.69 94 TYR B C 1
ATOM 3261 O O . TYR B 1 94 ? 14.82 8.062 -3.197 1 95.69 94 TYR B O 1
ATOM 3269 N N . LEU B 1 95 ? 15 6.02 -2.307 1 95.12 95 LEU B N 1
ATOM 3270 C CA . LEU B 1 95 ? 15.453 5.418 -3.557 1 95.12 95 LEU B CA 1
ATOM 3271 C C . LEU B 1 95 ? 14.266 4.93 -4.383 1 95.12 95 LEU B C 1
ATOM 3273 O O . LEU B 1 95 ? 14.188 3.748 -4.727 1 95.12 95 LEU B O 1
ATOM 3277 N N . ASP B 1 96 ? 13.383 5.734 -4.711 1 92.06 96 ASP B N 1
ATOM 3278 C CA . ASP B 1 96 ? 12.195 5.438 -5.504 1 92.06 96 ASP B CA 1
ATOM 3279 C C . ASP B 1 96 ? 12.508 5.484 -6.996 1 92.06 96 ASP B C 1
ATOM 3281 O O . ASP B 1 96 ? 11.727 4.984 -7.812 1 92.06 96 ASP B O 1
ATOM 3285 N N . GLN B 1 97 ? 13.492 6.074 -7.395 1 93.88 97 GLN B N 1
ATOM 3286 C CA . GLN B 1 97 ? 14.062 6.172 -8.734 1 93.88 97 GLN B CA 1
ATOM 3287 C C . GLN B 1 97 ? 15.594 6.219 -8.672 1 93.88 97 GLN B C 1
ATOM 3289 O O . GLN B 1 97 ? 16.172 6.359 -7.59 1 93.88 97 GLN B O 1
ATOM 3294 N N . PRO B 1 98 ? 16.156 6.039 -9.781 1 95.62 98 PRO B N 1
ATOM 3295 C CA . PRO B 1 98 ? 17.609 6.184 -9.734 1 95.62 98 PRO B CA 1
ATOM 3296 C C . PRO B 1 98 ? 18.047 7.551 -9.219 1 95.62 98 PRO B C 1
ATOM 3298 O O . PRO B 1 98 ? 17.578 8.586 -9.711 1 95.62 98 PRO B O 1
ATOM 3301 N N . ARG B 1 99 ? 18.922 7.582 -8.25 1 96.5 99 ARG B N 1
ATOM 3302 C CA . ARG B 1 99 ? 19.359 8.828 -7.625 1 96.5 99 ARG B CA 1
ATOM 3303 C C . ARG B 1 99 ? 20.844 8.781 -7.277 1 96.5 99 ARG B C 1
ATOM 3305 O O . ARG B 1 99 ? 21.406 7.707 -7.102 1 96.5 99 ARG B O 1
ATOM 3312 N N . THR B 1 100 ? 21.359 9.977 -7.199 1 96.75 100 THR B N 1
ATOM 3313 C CA . THR B 1 100 ? 22.75 10.109 -6.75 1 96.75 100 THR B CA 1
ATOM 3314 C C . THR B 1 100 ? 22.812 10.188 -5.227 1 96.75 100 THR B C 1
ATOM 3316 O O . THR B 1 100 ? 21.797 10.398 -4.562 1 96.75 100 THR B O 1
ATOM 3319 N N . VAL B 1 101 ? 24.016 9.977 -4.734 1 96.5 101 VAL B N 1
ATOM 3320 C CA . VAL B 1 101 ? 24.25 10.078 -3.295 1 96.5 101 VAL B CA 1
ATOM 3321 C C . VAL B 1 101 ? 23.859 11.469 -2.807 1 96.5 101 VAL B C 1
ATOM 3323 O O . VAL B 1 101 ? 23.219 11.609 -1.764 1 96.5 101 VAL B O 1
ATOM 3326 N N . SER B 1 102 ? 24.172 12.453 -3.564 1 96.19 102 SER B N 1
ATOM 3327 C CA . SER B 1 102 ? 23.891 13.836 -3.191 1 96.19 102 SER B CA 1
ATOM 3328 C C . SER B 1 102 ? 22.391 14.102 -3.129 1 96.19 102 SER B C 1
ATOM 3330 O O . SER B 1 102 ? 21.922 14.781 -2.219 1 96.19 102 SER B O 1
ATOM 3332 N N . GLU B 1 103 ? 21.688 13.602 -4.047 1 94.81 103 GLU B N 1
ATOM 3333 C CA . GLU B 1 103 ? 20.234 13.789 -4.074 1 94.81 103 GLU B CA 1
ATOM 3334 C C . GLU B 1 103 ? 19.578 13.156 -2.855 1 94.81 103 GLU B C 1
ATOM 3336 O O . GLU B 1 103 ? 18.703 13.766 -2.229 1 94.81 103 GLU B O 1
ATOM 3341 N N . ILE B 1 104 ? 20.031 11.969 -2.547 1 96.25 104 ILE B N 1
ATOM 3342 C CA . ILE B 1 104 ? 19.453 11.258 -1.411 1 96.25 104 ILE B CA 1
ATOM 3343 C C . ILE B 1 104 ? 19.812 11.977 -0.113 1 96.25 104 ILE B C 1
ATOM 3345 O O . ILE B 1 104 ? 18.984 12.117 0.782 1 96.25 104 ILE B O 1
ATOM 3349 N N . ALA B 1 105 ? 21.031 12.391 -0.016 1 96.69 105 ALA B N 1
ATOM 3350 C CA . ALA B 1 105 ? 21.5 13.117 1.167 1 96.69 105 ALA B CA 1
ATOM 3351 C C . ALA B 1 105 ? 20.688 14.391 1.382 1 96.69 105 ALA B C 1
ATOM 3353 O O . ALA B 1 105 ? 20.25 14.672 2.5 1 96.69 105 ALA B O 1
ATOM 3354 N N . ASP B 1 106 ? 20.438 15.109 0.349 1 92.19 106 ASP B N 1
ATOM 3355 C CA . ASP B 1 106 ? 19.672 16.359 0.424 1 92.19 106 ASP B CA 1
ATOM 3356 C C . ASP B 1 106 ? 18.219 16.094 0.845 1 92.19 106 ASP B C 1
ATOM 3358 O O . ASP B 1 106 ? 17.688 16.797 1.703 1 92.19 106 ASP B O 1
ATOM 3362 N N . ARG B 1 107 ? 17.641 15.102 0.34 1 90.31 107 ARG B N 1
ATOM 3363 C CA . ARG B 1 107 ? 16.234 14.805 0.596 1 90.31 107 ARG B CA 1
ATOM 3364 C C . ARG B 1 107 ? 16.031 14.219 1.99 1 90.31 107 ARG B C 1
ATOM 3366 O O . ARG B 1 107 ? 15.023 14.477 2.641 1 90.31 107 ARG B O 1
ATOM 3373 N N . SER B 1 108 ? 17 13.414 2.416 1 92.81 108 SER B N 1
ATOM 3374 C CA . SER B 1 108 ? 16.875 12.742 3.703 1 92.81 108 SER B CA 1
ATOM 3375 C C . SER B 1 108 ? 17.5 13.562 4.824 1 92.81 108 SER B C 1
ATOM 3377 O O . SER B 1 108 ? 17.422 13.188 5.996 1 92.81 108 SER B O 1
ATOM 3379 N N . ASP B 1 109 ? 18.094 14.664 4.469 1 89.62 109 ASP B N 1
ATOM 3380 C CA . ASP B 1 109 ? 18.812 15.5 5.43 1 89.62 109 ASP B CA 1
ATOM 3381 C C . ASP B 1 109 ? 19.859 14.695 6.199 1 89.62 109 ASP B C 1
ATOM 3383 O O . ASP B 1 109 ? 19.875 14.703 7.43 1 89.62 109 ASP B O 1
ATOM 3387 N N . ASN B 1 110 ? 20.547 13.867 5.449 1 94.88 110 ASN B N 1
ATOM 3388 C CA . ASN B 1 110 ? 21.672 13.109 5.984 1 94.88 110 ASN B CA 1
ATOM 3389 C C . ASN B 1 110 ? 23 13.555 5.375 1 94.88 110 ASN B C 1
ATOM 3391 O O . ASN B 1 110 ? 23.016 14.25 4.359 1 94.88 110 ASN B O 1
ATOM 3395 N N . TYR B 1 111 ? 24.031 13.273 6.078 1 96.06 111 TYR B N 1
ATOM 3396 C CA . TYR B 1 111 ? 25.344 13.508 5.496 1 96.06 111 TYR B CA 1
ATOM 3397 C C . TYR B 1 111 ? 25.578 12.586 4.305 1 96.06 111 TYR B C 1
ATOM 3399 O O . TYR B 1 111 ? 25.172 11.422 4.316 1 96.06 111 TYR B O 1
ATOM 3407 N N . ARG B 1 112 ? 26.312 13.078 3.324 1 96.81 112 ARG B N 1
ATOM 3408 C CA . ARG B 1 112 ? 26.625 12.289 2.135 1 96.81 112 ARG B CA 1
ATOM 3409 C C . ARG B 1 112 ? 27.375 11.016 2.506 1 96.81 112 ARG B C 1
ATOM 3411 O O . ARG B 1 112 ? 27.125 9.953 1.927 1 96.81 112 ARG B O 1
ATOM 3418 N N . ASN B 1 113 ? 28.219 11.133 3.43 1 96.81 113 ASN B N 1
ATOM 3419 C CA . ASN B 1 113 ? 29 9.977 3.855 1 96.81 113 ASN B CA 1
ATOM 3420 C C . ASN B 1 113 ? 28.109 8.875 4.422 1 96.81 113 ASN B C 1
ATOM 3422 O O . ASN B 1 113 ? 28.359 7.691 4.203 1 96.81 113 ASN B O 1
ATOM 3426 N N . THR B 1 114 ? 27.156 9.32 5.184 1 96.31 114 THR B N 1
ATOM 3427 C CA . THR B 1 114 ? 26.203 8.375 5.746 1 96.31 114 THR B CA 1
ATOM 3428 C C . THR B 1 114 ? 25.438 7.641 4.641 1 96.31 114 THR B C 1
ATOM 3430 O O . THR B 1 114 ? 25.328 6.414 4.668 1 96.31 114 THR B O 1
ATOM 3433 N N . VAL B 1 115 ? 24.969 8.352 3.678 1 97.44 115 VAL B N 1
ATOM 3434 C CA . VAL B 1 115 ? 24.219 7.777 2.561 1 97.44 115 VAL B CA 1
ATOM 3435 C C . VAL B 1 115 ? 25.125 6.852 1.754 1 97.44 115 VAL B C 1
ATOM 3437 O O . VAL B 1 115 ? 24.734 5.754 1.367 1 97.44 115 VAL B O 1
ATOM 3440 N N . ASN B 1 116 ? 26.344 7.312 1.546 1 96.38 116 ASN B N 1
ATOM 3441 C CA . ASN B 1 116 ? 27.312 6.516 0.8 1 96.38 116 ASN B CA 1
ATOM 3442 C C . ASN B 1 116 ? 27.594 5.191 1.5 1 96.38 116 ASN B C 1
ATOM 3444 O O . ASN B 1 116 ? 27.703 4.152 0.849 1 96.38 116 ASN B O 1
ATOM 3448 N N . ARG B 1 117 ? 27.781 5.25 2.723 1 96.38 117 ARG B N 1
ATOM 3449 C CA . ARG B 1 117 ? 28.047 4.043 3.498 1 96.38 117 ARG B CA 1
ATOM 3450 C C . ARG B 1 117 ? 26.906 3.047 3.385 1 96.38 117 ARG B C 1
ATOM 3452 O O . ARG B 1 117 ? 27.125 1.849 3.195 1 96.38 117 ARG B O 1
ATOM 3459 N N . VAL B 1 118 ? 25.703 3.508 3.555 1 96.69 118 VAL B N 1
ATOM 3460 C CA . VAL B 1 118 ? 24.531 2.656 3.461 1 96.69 118 VAL B CA 1
ATOM 3461 C C . VAL B 1 118 ? 24.438 2.039 2.066 1 96.69 118 VAL B C 1
ATOM 3463 O O . VAL B 1 118 ? 24.281 0.824 1.926 1 96.69 118 VAL B O 1
ATOM 3466 N N . LEU B 1 119 ? 24.578 2.826 1.031 1 96.75 119 LEU B N 1
ATOM 3467 C CA . LEU B 1 119 ? 24.453 2.354 -0.342 1 96.75 119 LEU B CA 1
ATOM 3468 C C . LEU B 1 119 ? 25.562 1.382 -0.695 1 96.75 119 LEU B C 1
ATOM 3470 O O . LEU B 1 119 ? 25.359 0.435 -1.457 1 96.75 119 LEU B O 1
ATOM 3474 N N . LYS B 1 120 ? 26.719 1.656 -0.17 1 95.5 120 LYS B N 1
ATOM 3475 C CA . LYS B 1 120 ? 27.828 0.738 -0.393 1 95.5 120 LYS B CA 1
ATOM 3476 C C . LYS B 1 120 ? 27.531 -0.639 0.195 1 95.5 120 LYS B C 1
ATOM 3478 O O . LYS B 1 120 ? 27.828 -1.662 -0.423 1 95.5 120 LYS B O 1
ATOM 3483 N N . ARG B 1 121 ? 27.016 -0.646 1.362 1 95.25 121 ARG B N 1
ATOM 3484 C CA . ARG B 1 121 ? 26.656 -1.904 2.004 1 95.25 121 ARG B CA 1
ATOM 3485 C C . ARG B 1 121 ? 25.656 -2.68 1.155 1 95.25 121 ARG B C 1
ATOM 3487 O O . ARG B 1 121 ? 25.766 -3.9 1.016 1 95.25 121 ARG B O 1
ATOM 3494 N N . PHE B 1 122 ? 24.656 -2.01 0.609 1 96.25 122 PHE B N 1
ATOM 3495 C CA . PHE B 1 122 ? 23.641 -2.648 -0.221 1 96.25 122 PHE B CA 1
ATOM 3496 C C . PHE B 1 122 ? 24.234 -3.082 -1.559 1 96.25 122 PHE B C 1
ATOM 3498 O O . PHE B 1 122 ? 23.844 -4.113 -2.111 1 96.25 122 PHE B O 1
ATOM 3505 N N . ARG B 1 123 ? 25.109 -2.291 -2.035 1 95.12 123 ARG B N 1
ATOM 3506 C CA . ARG B 1 123 ? 25.766 -2.635 -3.283 1 95.12 123 ARG B CA 1
ATOM 3507 C C . ARG B 1 123 ? 26.641 -3.881 -3.117 1 95.12 123 ARG B C 1
ATOM 3509 O O . ARG B 1 123 ? 26.641 -4.758 -3.984 1 95.12 123 ARG B O 1
ATOM 3516 N N . ASP B 1 124 ? 27.328 -3.943 -2.02 1 94 124 ASP B N 1
ATOM 3517 C CA . ASP B 1 124 ? 28.203 -5.082 -1.739 1 94 124 ASP B CA 1
ATOM 3518 C C . ASP B 1 124 ? 27.406 -6.379 -1.66 1 94 124 ASP B C 1
ATOM 3520 O O . ASP B 1 124 ? 27.922 -7.457 -1.942 1 94 124 ASP B O 1
ATOM 3524 N N . ARG B 1 125 ? 26.141 -6.254 -1.293 1 93.12 125 ARG B N 1
ATOM 3525 C CA . ARG B 1 125 ? 25.297 -7.434 -1.184 1 93.12 125 ARG B CA 1
ATOM 3526 C C . ARG B 1 125 ? 24.484 -7.652 -2.459 1 93.12 125 ARG B C 1
ATOM 3528 O O . ARG B 1 125 ? 23.641 -8.547 -2.52 1 93.12 125 ARG B O 1
ATOM 3535 N N . GLY B 1 126 ? 24.672 -6.816 -3.395 1 92.56 126 GLY B N 1
ATOM 3536 C CA . GLY B 1 126 ? 24.078 -6.984 -4.707 1 92.56 126 GLY B CA 1
ATOM 3537 C C . GLY B 1 126 ? 22.641 -6.488 -4.781 1 92.56 126 GLY B C 1
ATOM 3538 O O . GLY B 1 126 ? 21.922 -6.781 -5.742 1 92.56 126 GLY B O 1
ATOM 3539 N N . LEU B 1 127 ? 22.156 -5.75 -3.801 1 94.62 127 LEU B N 1
ATOM 3540 C CA . LEU B 1 127 ? 20.781 -5.281 -3.768 1 94.62 127 LEU B CA 1
ATOM 3541 C C . LEU B 1 127 ? 20.609 -4.016 -4.602 1 94.62 127 LEU B C 1
ATOM 3543 O O . LEU B 1 127 ? 19.547 -3.764 -5.156 1 94.62 127 LEU B O 1
ATOM 3547 N N . VAL B 1 128 ? 21.688 -3.232 -4.652 1 95.38 128 VAL B N 1
ATOM 3548 C CA . VAL B 1 128 ? 21.672 -1.985 -5.41 1 95.38 128 VAL B CA 1
ATOM 3549 C C . VAL B 1 128 ? 22.859 -1.953 -6.379 1 95.38 128 VAL B C 1
ATOM 3551 O O . VAL B 1 128 ? 23.922 -2.506 -6.09 1 95.38 128 VAL B O 1
ATOM 3554 N N . GLY B 1 129 ? 22.531 -1.469 -7.516 1 94.94 129 GLY B N 1
ATOM 3555 C CA . GLY B 1 129 ? 23.594 -1.215 -8.484 1 94.94 129 GLY B CA 1
ATOM 3556 C C . GLY B 1 129 ? 23.812 0.261 -8.758 1 94.94 129 GLY B C 1
ATOM 3557 O O . GLY B 1 129 ? 23.047 1.104 -8.289 1 94.94 129 GLY B O 1
ATOM 3558 N N . THR B 1 130 ? 24.922 0.581 -9.406 1 92.06 130 THR B N 1
ATOM 3559 C CA . THR B 1 130 ? 25.234 1.963 -9.758 1 92.06 130 THR B CA 1
ATOM 3560 C C . THR B 1 130 ? 25.547 2.09 -11.25 1 92.06 130 THR B C 1
ATOM 3562 O O . THR B 1 130 ? 26.219 1.232 -11.82 1 92.06 130 THR B O 1
ATOM 3565 N N . ALA B 1 131 ? 24.859 2.957 -11.852 1 90.69 131 ALA B N 1
ATOM 3566 C CA . ALA B 1 131 ? 25.125 3.309 -13.242 1 90.69 131 ALA B CA 1
ATOM 3567 C C . ALA B 1 131 ? 25.234 4.82 -13.414 1 90.69 131 ALA B C 1
ATOM 3569 O O . ALA B 1 131 ? 24.297 5.559 -13.117 1 90.69 131 ALA B O 1
ATOM 3570 N N . ASP B 1 132 ? 26.359 5.371 -13.883 1 91.94 132 ASP B N 1
ATOM 3571 C CA . ASP B 1 132 ? 26.609 6.785 -14.141 1 91.94 132 ASP B CA 1
ATOM 3572 C C . ASP B 1 132 ? 26.344 7.629 -12.898 1 91.94 132 ASP B C 1
ATOM 3574 O O . ASP B 1 132 ? 25.656 8.648 -12.961 1 91.94 132 ASP B O 1
ATOM 3578 N N . GLY B 1 133 ? 26.75 7.051 -11.82 1 91.5 133 GLY B N 1
ATOM 3579 C CA . GLY B 1 133 ? 26.641 7.801 -10.578 1 91.5 133 GLY B CA 1
ATOM 3580 C C . GLY B 1 133 ? 25.281 7.68 -9.922 1 91.5 133 GLY B C 1
ATOM 3581 O O . GLY B 1 133 ? 25.078 8.18 -8.812 1 91.5 133 GLY B O 1
ATOM 3582 N N . HIS B 1 134 ? 24.359 7.035 -10.57 1 96.19 134 HIS B N 1
ATOM 3583 C CA . HIS B 1 134 ? 23.031 6.867 -10.016 1 96.19 134 HIS B CA 1
ATOM 3584 C C . HIS B 1 134 ? 22.844 5.469 -9.438 1 96.19 134 HIS B C 1
ATOM 3586 O O . HIS B 1 134 ? 23.234 4.477 -10.055 1 96.19 134 HIS B O 1
ATOM 3592 N N . TYR B 1 135 ? 22.297 5.465 -8.25 1 95.94 135 TYR B N 1
ATOM 3593 C CA . TYR B 1 135 ? 22.016 4.195 -7.59 1 95.94 135 TYR B CA 1
ATOM 3594 C C . TYR B 1 135 ? 20.578 3.756 -7.836 1 95.94 135 TYR B C 1
ATOM 3596 O O . TYR B 1 135 ? 19.672 4.582 -7.852 1 95.94 135 TYR B O 1
ATOM 3604 N N . GLU B 1 136 ? 20.406 2.504 -8.047 1 95.88 136 GLU B N 1
ATOM 3605 C CA . GLU B 1 136 ? 19.078 1.928 -8.234 1 95.88 136 GLU B CA 1
ATOM 3606 C C . GLU B 1 136 ? 19.031 0.481 -7.75 1 95.88 136 GLU B C 1
ATOM 3608 O O . GLU B 1 136 ? 20.062 -0.183 -7.66 1 95.88 136 GLU B O 1
ATOM 3613 N N . PHE B 1 137 ? 17.875 0.002 -7.367 1 95 137 PHE B N 1
ATOM 3614 C CA . PHE B 1 137 ? 17.719 -1.374 -6.91 1 95 137 PHE B CA 1
ATOM 3615 C C . PHE B 1 137 ? 17.938 -2.352 -8.062 1 95 137 PHE B C 1
ATOM 3617 O O . PHE B 1 137 ? 17.531 -2.08 -9.195 1 95 137 PHE B O 1
ATOM 3624 N N . ASN B 1 138 ? 18.5 -3.445 -7.656 1 91 138 ASN B N 1
ATOM 3625 C CA . ASN B 1 138 ? 18.594 -4.547 -8.609 1 91 138 ASN B CA 1
ATOM 3626 C C . ASN B 1 138 ? 17.344 -5.41 -8.594 1 91 138 ASN B C 1
ATOM 3628 O O . ASN B 1 138 ? 16.797 -5.715 -7.527 1 91 138 ASN B O 1
ATOM 3632 N N . ALA B 1 139 ? 16.875 -5.789 -9.805 1 81.88 139 ALA B N 1
ATOM 3633 C CA . ALA B 1 139 ? 15.797 -6.77 -9.93 1 81.88 139 ALA B CA 1
ATOM 3634 C C . ALA B 1 139 ? 14.586 -6.371 -9.094 1 81.88 139 ALA B C 1
ATOM 3636 O O . ALA B 1 139 ? 14.07 -5.262 -9.227 1 81.88 139 ALA B O 1
ATOM 3637 N N . ASP B 1 140 ? 14.164 -7.355 -8.211 1 80.12 140 ASP B N 1
ATOM 3638 C CA . ASP B 1 140 ? 12.914 -7.125 -7.484 1 80.12 140 ASP B CA 1
ATOM 3639 C C . ASP B 1 140 ? 13.188 -6.562 -6.09 1 80.12 140 ASP B C 1
ATOM 3641 O O . ASP B 1 140 ? 12.289 -6.527 -5.246 1 80.12 140 ASP B O 1
ATOM 3645 N N . PHE B 1 141 ? 14.406 -6.016 -5.891 1 90.38 141 PHE B N 1
ATOM 3646 C CA . PHE B 1 141 ? 14.742 -5.516 -4.562 1 90.38 141 PHE B CA 1
ATOM 3647 C C . PHE B 1 141 ? 14.133 -4.137 -4.332 1 90.38 141 PHE B C 1
ATOM 3649 O O . PHE B 1 141 ? 14.242 -3.578 -3.238 1 90.38 141 PHE B O 1
ATOM 3656 N N . ASP B 1 142 ? 13.508 -3.602 -5.355 1 91.38 142 ASP B N 1
ATOM 3657 C CA . ASP B 1 142 ? 12.781 -2.346 -5.184 1 91.38 142 ASP B CA 1
ATOM 3658 C C . ASP B 1 142 ? 11.664 -2.492 -4.156 1 91.38 142 ASP B C 1
ATOM 3660 O O . ASP B 1 142 ? 11.148 -1.496 -3.643 1 91.38 142 ASP B O 1
ATOM 3664 N N . ARG B 1 143 ? 11.328 -3.701 -3.852 1 91.81 143 ARG B N 1
ATOM 3665 C CA . ARG B 1 143 ? 10.328 -3.975 -2.822 1 91.81 143 ARG B CA 1
ATOM 3666 C C . ARG B 1 143 ? 10.82 -3.525 -1.451 1 91.81 143 ARG B C 1
ATOM 3668 O O . ARG B 1 143 ? 10.016 -3.303 -0.541 1 91.81 143 ARG B O 1
ATOM 3675 N N . LEU B 1 144 ? 12.117 -3.414 -1.319 1 94.56 144 LEU B N 1
ATOM 3676 C CA . LEU B 1 144 ? 12.664 -2.898 -0.069 1 94.56 144 LEU B CA 1
ATOM 3677 C C . LEU B 1 144 ? 12.289 -1.432 0.122 1 94.56 144 LEU B C 1
ATOM 3679 O O . LEU B 1 144 ? 12.086 -0.981 1.251 1 94.56 144 LEU B O 1
ATOM 3683 N N . HIS B 1 145 ? 12.273 -0.719 -1.007 1 95.94 145 HIS B N 1
ATOM 3684 C CA . HIS B 1 145 ? 11.773 0.649 -0.944 1 95.94 145 HIS B CA 1
ATOM 3685 C C . HIS B 1 145 ? 10.328 0.684 -0.472 1 95.94 145 HIS B C 1
ATOM 3687 O O . HIS B 1 145 ? 9.969 1.486 0.394 1 95.94 145 HIS B O 1
ATOM 3693 N N . GLU B 1 146 ? 9.523 -0.22 -1.042 1 95.62 146 GLU B N 1
ATOM 3694 C CA . GLU B 1 146 ? 8.125 -0.32 -0.642 1 95.62 146 GLU B CA 1
ATOM 3695 C C . GLU B 1 146 ? 7.992 -0.643 0.844 1 95.62 146 GLU B C 1
ATOM 3697 O O . GLU B 1 146 ? 7.137 -0.086 1.533 1 95.62 146 GLU B O 1
ATOM 3702 N N . PHE B 1 147 ? 8.844 -1.527 1.298 1 96.56 147 PHE B N 1
ATOM 3703 C CA . PHE B 1 147 ? 8.844 -1.879 2.713 1 96.56 147 PHE B CA 1
ATOM 3704 C C . PHE B 1 147 ? 9.156 -0.66 3.574 1 96.56 147 PHE B C 1
ATOM 3706 O O . PHE B 1 147 ? 8.453 -0.39 4.551 1 96.56 147 PHE B O 1
ATOM 3713 N N . ALA B 1 148 ? 10.188 0.017 3.209 1 96.94 148 ALA B N 1
ATOM 3714 C CA . ALA B 1 148 ? 10.586 1.191 3.979 1 96.94 148 ALA B CA 1
ATOM 3715 C C . ALA B 1 148 ? 9.461 2.213 4.055 1 96.94 148 ALA B C 1
ATOM 3717 O O . ALA B 1 148 ? 9.172 2.758 5.121 1 96.94 148 ALA B O 1
ATOM 3718 N N . ARG B 1 149 ? 8.805 2.406 2.98 1 96.75 149 ARG B N 1
ATOM 3719 C CA . ARG B 1 149 ? 7.727 3.391 2.918 1 96.75 149 ARG B CA 1
ATOM 3720 C C . ARG B 1 149 ? 6.504 2.916 3.697 1 96.75 149 ARG B C 1
ATOM 3722 O O . ARG B 1 149 ? 5.867 3.703 4.402 1 96.75 149 ARG B O 1
ATOM 3729 N N . GLU B 1 150 ? 6.176 1.656 3.547 1 96.75 150 GLU B N 1
ATOM 3730 C CA . GLU B 1 150 ? 5.031 1.109 4.266 1 96.75 150 GLU B CA 1
ATOM 3731 C C . GLU B 1 150 ? 5.277 1.092 5.77 1 96.75 150 GLU B C 1
ATOM 3733 O O . GLU B 1 150 ? 4.352 1.272 6.559 1 96.75 150 GLU B O 1
ATOM 3738 N N . LEU B 1 151 ? 6.496 0.791 6.137 1 96.88 151 LEU B N 1
ATOM 3739 C CA . LEU B 1 151 ? 6.828 0.821 7.555 1 96.88 151 LEU B CA 1
ATOM 3740 C C . LEU B 1 151 ? 6.68 2.23 8.117 1 96.88 151 LEU B C 1
ATOM 3742 O O . LEU B 1 151 ? 6.074 2.422 9.172 1 96.88 151 LEU B O 1
ATOM 3746 N N . ALA B 1 152 ? 7.246 3.168 7.395 1 96.62 152 ALA B N 1
ATOM 3747 C CA . ALA B 1 152 ? 7.105 4.559 7.82 1 96.62 152 ALA B CA 1
ATOM 3748 C C . ALA B 1 152 ? 5.633 4.953 7.934 1 96.62 152 ALA B C 1
ATOM 3750 O O . ALA B 1 152 ? 5.223 5.555 8.922 1 96.62 152 ALA B O 1
ATOM 3751 N N . HIS B 1 153 ? 4.887 4.602 6.945 1 97.06 153 HIS B N 1
ATOM 3752 C CA . HIS B 1 153 ? 3.459 4.906 6.945 1 97.06 153 HIS B CA 1
ATOM 3753 C C . HIS B 1 153 ? 2.766 4.289 8.156 1 97.06 153 HIS B C 1
ATOM 3755 O O . HIS B 1 153 ? 1.97 4.953 8.828 1 97.06 153 HIS B O 1
ATOM 3761 N N . HIS B 1 154 ? 3.055 3.039 8.352 1 96.56 154 HIS B N 1
ATOM 3762 C CA . HIS B 1 154 ? 2.457 2.342 9.492 1 96.56 154 HIS B CA 1
ATOM 3763 C C . HIS B 1 154 ? 2.785 3.043 10.805 1 96.56 154 HIS B C 1
ATOM 3765 O O . HIS B 1 154 ? 1.906 3.232 11.648 1 96.56 154 HIS B O 1
ATOM 3771 N N . LEU B 1 155 ? 3.979 3.396 10.961 1 96.44 155 LEU B N 1
ATOM 3772 C CA . LEU B 1 155 ? 4.398 4.062 12.188 1 96.44 155 LEU B CA 1
ATOM 3773 C C . LEU B 1 155 ? 3.727 5.426 12.32 1 96.44 155 LEU B C 1
ATOM 3775 O O . LEU B 1 155 ? 3.328 5.824 13.422 1 96.44 155 LEU B O 1
ATOM 3779 N N . HIS B 1 156 ? 3.619 6.16 11.203 1 96.88 156 HIS B N 1
ATOM 3780 C CA . HIS B 1 156 ? 2.895 7.426 11.211 1 96.88 156 HIS B CA 1
ATOM 3781 C C . HIS B 1 156 ? 1.447 7.23 11.648 1 96.88 156 HIS B C 1
ATOM 3783 O O . HIS B 1 156 ? 0.943 7.973 12.492 1 96.88 156 HIS B O 1
ATOM 3789 N N . ARG B 1 157 ? 0.87 6.273 11.047 1 95.44 157 ARG B N 1
ATOM 3790 C CA . ARG B 1 157 ? -0.529 5.992 11.359 1 95.44 157 ARG B CA 1
ATOM 3791 C C . ARG B 1 157 ? -0.708 5.648 12.828 1 95.44 157 ARG B C 1
ATOM 3793 O O . ARG B 1 157 ? -1.643 6.129 13.477 1 95.44 157 ARG B O 1
ATOM 3800 N N . HIS B 1 158 ? 0.15 4.836 13.281 1 93.75 158 HIS B N 1
ATOM 3801 C CA . HIS B 1 158 ? 0.083 4.422 14.68 1 93.75 158 HIS B CA 1
ATOM 3802 C C . HIS B 1 158 ? 0.283 5.609 15.617 1 93.75 158 HIS B C 1
ATOM 3804 O O . HIS B 1 158 ? -0.407 5.727 16.641 1 93.75 158 HIS B O 1
ATOM 3810 N N . ARG B 1 159 ? 1.182 6.41 15.297 1 94.69 159 ARG B N 1
ATOM 3811 C CA . ARG B 1 159 ? 1.427 7.621 16.078 1 94.69 159 ARG B CA 1
ATOM 3812 C C . ARG B 1 159 ? 0.211 8.539 16.062 1 94.69 159 ARG B C 1
ATOM 3814 O O . ARG B 1 159 ? -0.189 9.07 17.094 1 94.69 159 ARG B O 1
ATOM 3821 N N . LEU B 1 160 ? -0.349 8.711 14.906 1 95.75 160 LEU B N 1
ATOM 3822 C CA . LEU B 1 160 ? -1.507 9.586 14.766 1 95.75 160 LEU B CA 1
ATOM 3823 C C . LEU B 1 160 ? -2.711 9.031 15.516 1 95.75 160 LEU B C 1
ATOM 3825 O O . LEU B 1 160 ? -3.418 9.766 16.203 1 95.75 160 LEU B O 1
ATOM 3829 N N . GLU B 1 161 ? -2.918 7.742 15.406 1 92.56 161 GLU B N 1
ATOM 3830 C CA . GLU B 1 161 ? -4.07 7.098 16.031 1 92.56 161 GLU B CA 1
ATOM 3831 C C . GLU B 1 161 ? -4.016 7.215 17.547 1 92.56 161 GLU B C 1
ATOM 3833 O O . GLU B 1 161 ? -5.055 7.27 18.219 1 92.56 161 GLU B O 1
ATOM 3838 N N . ALA B 1 162 ? -2.852 7.254 18.094 1 92.31 162 ALA B N 1
ATOM 3839 C CA . ALA B 1 162 ? -2.672 7.352 19.547 1 92.31 162 ALA B CA 1
ATOM 3840 C C . ALA B 1 162 ? -3.176 8.695 20.062 1 92.31 162 ALA B C 1
ATOM 3842 O O . ALA B 1 162 ? -3.65 8.789 21.203 1 92.31 162 ALA B O 1
ATOM 3843 N N . VAL B 1 163 ? -3.123 9.727 19.219 1 95.19 163 VAL B N 1
ATOM 3844 C CA . VAL B 1 163 ? -3.469 11.062 19.703 1 95.19 163 VAL B CA 1
ATOM 3845 C C . VAL B 1 163 ? -4.77 11.523 19.047 1 95.19 163 VAL B C 1
ATOM 3847 O O . VAL B 1 163 ? -5.488 12.367 19.594 1 95.19 163 VAL B O 1
ATOM 3850 N N . ALA B 1 164 ? -5.047 11.023 17.906 1 93.94 164 ALA B N 1
ATOM 3851 C CA . ALA B 1 164 ? -6.266 11.312 17.156 1 93.94 164 ALA B CA 1
ATOM 3852 C C . ALA B 1 164 ? -6.766 10.07 16.422 1 93.94 164 ALA B C 1
ATOM 3854 O O . ALA B 1 164 ? -6.5 9.891 15.227 1 93.94 164 ALA B O 1
ATOM 3855 N N . PRO B 1 165 ? -7.605 9.273 16.984 1 89.25 165 PRO B N 1
ATOM 3856 C CA . PRO B 1 165 ? -8.023 7.977 16.438 1 89.25 165 PRO B CA 1
ATOM 3857 C C . PRO B 1 165 ? -8.734 8.109 15.102 1 89.25 165 PRO B C 1
ATOM 3859 O O . PRO B 1 165 ? -8.695 7.18 14.281 1 89.25 165 PRO B O 1
ATOM 3862 N N . LYS B 1 166 ? -9.289 9.242 14.883 1 89.12 166 LYS B N 1
ATOM 3863 C CA . LYS B 1 166 ? -10.023 9.414 13.633 1 89.12 166 LYS B CA 1
ATOM 3864 C C . LYS B 1 166 ? -9.266 10.336 12.68 1 89.12 166 LYS B C 1
ATOM 3866 O O . LYS B 1 166 ? -9.852 10.891 11.75 1 89.12 166 LYS B O 1
ATOM 3871 N N . GLY B 1 167 ? -7.996 10.523 13.016 1 92.94 167 GLY B N 1
ATOM 3872 C CA . GLY B 1 167 ? -7.172 11.359 12.156 1 92.94 167 GLY B CA 1
ATOM 3873 C C . GLY B 1 167 ? -6.805 10.695 10.844 1 92.94 167 GLY B C 1
ATOM 3874 O O . GLY B 1 167 ? -6.828 9.469 10.742 1 92.94 167 GLY B O 1
ATOM 3875 N N . THR B 1 168 ? -6.5 11.5 9.844 1 93.44 168 THR B N 1
ATOM 3876 C CA . THR B 1 168 ? -6.082 10.984 8.547 1 93.44 168 THR B CA 1
ATOM 3877 C C . THR B 1 168 ? -4.77 11.625 8.109 1 93.44 168 THR B C 1
ATOM 3879 O O . THR B 1 168 ? -4.52 12.797 8.398 1 93.44 168 THR B O 1
ATOM 3882 N N . ILE B 1 169 ? -3.979 10.844 7.492 1 96.06 169 ILE B N 1
ATOM 3883 C CA . ILE B 1 169 ? -2.713 11.352 6.965 1 96.06 169 ILE B CA 1
ATOM 3884 C C . ILE B 1 169 ? -2.924 11.906 5.559 1 96.06 169 ILE B C 1
ATOM 3886 O O . ILE B 1 169 ? -3.453 11.219 4.684 1 96.06 169 ILE B O 1
ATOM 3890 N N . LEU B 1 170 ? -2.533 13.141 5.332 1 95.31 170 LEU B N 1
ATOM 3891 C CA . LEU B 1 170 ? -2.74 13.805 4.047 1 95.31 170 LEU B CA 1
ATOM 3892 C C . LEU B 1 170 ? -1.473 13.758 3.201 1 95.31 170 LEU B C 1
ATOM 3894 O O . LEU B 1 170 ? -1.54 13.828 1.972 1 95.31 170 LEU B O 1
ATOM 3898 N N . TRP B 1 171 ? -0.411 13.734 3.814 1 96.56 171 TRP B N 1
ATOM 3899 C CA . TRP B 1 171 ? 0.91 13.695 3.197 1 96.56 171 TRP B CA 1
ATOM 3900 C C . TRP B 1 171 ? 1.936 13.086 4.141 1 96.56 171 TRP B C 1
ATOM 3902 O O . TRP B 1 171 ? 1.816 13.203 5.363 1 96.56 171 TRP B O 1
ATOM 3912 N N . GLU B 1 172 ? 2.818 12.383 3.561 1 97.06 172 GLU B N 1
ATOM 3913 C CA . GLU B 1 172 ? 3.832 11.82 4.449 1 97.06 172 GLU B CA 1
ATOM 3914 C C . GLU B 1 172 ? 5.172 11.68 3.736 1 97.06 172 GLU B C 1
ATOM 3916 O O . GLU B 1 172 ? 5.223 11.57 2.51 1 97.06 172 GLU B O 1
ATOM 3921 N N . ASP B 1 173 ? 6.152 11.867 4.422 1 94.69 173 ASP B N 1
ATOM 3922 C CA . ASP B 1 173 ? 7.535 11.516 4.109 1 94.69 173 ASP B CA 1
ATOM 3923 C C . ASP B 1 173 ? 8.07 10.477 5.086 1 94.69 173 ASP B C 1
ATOM 3925 O O . ASP B 1 173 ? 7.305 9.828 5.797 1 94.69 173 ASP B O 1
ATOM 3929 N N . TYR B 1 174 ? 9.383 10.273 5.129 1 94.56 174 TYR B N 1
ATOM 3930 C CA . TYR B 1 174 ? 9.914 9.188 5.953 1 94.56 174 TYR B CA 1
ATOM 3931 C C . TYR B 1 174 ? 9.695 9.477 7.434 1 94.56 174 TYR B C 1
ATOM 3933 O O . TYR B 1 174 ? 9.281 8.594 8.188 1 94.56 174 TYR B O 1
ATOM 3941 N N . ASP B 1 175 ? 9.938 10.719 7.926 1 93.5 175 ASP B N 1
ATOM 3942 C CA . ASP B 1 175 ? 9.906 10.969 9.367 1 93.5 175 ASP B CA 1
ATOM 3943 C C . ASP B 1 175 ? 8.922 12.078 9.711 1 93.5 175 ASP B C 1
ATOM 3945 O O . ASP B 1 175 ? 8.914 12.586 10.836 1 93.5 175 ASP B O 1
ATOM 3949 N N . GLU B 1 176 ? 8.164 12.516 8.727 1 96.62 176 GLU B N 1
ATOM 3950 C CA . GLU B 1 176 ? 7.18 13.578 8.93 1 96.62 176 GLU B CA 1
ATOM 3951 C C . GLU B 1 176 ? 5.883 13.273 8.18 1 96.62 176 GLU B C 1
ATOM 3953 O O . GLU B 1 176 ? 5.887 12.531 7.191 1 96.62 176 GLU B O 1
ATOM 3958 N N . PHE B 1 177 ? 4.828 13.797 8.734 1 98 177 PHE B N 1
ATOM 3959 C CA . PHE B 1 177 ? 3.572 13.641 8.008 1 98 177 PHE B CA 1
ATOM 3960 C C . PHE B 1 177 ? 2.605 14.766 8.352 1 98 177 PHE B C 1
ATOM 3962 O O . PHE B 1 177 ? 2.719 15.391 9.406 1 98 177 PHE B O 1
ATOM 3969 N N . LEU B 1 178 ? 1.798 15.102 7.395 1 98.12 178 LEU B N 1
ATOM 3970 C CA . LEU B 1 178 ? 0.71 16.062 7.547 1 98.12 178 LEU B CA 1
ATOM 3971 C C . LEU B 1 178 ? -0.612 15.352 7.809 1 98.12 178 LEU B C 1
ATOM 3973 O O . LEU B 1 178 ? -0.969 14.414 7.094 1 98.12 178 LEU B O 1
ATOM 3977 N N . ALA B 1 179 ? -1.311 15.758 8.875 1 97 179 ALA B N 1
ATOM 3978 C CA . ALA B 1 179 ? -2.506 15.023 9.281 1 97 179 ALA B CA 1
ATOM 3979 C C . ALA B 1 179 ? -3.684 15.969 9.492 1 97 179 ALA B C 1
ATOM 3981 O O . ALA B 1 179 ? -3.492 17.156 9.797 1 97 179 ALA B O 1
ATOM 3982 N N . GLN B 1 180 ? -4.801 15.477 9.273 1 95.5 180 GLN B N 1
ATOM 3983 C CA . GLN B 1 180 ? -6.066 16.125 9.602 1 95.5 180 GLN B CA 1
ATOM 3984 C C . GLN B 1 180 ? -6.719 15.469 10.82 1 95.5 180 GLN B C 1
ATOM 3986 O O . GLN B 1 180 ? -6.707 14.242 10.953 1 95.5 180 GLN B O 1
ATOM 3991 N N . ALA B 1 181 ? -7.164 16.219 11.758 1 93.75 181 ALA B N 1
ATOM 3992 C CA . ALA B 1 181 ? -7.816 15.727 12.969 1 93.75 181 ALA B CA 1
ATOM 3993 C C . ALA B 1 181 ? -9.062 16.547 13.289 1 93.75 181 ALA B C 1
ATOM 3995 O O . ALA B 1 181 ? -9.203 17.688 12.836 1 93.75 181 ALA B O 1
ATOM 3996 N N . GLU B 1 182 ? -9.953 15.961 14.07 1 89.31 182 GLU B N 1
ATOM 3997 C CA . GLU B 1 182 ? -11.164 16.656 14.5 1 89.31 182 GLU B CA 1
ATOM 3998 C C . GLU B 1 182 ? -10.969 17.312 15.867 1 89.31 182 GLU B C 1
ATOM 4000 O O . GLU B 1 182 ? -11.68 18.266 16.203 1 89.31 182 GLU B O 1
ATOM 4005 N N . THR B 1 183 ? -9.992 16.766 16.516 1 89.62 183 THR B N 1
ATOM 4006 C CA . THR B 1 183 ? -9.75 17.266 17.859 1 89.62 183 THR B CA 1
ATOM 4007 C C . THR B 1 183 ? -8.352 17.875 17.953 1 89.62 183 THR B C 1
ATOM 4009 O O . THR B 1 183 ? -7.488 17.594 17.125 1 89.62 183 THR B O 1
ATOM 4012 N N . GLU B 1 184 ? -8.266 18.734 18.922 1 93.38 184 GLU B N 1
ATOM 4013 C CA . GLU B 1 184 ? -6.957 19.328 19.156 1 93.38 184 GLU B CA 1
ATOM 4014 C C . GLU B 1 184 ? -5.941 18.281 19.609 1 93.38 184 GLU B C 1
ATOM 4016 O O . GLU B 1 184 ? -6.266 17.406 20.406 1 93.38 184 GLU B O 1
ATOM 4021 N N . ILE B 1 185 ? -4.789 18.359 19.047 1 95.62 185 ILE B N 1
ATOM 4022 C CA . ILE B 1 185 ? -3.705 17.438 19.406 1 95.62 185 ILE B CA 1
ATOM 4023 C C . ILE B 1 185 ? -2.639 18.203 20.188 1 95.62 185 ILE B C 1
ATOM 4025 O O . ILE B 1 185 ? -2.037 19.156 19.672 1 95.62 185 ILE B O 1
ATOM 4029 N N . ASP B 1 186 ? -2.477 17.828 21.438 1 93.81 186 ASP B N 1
ATOM 4030 C CA . ASP B 1 186 ? -1.411 18.375 22.266 1 93.81 186 ASP B CA 1
ATOM 4031 C C . ASP B 1 186 ? -0.363 17.297 22.594 1 93.81 186 ASP B C 1
ATOM 4033 O O . ASP B 1 186 ? -0.378 16.719 23.672 1 93.81 186 ASP B O 1
ATOM 4037 N N . ALA B 1 187 ? 0.442 16.984 21.719 1 95.5 187 ALA B N 1
ATOM 4038 C CA . ALA B 1 187 ? 1.483 15.977 21.844 1 95.5 187 ALA B CA 1
ATOM 4039 C C . ALA B 1 187 ? 2.797 16.453 21.234 1 95.5 187 ALA B C 1
ATOM 4041 O O . ALA B 1 187 ? 2.795 17.219 20.281 1 95.5 187 ALA B O 1
ATOM 4042 N N . GLU B 1 188 ? 3.863 16 21.766 1 94.38 188 GLU B N 1
ATOM 4043 C CA . GLU B 1 188 ? 5.184 16.359 21.281 1 94.38 188 GLU B CA 1
ATOM 4044 C C . GLU B 1 188 ? 5.34 16 19.797 1 94.38 188 GLU B C 1
ATOM 4046 O O . GLU B 1 188 ? 4.902 14.938 19.375 1 94.38 188 GLU B O 1
ATOM 4051 N N . GLY B 1 189 ? 5.867 16.969 19.078 1 96.31 189 GLY B N 1
ATOM 4052 C CA . GLY B 1 189 ? 6.172 16.703 17.688 1 96.31 189 GLY B CA 1
ATOM 4053 C C . GLY B 1 189 ? 5.066 17.156 16.75 1 96.31 189 GLY B C 1
ATOM 4054 O O . GLY B 1 189 ? 5.281 17.266 15.539 1 96.31 189 GLY B O 1
ATOM 4055 N N . PHE B 1 190 ? 3.871 17.297 17.297 1 97.62 190 PHE B N 1
ATOM 4056 C CA . PHE B 1 190 ? 2.756 17.766 16.469 1 97.62 190 PHE B CA 1
ATOM 4057 C C . PHE B 1 190 ? 2.67 19.281 16.484 1 97.62 190 PHE B C 1
ATOM 4059 O O . PHE B 1 190 ? 2.574 19.891 17.547 1 97.62 190 PHE B O 1
ATOM 4066 N N . HIS B 1 191 ? 2.693 19.906 15.336 1 97.44 191 HIS B N 1
ATOM 4067 C CA . HIS B 1 191 ? 2.617 21.359 15.18 1 97.44 191 HIS B CA 1
ATOM 4068 C C . HIS B 1 191 ? 1.396 21.766 14.367 1 97.44 191 HIS B C 1
AT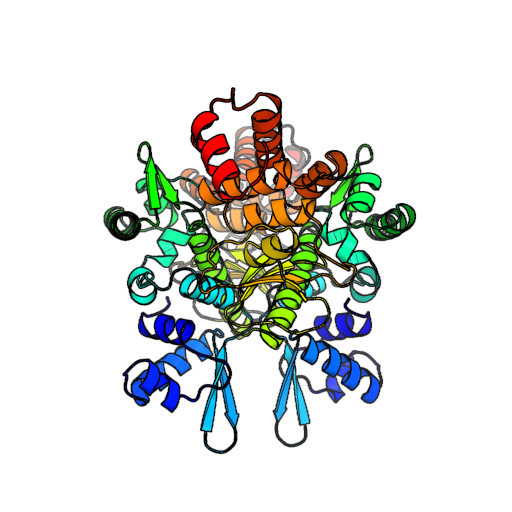OM 4070 O O . HIS B 1 191 ? 1.195 21.266 13.258 1 97.44 191 HIS B O 1
ATOM 4076 N N . GLU B 1 192 ? 0.673 22.625 14.93 1 96.06 192 GLU B N 1
ATOM 4077 C CA . GLU B 1 192 ? -0.516 23.094 14.219 1 96.06 192 GLU B CA 1
ATOM 4078 C C . GLU B 1 192 ? -0.143 23.812 12.922 1 96.06 192 GLU B C 1
ATOM 4080 O O . GLU B 1 192 ? 0.835 24.562 12.875 1 96.06 192 GLU B O 1
ATOM 4085 N N . THR B 1 193 ? -0.82 23.516 11.883 1 96.75 193 THR B N 1
ATOM 4086 C CA . THR B 1 193 ? -0.615 24.141 10.586 1 96.75 193 THR B CA 1
ATOM 4087 C C . THR B 1 193 ? -1.951 24.422 9.898 1 96.75 193 THR B C 1
ATOM 4089 O O . THR B 1 193 ? -2.975 24.578 10.57 1 96.75 193 THR B O 1
ATOM 4092 N N . GLY B 1 194 ? -2.002 24.688 8.602 1 93.44 194 GLY B N 1
ATOM 4093 C CA . GLY B 1 194 ? -3.244 25.031 7.918 1 93.44 194 GLY B CA 1
ATOM 4094 C C . GLY B 1 194 ? -3.725 26.438 8.211 1 93.44 194 GLY B C 1
ATOM 4095 O O . GLY B 1 194 ? -2.943 27.281 8.625 1 93.44 194 GLY B O 1
ATOM 4096 N N . LEU B 1 195 ? -4.984 26.609 8.07 1 92.88 195 LEU B N 1
ATOM 4097 C CA . LEU B 1 195 ? -5.555 27.938 8.141 1 92.88 195 LEU B CA 1
ATOM 4098 C C . LEU B 1 195 ? -5.469 28.5 9.562 1 92.88 195 LEU B C 1
ATOM 4100 O O . LEU B 1 195 ? -5.305 29.703 9.758 1 92.88 195 LEU B O 1
ATOM 4104 N N . ALA B 1 196 ? -5.539 27.609 10.508 1 92.38 196 ALA B N 1
ATOM 4105 C CA . ALA B 1 196 ? -5.465 28.031 11.898 1 92.38 196 ALA B CA 1
ATOM 4106 C C . ALA B 1 196 ? -4.121 28.703 12.195 1 92.38 196 ALA B C 1
ATOM 4108 O O . ALA B 1 196 ? -4.051 29.656 12.969 1 92.38 196 ALA B O 1
ATOM 4109 N N . ARG B 1 197 ? -3.09 28.234 11.586 1 94.5 197 ARG B N 1
ATOM 4110 C CA . ARG B 1 197 ? -1.741 28.734 11.852 1 94.5 197 ARG B CA 1
ATOM 4111 C C . ARG B 1 197 ? -1.52 30.094 11.219 1 94.5 197 ARG B C 1
ATOM 4113 O O . ARG B 1 197 ? -0.621 30.844 11.625 1 94.5 197 ARG B O 1
ATOM 4120 N N . PHE B 1 198 ? -2.301 30.5 10.258 1 94.69 198 PHE B N 1
ATOM 4121 C CA . PHE B 1 198 ? -2.178 31.797 9.609 1 94.69 198 PHE B CA 1
ATOM 4122 C C . PHE B 1 198 ? -2.361 32.938 10.617 1 94.69 198 PHE B C 1
ATOM 4124 O O . PHE B 1 198 ? -1.844 34.031 10.422 1 94.69 198 PHE B O 1
ATOM 4131 N N . ALA B 1 199 ? -3.08 32.625 11.633 1 93.06 199 ALA B N 1
ATOM 4132 C CA . ALA B 1 199 ? -3.318 33.625 12.672 1 93.06 199 ALA B CA 1
ATOM 4133 C C . ALA B 1 199 ? -2.004 34.094 13.289 1 93.06 199 ALA B C 1
ATOM 4135 O O . ALA B 1 199 ? -1.889 35.25 13.703 1 93.06 199 ALA B O 1
ATOM 4136 N N . ALA B 1 200 ? -1.074 33.25 13.359 1 93.75 200 ALA B N 1
ATOM 4137 C CA . ALA B 1 200 ? 0.238 33.625 13.891 1 93.75 200 ALA B CA 1
ATOM 4138 C C . ALA B 1 200 ? 0.911 34.688 13.031 1 93.75 200 ALA B C 1
ATOM 4140 O O . ALA B 1 200 ? 1.849 35.344 13.477 1 93.75 200 ALA B O 1
ATOM 4141 N N . PHE B 1 201 ? 0.395 34.875 11.844 1 93.88 201 PHE B N 1
ATOM 4142 C CA . PHE B 1 201 ? 0.95 35.875 10.93 1 93.88 201 PHE B CA 1
ATOM 4143 C C . PHE B 1 201 ? -0.07 36.969 10.633 1 93.88 201 PHE B C 1
ATOM 4145 O O . PHE B 1 201 ? -0.072 37.531 9.539 1 93.88 201 PHE B O 1
ATOM 4152 N N . ASP B 1 202 ? -1.043 37.062 11.516 1 91.94 202 ASP B N 1
ATOM 4153 C CA . ASP B 1 202 ? -2.025 38.156 11.516 1 91.94 202 ASP B CA 1
ATOM 4154 C C . ASP B 1 202 ? -3.039 37.969 10.391 1 91.94 202 ASP B C 1
ATOM 4156 O O . ASP B 1 202 ? -3.533 38.969 9.836 1 91.94 202 ASP B O 1
ATOM 4160 N N . LEU B 1 203 ? -3.178 36.75 9.953 1 93.19 203 LEU B N 1
ATOM 4161 C CA . LEU B 1 203 ? -4.215 36.406 8.984 1 93.19 203 LEU B CA 1
ATOM 4162 C C . LEU B 1 203 ? -5.242 35.438 9.602 1 93.19 203 LEU B C 1
ATOM 4164 O O . LEU B 1 203 ? -4.961 34.281 9.797 1 93.19 203 LEU B O 1
ATOM 4168 N N . GLN B 1 204 ? -6.391 35.969 9.867 1 90.94 204 GLN B N 1
ATOM 4169 C CA . GLN B 1 204 ? -7.414 35.156 10.523 1 90.94 204 GLN B CA 1
ATOM 4170 C C . GLN B 1 204 ? -8.508 34.75 9.547 1 90.94 204 GLN B C 1
ATOM 4172 O O . GLN B 1 204 ? -9.094 35.594 8.867 1 90.94 204 GLN B O 1
ATOM 4177 N N . PHE B 1 205 ? -8.648 33.469 9.477 1 89 205 PHE B N 1
ATOM 4178 C CA . PHE B 1 205 ? -9.68 32.938 8.602 1 89 205 PHE B CA 1
ATOM 4179 C C . PHE B 1 205 ? -10.734 32.188 9.406 1 89 205 PHE B C 1
ATOM 4181 O O . PHE B 1 205 ? -10.516 31.844 10.578 1 89 205 PHE B O 1
ATOM 4188 N N . LEU B 1 206 ? -11.852 31.984 8.766 1 82.69 206 LEU B N 1
ATOM 4189 C CA . LEU B 1 206 ? -12.852 31.109 9.359 1 82.69 206 LEU B CA 1
ATOM 4190 C C . LEU B 1 206 ? -12.43 29.641 9.25 1 82.69 206 LEU B C 1
ATOM 4192 O O . LEU B 1 206 ? -12.102 29.172 8.164 1 82.69 206 LEU B O 1
ATOM 4196 N N . LEU B 1 207 ? -12.406 29.125 10.367 1 75.94 207 LEU B N 1
ATOM 4197 C CA . LEU B 1 207 ? -11.898 27.75 10.398 1 75.94 207 LEU B CA 1
ATOM 4198 C C . LEU B 1 207 ? -13.031 26.75 10.195 1 75.94 207 LEU B C 1
ATOM 4200 O O . LEU B 1 207 ? -14.195 27.062 10.461 1 75.94 207 LEU B O 1
ATOM 4204 N N . THR B 1 208 ? -12.656 25.688 9.586 1 72.38 208 THR B N 1
ATOM 4205 C CA . THR B 1 208 ? -13.578 24.562 9.422 1 72.38 208 THR B CA 1
ATOM 4206 C C . THR B 1 208 ? -13.523 23.656 10.641 1 72.38 208 THR B C 1
ATOM 4208 O O . THR B 1 208 ? -12.875 23.969 11.641 1 72.38 208 THR B O 1
ATOM 4211 N N . ASP B 1 209 ? -14.273 22.562 10.547 1 80.56 209 ASP B N 1
ATOM 4212 C CA . ASP B 1 209 ? -14.383 21.578 11.617 1 80.56 209 ASP B CA 1
ATOM 4213 C C . ASP B 1 209 ? -13.117 20.734 11.711 1 80.56 209 ASP B C 1
ATOM 4215 O O . ASP B 1 209 ? -12.953 19.969 12.656 1 80.56 209 ASP B O 1
ATOM 4219 N N . HIS B 1 210 ? -12.195 21 10.844 1 88.25 210 HIS B N 1
ATOM 4220 C CA . HIS B 1 210 ? -11.008 20.156 10.852 1 88.25 210 HIS B CA 1
ATOM 4221 C C . HIS B 1 210 ? -9.773 20.953 11.258 1 88.25 210 HIS B C 1
ATOM 4223 O O . HIS B 1 210 ? -9.688 22.156 10.992 1 88.25 210 HIS B O 1
ATOM 4229 N N . ARG B 1 211 ? -8.945 20.297 11.938 1 93.69 211 ARG B N 1
ATOM 4230 C CA . ARG B 1 211 ? -7.633 20.828 12.305 1 93.69 211 ARG B CA 1
ATOM 4231 C C . ARG B 1 211 ? -6.523 20.078 11.57 1 93.69 211 ARG B C 1
ATOM 4233 O O . ARG B 1 211 ? -6.703 18.938 11.164 1 93.69 211 ARG B O 1
ATOM 4240 N N . TYR B 1 212 ? -5.453 20.828 11.422 1 96.62 212 TYR B N 1
ATOM 4241 C CA . TYR B 1 212 ? -4.352 20.25 10.672 1 96.62 212 TYR B CA 1
ATOM 4242 C C . TYR B 1 212 ? -3.043 20.359 11.438 1 96.62 212 TYR B C 1
ATOM 4244 O O . TYR B 1 212 ? -2.777 21.375 12.078 1 96.62 212 TYR B O 1
ATOM 4252 N N . TYR B 1 213 ? -2.293 19.312 11.398 1 97.81 213 TYR B N 1
ATOM 4253 C CA . TYR B 1 213 ? -1.026 19.266 12.117 1 97.81 213 TYR B CA 1
ATOM 4254 C C . TYR B 1 213 ? 0.071 18.656 11.242 1 97.81 213 TYR B C 1
ATOM 4256 O O . TYR B 1 213 ? -0.202 17.812 10.383 1 97.81 213 TYR B O 1
ATOM 4264 N N . VAL B 1 214 ? 1.272 19.109 11.391 1 98.19 214 VAL B N 1
ATOM 4265 C CA . VAL B 1 214 ? 2.447 18.453 10.836 1 98.19 214 VAL B CA 1
ATOM 4266 C C . VAL B 1 214 ? 3.264 17.828 11.969 1 98.19 214 VAL B C 1
ATOM 4268 O O . VAL B 1 214 ? 3.529 18.469 12.984 1 98.19 214 VAL B O 1
ATOM 4271 N N . TYR B 1 215 ? 3.512 16.609 11.82 1 98.06 215 TYR B N 1
ATOM 4272 C CA . TYR B 1 215 ? 4.387 15.938 12.781 1 98.06 215 TYR B CA 1
ATOM 4273 C C . TYR B 1 215 ? 5.832 15.938 12.289 1 98.06 215 TYR B C 1
ATOM 4275 O O . TYR B 1 215 ? 6.109 15.523 11.164 1 98.06 215 TYR B O 1
ATOM 4283 N N . SER B 1 216 ? 6.688 16.391 13.125 1 96.38 216 SER B N 1
ATOM 4284 C CA . SER B 1 216 ? 8.133 16.391 12.93 1 96.38 216 SER B CA 1
ATOM 4285 C C . SER B 1 216 ? 8.875 16.531 14.25 1 96.38 216 SER B C 1
ATOM 4287 O O . SER B 1 216 ? 8.57 17.438 15.039 1 96.38 216 SER B O 1
ATOM 4289 N N . GLU B 1 217 ? 9.797 15.695 14.461 1 91.94 217 GLU B N 1
ATOM 4290 C CA . GLU B 1 217 ? 10.555 15.773 15.703 1 91.94 217 GLU B CA 1
ATOM 4291 C C . GLU B 1 217 ? 11.602 16.875 15.641 1 91.94 217 GLU B C 1
ATOM 4293 O O . GLU B 1 217 ? 12.078 17.359 16.672 1 91.94 217 GLU B O 1
ATOM 4298 N N . GLU B 1 218 ? 11.93 17.297 14.492 1 89.06 218 GLU B N 1
ATOM 4299 C CA . GLU B 1 218 ? 13.023 18.25 14.312 1 89.06 218 GLU B CA 1
ATOM 4300 C C . GLU B 1 218 ? 12.492 19.672 14.125 1 89.06 218 GLU B C 1
ATOM 4302 O O . GLU B 1 218 ? 13.258 20.625 14.195 1 89.06 218 GLU B O 1
ATOM 4307 N N . LEU B 1 219 ? 11.258 19.734 13.961 1 89.06 219 LEU B N 1
ATOM 4308 C CA . LEU B 1 219 ? 10.664 21.031 13.641 1 89.06 219 LEU B CA 1
ATOM 4309 C C . LEU B 1 219 ? 10.328 21.812 14.906 1 89.06 219 LEU B C 1
ATOM 4311 O O . LEU B 1 219 ? 9.742 21.266 15.844 1 89.06 219 LEU B O 1
ATOM 4315 N N . ASP B 1 220 ? 10.75 23 14.953 1 89.12 220 ASP B N 1
ATOM 4316 C CA . ASP B 1 220 ? 10.406 23.859 16.094 1 89.12 220 ASP B CA 1
ATOM 4317 C C . ASP B 1 220 ? 9.086 24.594 15.844 1 89.12 220 ASP B C 1
ATOM 4319 O O . ASP B 1 220 ? 8.258 24.688 16.75 1 89.12 220 ASP B O 1
ATOM 4323 N N . ALA B 1 221 ? 8.977 25.141 14.68 1 91.94 221 ALA B N 1
ATOM 4324 C CA . ALA B 1 221 ? 7.754 25.844 14.305 1 91.94 221 ALA B CA 1
ATOM 4325 C C . ALA B 1 221 ? 7.52 25.781 12.797 1 91.94 221 ALA B C 1
ATOM 4327 O O . ALA B 1 221 ? 8.461 25.594 12.023 1 91.94 221 ALA B O 1
ATOM 4328 N N . VAL B 1 222 ? 6.305 25.984 12.484 1 95.75 222 VAL B N 1
ATOM 4329 C CA . VAL B 1 222 ? 5.953 25.969 11.062 1 95.75 222 VAL B CA 1
ATOM 4330 C C . VAL B 1 222 ? 6.277 27.312 10.43 1 95.75 222 VAL B C 1
ATOM 4332 O O . VAL B 1 222 ? 5.684 28.328 10.789 1 95.75 222 VAL B O 1
ATOM 4335 N N . SER B 1 223 ? 7.215 27.328 9.516 1 95.81 223 SER B N 1
ATOM 4336 C CA . SER B 1 223 ? 7.578 28.547 8.805 1 95.81 223 SER B CA 1
ATOM 4337 C C . SER B 1 223 ? 6.492 28.953 7.82 1 95.81 223 SER B C 1
ATOM 4339 O O . SER B 1 223 ? 5.656 28.141 7.434 1 95.81 223 SER B O 1
ATOM 4341 N N . PRO B 1 224 ? 6.5 30.219 7.422 1 96.69 224 PRO B N 1
ATOM 4342 C CA . PRO B 1 224 ? 5.523 30.641 6.418 1 96.69 224 PRO B CA 1
ATOM 4343 C C . PRO B 1 224 ? 5.648 29.859 5.105 1 96.69 224 PRO B C 1
ATOM 4345 O O . PRO B 1 224 ? 4.641 29.594 4.449 1 96.69 224 PRO B O 1
ATOM 4348 N N . ALA B 1 225 ? 6.906 29.547 4.766 1 97.19 225 ALA B N 1
ATOM 4349 C CA . ALA B 1 225 ? 7.121 28.766 3.543 1 97.19 225 ALA B CA 1
ATOM 4350 C C . ALA B 1 225 ? 6.461 27.391 3.641 1 97.19 225 ALA B C 1
ATOM 4352 O O . ALA B 1 225 ? 5.773 26.969 2.711 1 97.19 225 ALA B O 1
ATOM 4353 N N . ALA B 1 226 ? 6.664 26.734 4.762 1 97.06 226 ALA B N 1
ATOM 4354 C CA . ALA B 1 226 ? 6.055 25.422 4.98 1 97.06 226 ALA B CA 1
ATOM 4355 C C . ALA B 1 226 ? 4.535 25.531 5.062 1 97.06 226 ALA B C 1
ATOM 4357 O O . ALA B 1 226 ? 3.816 24.688 4.531 1 97.06 226 ALA B O 1
ATOM 4358 N N . LEU B 1 227 ? 4.098 26.578 5.738 1 97.88 227 LEU B N 1
ATOM 4359 C CA . LEU B 1 227 ? 2.666 26.797 5.906 1 97.88 227 LEU B CA 1
ATOM 4360 C C . LEU B 1 227 ? 1.978 26.938 4.551 1 97.88 227 LEU B C 1
ATOM 4362 O O . LEU B 1 227 ? 0.894 26.391 4.344 1 97.88 227 LEU B O 1
ATOM 4366 N N . CYS B 1 228 ? 2.59 27.688 3.67 1 97.75 228 CYS B N 1
ATOM 4367 C CA . CYS B 1 228 ? 2.059 27.859 2.32 1 97.75 228 CYS B CA 1
ATOM 4368 C C . CYS B 1 228 ? 1.915 26.516 1.623 1 97.75 228 CYS B C 1
ATOM 4370 O O . CYS B 1 228 ? 0.868 26.219 1.044 1 97.75 228 CYS B O 1
ATOM 4372 N N . CYS B 1 229 ? 2.916 25.672 1.742 1 98.12 229 CYS B N 1
ATOM 4373 C CA . CYS B 1 229 ? 2.902 24.359 1.098 1 98.12 229 CYS B CA 1
ATOM 4374 C C . CYS B 1 229 ? 1.873 23.453 1.746 1 98.12 229 CYS B C 1
ATOM 4376 O O . CYS B 1 229 ? 1.143 22.734 1.052 1 98.12 229 CYS B O 1
ATOM 4378 N N . HIS B 1 230 ? 1.802 23.453 3.09 1 98.06 230 HIS B N 1
ATOM 4379 C CA . HIS B 1 230 ? 0.803 22.656 3.783 1 98.06 230 HIS B CA 1
ATOM 4380 C C . HIS B 1 230 ? -0.607 23 3.316 1 98.06 230 HIS B C 1
ATOM 4382 O O . HIS B 1 230 ? -1.428 22.109 3.086 1 98.06 230 HIS B O 1
ATOM 4388 N N . THR B 1 231 ? -0.834 24.281 3.209 1 97.12 231 THR B N 1
ATOM 4389 C CA . THR B 1 231 ? -2.152 24.766 2.812 1 97.12 231 THR B CA 1
ATOM 4390 C C . THR B 1 231 ? -2.531 24.234 1.434 1 97.12 231 THR B C 1
ATOM 4392 O O . THR B 1 231 ? -3.672 23.812 1.215 1 97.12 231 THR B O 1
ATOM 4395 N N . LEU B 1 232 ? -1.541 24.219 0.572 1 97 232 LEU B N 1
ATOM 4396 C CA . LEU B 1 232 ? -1.798 23.75 -0.786 1 97 232 LEU B CA 1
ATOM 4397 C C . LEU B 1 232 ? -1.95 22.234 -0.819 1 97 232 LEU B C 1
ATOM 4399 O O . LEU B 1 232 ? -2.67 21.703 -1.663 1 97 232 LEU B O 1
ATOM 4403 N N . VAL B 1 233 ? -1.248 21.516 0.08 1 96.25 233 VAL B N 1
ATOM 4404 C CA . VAL B 1 233 ? -1.407 20.062 0.192 1 96.25 233 VAL B CA 1
ATOM 4405 C C . VAL B 1 233 ? -2.814 19.734 0.687 1 96.25 233 VAL B C 1
ATOM 4407 O O . VAL B 1 233 ? -3.436 18.781 0.221 1 96.25 233 VAL B O 1
ATOM 4410 N N . ILE B 1 234 ? -3.33 20.469 1.609 1 94 234 ILE B N 1
ATOM 4411 C CA . ILE B 1 234 ? -4.656 20.281 2.186 1 94 234 ILE B CA 1
ATOM 4412 C C . ILE B 1 234 ? -5.719 20.484 1.109 1 94 234 ILE B C 1
ATOM 4414 O O . ILE B 1 234 ? -6.625 19.656 0.959 1 94 234 ILE B O 1
ATOM 4418 N N . ASP B 1 235 ? -5.559 21.594 0.421 1 91.12 235 ASP B N 1
ATOM 4419 C CA . ASP B 1 235 ? -6.465 21.953 -0.663 1 91.12 235 ASP B CA 1
ATOM 4420 C C . ASP B 1 235 ? -5.793 22.906 -1.644 1 91.12 235 ASP B C 1
ATOM 4422 O O . ASP B 1 235 ? -5.301 23.969 -1.248 1 91.12 235 ASP B O 1
ATOM 4426 N N . ASP B 1 236 ? -5.762 22.562 -2.879 1 91.12 236 ASP B N 1
ATOM 4427 C CA . ASP B 1 236 ? -5.086 23.406 -3.859 1 91.12 236 ASP B CA 1
ATOM 4428 C C . ASP B 1 236 ? -6.098 24.203 -4.695 1 91.12 236 ASP B C 1
ATOM 4430 O O . ASP B 1 236 ? -5.809 24.578 -5.832 1 91.12 236 ASP B O 1
ATOM 4434 N N . GLY B 1 237 ? -7.238 24.391 -4.203 1 91.38 237 GLY B N 1
ATOM 4435 C CA . GLY B 1 237 ? -8.266 25.156 -4.883 1 91.38 237 GLY B CA 1
ATOM 4436 C C . GLY B 1 237 ? -8.008 26.641 -4.863 1 91.38 237 GLY B C 1
ATOM 4437 O O . GLY B 1 237 ? -7.004 27.094 -4.309 1 91.38 237 GLY B O 1
ATOM 4438 N N . SER B 1 238 ? -8.875 27.359 -5.43 1 93.31 238 SER B N 1
ATOM 4439 C CA . SER B 1 238 ? -8.727 28.797 -5.625 1 93.31 238 SER B CA 1
ATOM 4440 C C . SER B 1 238 ? -8.656 29.531 -4.289 1 93.31 238 SER B C 1
ATOM 4442 O O . SER B 1 238 ? -7.836 30.438 -4.117 1 93.31 238 SER B O 1
ATOM 4444 N N . ARG B 1 239 ? -9.492 29.172 -3.385 1 92.38 239 ARG B N 1
ATOM 4445 C CA . ARG B 1 239 ? -9.539 29.844 -2.086 1 92.38 239 ARG B CA 1
ATOM 4446 C C . ARG B 1 239 ? -8.211 29.688 -1.349 1 92.38 239 ARG B C 1
ATOM 4448 O O . ARG B 1 239 ? -7.672 30.672 -0.826 1 92.38 239 ARG B O 1
ATOM 4455 N N . HIS B 1 240 ? -7.699 28.516 -1.312 1 94.31 240 HIS B N 1
ATOM 4456 C CA . HIS B 1 240 ? -6.449 28.25 -0.611 1 94.31 240 HIS B CA 1
ATOM 4457 C C . HIS B 1 240 ? -5.27 28.922 -1.312 1 94.31 240 HIS B C 1
ATOM 4459 O O . HIS B 1 240 ? -4.336 29.391 -0.655 1 94.31 240 HIS B O 1
ATOM 4465 N N . ARG B 1 241 ? -5.344 28.969 -2.57 1 96 241 ARG B N 1
ATOM 4466 C CA . ARG B 1 241 ? -4.301 29.672 -3.305 1 96 241 ARG B CA 1
ATOM 4467 C C . ARG B 1 241 ? -4.309 31.172 -2.963 1 96 241 ARG B C 1
ATOM 4469 O O . ARG B 1 241 ? -3.252 31.781 -2.82 1 96 241 ARG B O 1
ATOM 4476 N N . SER B 1 242 ? -5.488 31.672 -2.865 1 95.06 242 SER B N 1
ATOM 4477 C CA . SER B 1 242 ? -5.602 33.062 -2.477 1 95.06 242 SER B CA 1
ATOM 4478 C C . SER B 1 242 ? -5.027 33.312 -1.082 1 95.06 242 SER B C 1
ATOM 4480 O O . SER B 1 242 ? -4.375 34.312 -0.836 1 95.06 242 SER B O 1
ATOM 4482 N N . TYR B 1 243 ? -5.289 32.375 -0.19 1 95.31 243 TYR B N 1
ATOM 4483 C CA . TYR B 1 243 ? -4.742 32.5 1.157 1 95.31 243 TYR B CA 1
ATOM 4484 C C . TYR B 1 243 ? -3.221 32.469 1.134 1 95.31 243 TYR B C 1
ATOM 4486 O O . TYR B 1 243 ? -2.561 33.219 1.858 1 95.31 243 TYR B O 1
ATOM 4494 N N . CYS B 1 244 ? -2.688 31.625 0.313 1 96.75 244 CYS B N 1
ATOM 4495 C CA . CYS B 1 244 ? -1.237 31.547 0.176 1 96.75 244 CYS B CA 1
ATOM 4496 C C . 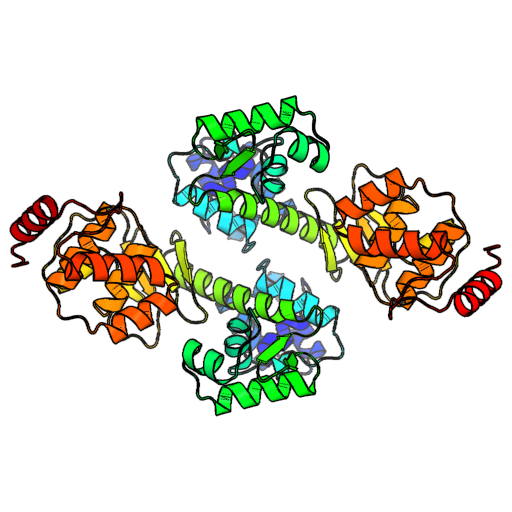CYS B 1 244 ? -0.673 32.844 -0.384 1 96.75 244 CYS B C 1
ATOM 4498 O O . CYS B 1 244 ? 0.372 33.312 0.067 1 96.75 244 CYS B O 1
ATOM 4500 N N . LEU B 1 245 ? -1.413 33.438 -1.326 1 96.31 245 LEU B N 1
ATOM 4501 C CA . LEU B 1 245 ? -0.982 34.719 -1.896 1 96.31 245 LEU B CA 1
ATOM 4502 C C . LEU B 1 245 ? -0.977 35.812 -0.837 1 96.31 245 LEU B C 1
ATOM 4504 O O . LEU B 1 245 ? -0.056 36.625 -0.79 1 96.31 245 LEU B O 1
ATOM 4508 N N . LEU B 1 246 ? -2.008 35.812 -0.029 1 96 246 LEU B N 1
ATOM 4509 C CA . LEU B 1 246 ? -2.078 36.781 1.058 1 96 246 LEU B CA 1
ATOM 4510 C C . LEU B 1 246 ? -0.882 36.625 1.993 1 96 246 LEU B C 1
ATOM 4512 O O . LEU B 1 246 ? -0.264 37.625 2.375 1 96 246 LEU B O 1
ATOM 4516 N N . LEU B 1 247 ? -0.547 35.375 2.297 1 96.5 247 LEU B N 1
ATOM 4517 C CA . LEU B 1 247 ? 0.572 35.094 3.191 1 96.5 247 LEU B CA 1
ATOM 4518 C C . LEU B 1 247 ? 1.886 35.562 2.578 1 96.5 247 LEU B C 1
ATOM 4520 O O . LEU B 1 247 ? 2.674 36.25 3.236 1 96.5 247 LEU B O 1
ATOM 4524 N N . LEU B 1 248 ? 2.092 35.219 1.34 1 95.81 248 LEU B N 1
ATOM 4525 C CA . LEU B 1 248 ? 3.34 35.531 0.65 1 95.81 248 LEU B CA 1
ATOM 4526 C C . LEU B 1 248 ? 3.498 37.031 0.455 1 95.81 248 LEU B C 1
ATOM 4528 O O . LEU B 1 248 ? 4.621 37.531 0.353 1 95.81 248 LEU B O 1
ATOM 4532 N N . SER B 1 249 ? 2.416 37.75 0.411 1 94.06 249 SER B N 1
ATOM 4533 C CA . SER B 1 249 ? 2.445 39.188 0.238 1 94.06 249 SER B CA 1
ATOM 4534 C C . SER B 1 249 ? 2.67 39.906 1.568 1 94.06 249 SER B C 1
ATOM 4536 O O . SER B 1 249 ? 3.154 41.031 1.599 1 94.06 249 SER B O 1
ATOM 4538 N N . HIS B 1 250 ? 2.307 39.25 2.545 1 93.75 250 HIS B N 1
ATOM 4539 C CA . HIS B 1 250 ? 2.299 39.906 3.857 1 93.75 250 HIS B CA 1
ATOM 4540 C C . HIS B 1 250 ? 3.592 39.625 4.613 1 93.75 250 HIS B C 1
ATOM 4542 O O . HIS B 1 250 ? 4.098 40.469 5.336 1 93.75 250 HIS B O 1
ATOM 4548 N N . VAL B 1 251 ? 4.059 38.375 4.461 1 93.94 251 VAL B N 1
ATOM 4549 C CA . VAL B 1 251 ? 5.234 37.938 5.199 1 93.94 251 VAL B CA 1
ATOM 4550 C C . VAL B 1 251 ? 6.438 37.844 4.258 1 93.94 251 VAL B C 1
ATOM 4552 O O . VAL B 1 251 ? 6.305 37.406 3.113 1 93.94 251 VAL B O 1
ATOM 4555 N N . ASP B 1 252 ? 7.543 38.312 4.719 1 92 252 ASP B N 1
ATOM 4556 C CA . ASP B 1 252 ? 8.766 38.219 3.928 1 92 252 ASP B CA 1
ATOM 4557 C C . ASP B 1 252 ? 9.305 36.781 3.92 1 92 252 ASP B C 1
ATOM 4559 O O . ASP B 1 252 ? 10.148 36.438 4.746 1 92 252 ASP B O 1
ATOM 4563 N N . VAL B 1 253 ? 8.875 36.031 3.025 1 94.06 253 VAL B N 1
ATOM 4564 C CA . VAL B 1 253 ? 9.273 34.625 2.902 1 94.06 253 VAL B CA 1
ATOM 4565 C C . VAL B 1 253 ? 10.461 34.5 1.945 1 94.06 253 VAL B C 1
ATOM 4567 O O . VAL B 1 253 ? 10.422 35.062 0.837 1 94.06 253 VAL B O 1
ATOM 4570 N N . ASP B 1 254 ? 11.492 33.875 2.416 1 94.88 254 ASP B N 1
ATOM 4571 C CA . ASP B 1 254 ? 12.641 33.625 1.551 1 94.88 254 ASP B CA 1
ATOM 4572 C C . ASP B 1 254 ? 12.25 32.719 0.379 1 94.88 254 ASP B C 1
ATOM 4574 O O . ASP B 1 254 ? 11.773 31.594 0.58 1 94.88 254 ASP B O 1
ATOM 4578 N N . GLU B 1 255 ? 12.445 33.219 -0.78 1 95.25 255 GLU B N 1
ATOM 4579 C CA . GLU B 1 255 ? 12.016 32.5 -1.974 1 95.25 255 GLU B CA 1
ATOM 4580 C C . GLU B 1 255 ? 12.734 31.156 -2.096 1 95.25 255 GLU B C 1
ATOM 4582 O O . GLU B 1 255 ? 12.141 30.172 -2.512 1 95.25 255 GLU B O 1
ATOM 4587 N N . ASP B 1 256 ? 13.992 31.125 -1.794 1 95.12 256 ASP B N 1
ATOM 4588 C CA . ASP B 1 256 ? 14.75 29.891 -1.863 1 95.12 256 ASP B CA 1
ATOM 4589 C C . ASP B 1 256 ? 14.188 28.844 -0.896 1 95.12 256 ASP B C 1
ATOM 4591 O O . ASP B 1 256 ? 14.102 27.656 -1.229 1 95.12 256 ASP B O 1
ATOM 4595 N N . ASP B 1 257 ? 13.867 29.359 0.221 1 95.25 257 ASP B N 1
ATOM 4596 C CA . ASP B 1 257 ? 13.242 28.484 1.202 1 95.25 257 ASP B CA 1
ATOM 4597 C C . ASP B 1 257 ? 11.898 27.953 0.698 1 95.25 257 ASP B C 1
ATOM 4599 O O . ASP B 1 257 ? 11.586 26.781 0.853 1 95.25 257 ASP B O 1
ATOM 4603 N N . LEU B 1 258 ? 11.148 28.844 0.156 1 97.5 258 LEU B N 1
ATOM 4604 C CA . LEU B 1 258 ? 9.844 28.469 -0.377 1 97.5 258 LEU B CA 1
ATOM 4605 C C . LEU B 1 258 ? 9.984 27.422 -1.475 1 97.5 258 LEU B C 1
ATOM 4607 O O . LEU B 1 258 ? 9.219 26.469 -1.52 1 97.5 258 LEU B O 1
ATOM 4611 N N . ARG B 1 259 ? 10.938 27.578 -2.273 1 96.19 259 ARG B N 1
ATOM 4612 C CA . ARG B 1 259 ? 11.164 26.641 -3.363 1 96.19 259 ARG B CA 1
ATOM 4613 C C . ARG B 1 259 ? 11.641 25.281 -2.832 1 96.19 259 ARG B C 1
ATOM 4615 O O . ARG B 1 259 ? 11.281 24.234 -3.377 1 96.19 259 ARG B O 1
ATOM 4622 N N . GLU B 1 260 ? 12.445 25.344 -1.875 1 94.06 260 GLU B N 1
ATOM 4623 C CA . GLU B 1 260 ? 12.883 24.109 -1.235 1 94.06 260 GLU B CA 1
ATOM 4624 C C . GLU B 1 260 ? 11.703 23.328 -0.646 1 94.06 260 GLU B C 1
ATOM 4626 O O . GLU B 1 260 ? 11.609 22.109 -0.8 1 94.06 260 GLU B O 1
ATOM 4631 N N . GLN B 1 261 ? 10.812 24.062 0.051 1 95.88 261 GLN B N 1
ATOM 4632 C CA . GLN B 1 261 ? 9.617 23.438 0.603 1 95.88 261 GLN B CA 1
ATOM 4633 C C . GLN B 1 261 ? 8.711 22.906 -0.507 1 95.88 261 GLN B C 1
ATOM 4635 O O . GLN B 1 261 ? 8.117 21.844 -0.373 1 95.88 261 GLN B O 1
ATOM 4640 N N . ALA B 1 262 ? 8.633 23.656 -1.533 1 97.06 262 ALA B N 1
ATOM 4641 C CA . ALA B 1 262 ? 7.812 23.234 -2.668 1 97.06 262 ALA B CA 1
ATOM 4642 C C . ALA B 1 262 ? 8.305 21.922 -3.244 1 97.06 262 ALA B C 1
ATOM 4644 O O . ALA B 1 262 ? 7.496 21.062 -3.623 1 97.06 262 ALA B O 1
ATOM 4645 N N . GLU B 1 263 ? 9.555 21.781 -3.312 1 93.5 263 GLU B N 1
ATOM 4646 C CA . GLU B 1 263 ? 10.133 20.531 -3.789 1 93.5 263 GLU B CA 1
ATOM 4647 C C . GLU B 1 263 ? 9.805 19.375 -2.84 1 93.5 263 GLU B C 1
ATOM 4649 O O . GLU B 1 263 ? 9.477 18.281 -3.283 1 93.5 263 GLU B O 1
ATOM 4654 N N . LYS B 1 264 ? 9.891 19.672 -1.595 1 92.69 264 LYS B N 1
ATOM 4655 C CA . LYS B 1 264 ? 9.617 18.672 -0.573 1 92.69 264 LYS B CA 1
ATOM 4656 C C . LYS B 1 264 ? 8.188 18.156 -0.693 1 92.69 264 LYS B C 1
ATOM 4658 O O . LYS B 1 264 ? 7.945 16.953 -0.555 1 92.69 264 LYS B O 1
ATOM 4663 N N . TYR B 1 265 ? 7.266 19 -0.976 1 95.94 265 TYR B N 1
ATOM 4664 C CA . TYR B 1 265 ? 5.852 18.641 -0.981 1 95.94 265 TYR B CA 1
ATOM 4665 C C . TYR B 1 265 ? 5.348 18.422 -2.404 1 95.94 265 TYR B C 1
ATOM 4667 O O . TYR B 1 265 ? 4.145 18.297 -2.629 1 95.94 265 TYR B O 1
ATOM 4675 N N . ASP B 1 266 ? 6.273 18.438 -3.365 1 93.38 266 ASP B N 1
ATOM 4676 C CA . ASP B 1 266 ? 5.957 18.266 -4.781 1 93.38 266 ASP B CA 1
ATOM 4677 C C . ASP B 1 266 ? 4.961 19.312 -5.262 1 93.38 266 ASP B C 1
ATOM 4679 O O . ASP B 1 266 ? 3.932 18.969 -5.852 1 93.38 266 ASP B O 1
ATOM 4683 N N . LEU B 1 267 ? 5.234 20.531 -4.91 1 97.44 267 LEU B N 1
ATOM 4684 C CA . LEU B 1 267 ? 4.355 21.641 -5.25 1 97.44 267 LEU B CA 1
ATOM 4685 C C . LEU B 1 267 ? 5.105 22.703 -6.047 1 97.44 267 LEU B C 1
ATOM 4687 O O . LEU B 1 267 ? 4.812 23.891 -5.934 1 97.44 267 LEU B O 1
ATOM 4691 N N . GLU B 1 268 ? 6.121 22.312 -6.785 1 96.56 268 GLU B N 1
ATOM 4692 C CA . GLU B 1 268 ? 6.973 23.25 -7.504 1 96.56 268 GLU B CA 1
ATOM 4693 C C . GLU B 1 268 ? 6.164 24.078 -8.508 1 96.56 268 GLU B C 1
ATOM 4695 O O . GLU B 1 268 ? 6.309 25.297 -8.57 1 96.56 268 GLU B O 1
ATOM 4700 N N . ASP B 1 269 ? 5.352 23.422 -9.227 1 95.94 269 ASP B N 1
ATOM 4701 C CA . ASP B 1 269 ? 4.559 24.109 -10.234 1 95.94 269 ASP B CA 1
ATOM 4702 C C . ASP B 1 269 ? 3.58 25.078 -9.586 1 95.94 269 ASP B C 1
ATOM 4704 O O . ASP B 1 269 ? 3.426 26.219 -10.055 1 95.94 269 ASP B O 1
ATOM 4708 N N . GLU B 1 270 ? 2.889 24.656 -8.57 1 95.94 270 GLU B N 1
ATOM 4709 C CA . GLU B 1 270 ? 1.911 25.484 -7.875 1 95.94 270 GLU B CA 1
ATOM 4710 C C . GLU B 1 270 ? 2.568 26.734 -7.285 1 95.94 270 GLU B C 1
ATOM 4712 O O . GLU B 1 270 ? 2.041 27.844 -7.41 1 95.94 270 GLU B O 1
ATOM 4717 N N . ILE B 1 271 ? 3.697 26.516 -6.695 1 97.25 271 ILE B N 1
ATOM 4718 C CA . ILE B 1 271 ? 4.375 27.625 -6.047 1 97.25 271 ILE B CA 1
ATOM 4719 C C . ILE B 1 271 ? 4.914 28.578 -7.105 1 97.25 271 ILE B C 1
ATOM 4721 O O . ILE B 1 271 ? 4.891 29.797 -6.918 1 97.25 271 ILE B O 1
ATOM 4725 N N . ASP B 1 272 ? 5.453 28.031 -8.18 1 95.88 272 ASP B N 1
ATOM 4726 C CA . ASP B 1 272 ? 5.941 28.875 -9.266 1 95.88 272 ASP B CA 1
ATOM 4727 C C . ASP B 1 272 ? 4.836 29.766 -9.805 1 95.88 272 ASP B C 1
ATOM 4729 O O . ASP B 1 272 ? 5.062 30.953 -10.07 1 95.88 272 ASP B O 1
ATOM 4733 N N . VAL B 1 273 ? 3.734 29.25 -9.945 1 96.25 273 VAL B N 1
ATOM 4734 C CA . VAL B 1 273 ? 2.594 30.016 -10.453 1 96.25 273 VAL B CA 1
ATOM 4735 C C . VAL B 1 273 ? 2.24 31.141 -9.484 1 96.25 273 VAL B C 1
ATOM 4737 O O . VAL B 1 273 ? 1.959 32.25 -9.898 1 96.25 273 VAL B O 1
ATOM 4740 N N . LEU B 1 274 ? 2.186 30.859 -8.188 1 96.75 274 LEU B N 1
ATOM 4741 C CA . LEU B 1 274 ? 1.872 31.875 -7.18 1 96.75 274 LEU B CA 1
ATOM 4742 C C . LEU B 1 274 ? 2.898 33 -7.203 1 96.75 274 LEU B C 1
ATOM 4744 O O . LEU B 1 274 ? 2.537 34.188 -7.137 1 96.75 274 LEU B O 1
ATOM 4748 N N . LEU B 1 275 ? 4.152 32.594 -7.352 1 96.38 275 LEU B N 1
ATOM 4749 C CA . LEU B 1 275 ? 5.223 33.594 -7.352 1 96.38 275 LEU B CA 1
ATOM 4750 C C . LEU B 1 275 ? 5.16 34.469 -8.602 1 96.38 275 LEU B C 1
ATOM 4752 O O . LEU B 1 275 ? 5.344 35.688 -8.531 1 96.38 275 LEU B O 1
ATOM 4756 N N . ARG B 1 276 ? 4.941 33.844 -9.703 1 95.81 276 ARG B N 1
ATOM 4757 C CA . ARG B 1 276 ? 4.812 34.594 -10.945 1 95.81 276 ARG B CA 1
ATOM 4758 C C . ARG B 1 276 ? 3.631 35.531 -10.883 1 95.81 276 ARG B C 1
ATOM 4760 O O . ARG B 1 276 ? 3.717 36.656 -11.367 1 95.81 276 ARG B O 1
ATOM 4767 N N . TYR B 1 277 ? 2.566 35.062 -10.359 1 96.44 277 TYR B N 1
ATOM 4768 C CA . TYR B 1 277 ? 1.379 35.906 -10.188 1 96.44 277 TYR B CA 1
ATOM 4769 C C . TYR B 1 277 ? 1.699 37.156 -9.391 1 96.44 277 TYR B C 1
ATOM 4771 O O . TYR B 1 277 ? 1.313 38.25 -9.773 1 96.44 277 TYR B O 1
ATOM 4779 N N . LEU B 1 278 ? 2.396 37.031 -8.32 1 94.81 278 LEU B N 1
ATOM 4780 C CA . LEU B 1 278 ? 2.738 38.156 -7.461 1 94.81 278 LEU B CA 1
ATOM 4781 C C . LEU B 1 278 ? 3.738 39.094 -8.148 1 94.81 278 LEU B C 1
ATOM 4783 O O . LEU B 1 278 ? 3.621 40.312 -8.062 1 94.81 278 LEU B O 1
ATOM 4787 N N . LYS B 1 279 ? 4.652 38.438 -8.859 1 94.12 279 LYS B N 1
ATOM 4788 C CA . LYS B 1 279 ? 5.699 39.219 -9.516 1 94.12 279 LYS B CA 1
ATOM 4789 C C . LYS B 1 279 ? 5.137 40.031 -10.688 1 94.12 279 LYS B C 1
ATOM 4791 O O . LYS B 1 279 ? 5.613 41.125 -10.977 1 94.12 279 LYS B O 1
ATOM 4796 N N . THR B 1 280 ? 4.117 39.469 -11.289 1 94.56 280 THR B N 1
ATOM 4797 C CA . THR B 1 280 ? 3.578 40.125 -12.477 1 94.56 280 THR B CA 1
ATOM 4798 C C . THR B 1 280 ? 2.295 40.875 -12.141 1 94.56 280 THR B C 1
ATOM 4800 O O . THR B 1 280 ? 1.627 41.406 -13.039 1 94.56 280 THR B O 1
ATOM 4803 N N . ARG B 1 281 ? 1.963 40.906 -11.016 1 92.75 281 ARG B N 1
ATOM 4804 C CA . ARG B 1 281 ? 0.751 41.562 -10.562 1 92.75 281 ARG B CA 1
ATOM 4805 C C . ARG B 1 281 ? -0.478 41.062 -11.297 1 92.75 281 ARG B C 1
ATOM 4807 O O . ARG B 1 281 ? -1.259 41.844 -11.844 1 92.75 281 ARG B O 1
ATOM 4814 N N . GLY B 1 282 ? -0.475 39.719 -11.406 1 90.75 282 GLY B N 1
ATOM 4815 C CA . GLY B 1 282 ? -1.673 39.031 -11.883 1 90.75 282 GLY B CA 1
ATOM 4816 C C . GLY B 1 282 ? -1.646 38.781 -13.375 1 90.75 282 GLY B C 1
ATOM 4817 O O . GLY B 1 282 ? -2.627 38.281 -13.945 1 90.75 282 GLY B O 1
ATOM 4818 N N . GLU B 1 283 ? -0.624 39.125 -14.023 1 88.06 283 GLU B N 1
ATOM 4819 C CA . GLU B 1 283 ? -0.557 38.938 -15.469 1 88.06 283 GLU B CA 1
ATOM 4820 C C . GLU B 1 283 ? -0.239 37.5 -15.852 1 88.06 283 GLU B C 1
ATOM 4822 O O . GLU B 1 283 ? 0.729 37.25 -16.562 1 88.06 283 GLU B O 1
ATOM 4827 N N . ILE B 1 284 ? -1 36.531 -15.305 1 89.5 284 ILE B N 1
ATOM 4828 C CA . ILE B 1 284 ? -0.877 35.125 -15.68 1 89.5 284 ILE B CA 1
ATOM 4829 C C . ILE B 1 284 ? -2.256 34.562 -16 1 89.5 284 ILE B C 1
ATOM 4831 O O . ILE B 1 284 ? -3.26 34.969 -15.422 1 89.5 284 ILE B O 1
ATOM 4835 N N . ASP B 1 285 ? -2.311 33.75 -16.969 1 84.75 285 ASP B N 1
ATOM 4836 C CA . ASP B 1 285 ? -3.555 33.094 -17.328 1 84.75 285 ASP B CA 1
ATOM 4837 C C . ASP B 1 285 ? -3.725 31.781 -16.547 1 84.75 285 ASP B C 1
ATOM 4839 O O . ASP B 1 285 ? -3.211 30.734 -16.938 1 84.75 285 ASP B O 1
ATOM 4843 N N . ASP B 1 286 ? -4.387 31.953 -15.484 1 86.44 286 ASP B N 1
ATOM 4844 C CA . ASP B 1 286 ? -4.672 30.797 -14.633 1 86.44 286 ASP B CA 1
ATOM 4845 C C . ASP B 1 286 ? -6.09 30.859 -14.07 1 86.44 286 ASP B C 1
ATOM 4847 O O . ASP B 1 286 ? -6.453 31.828 -13.406 1 86.44 286 ASP B O 1
ATOM 4851 N N . ASP B 1 287 ? -6.828 29.828 -14.234 1 85.94 287 ASP B N 1
ATOM 4852 C CA . ASP B 1 287 ? -8.25 29.812 -13.891 1 85.94 287 ASP B CA 1
ATOM 4853 C C . ASP B 1 287 ? -8.438 29.656 -12.383 1 85.94 287 ASP B C 1
ATOM 4855 O O . ASP B 1 287 ? -9.531 29.891 -11.867 1 85.94 287 ASP B O 1
ATOM 4859 N N . TRP B 1 288 ? -7.367 29.391 -11.703 1 88.81 288 TRP B N 1
ATOM 4860 C CA . TRP B 1 288 ? -7.508 29.125 -10.273 1 88.81 288 TRP B CA 1
ATOM 4861 C C . TRP B 1 288 ? -7.082 30.344 -9.453 1 88.81 288 TRP B C 1
ATOM 4863 O O . TRP B 1 288 ? -7.199 30.344 -8.227 1 88.81 288 TRP B O 1
ATOM 4873 N N . LEU B 1 289 ? -6.609 31.359 -10.086 1 93.62 289 LEU B N 1
ATOM 4874 C CA . LEU B 1 289 ? -6.168 32.562 -9.383 1 93.62 289 LEU B CA 1
ATOM 4875 C C . LEU B 1 289 ? -7.09 33.75 -9.688 1 93.62 289 LEU B C 1
ATOM 4877 O O . LEU B 1 289 ? -7.652 33.844 -10.781 1 93.62 289 LEU B O 1
ATOM 4881 N N . PRO B 1 290 ? -7.242 34.531 -8.797 1 91.69 290 PRO B N 1
ATOM 4882 C CA . PRO B 1 290 ? -8.117 35.688 -9.008 1 91.69 290 PRO B CA 1
ATOM 4883 C C . PRO B 1 290 ? -7.469 36.781 -9.883 1 91.69 290 PRO B C 1
ATOM 4885 O O . PRO B 1 290 ? -6.246 36.781 -10.039 1 91.69 290 PRO B O 1
ATOM 4888 N N . GLU B 1 291 ? -8.469 37.531 -10.391 1 92.25 291 GLU B N 1
ATOM 4889 C CA . GLU B 1 291 ? -7.945 38.719 -11.039 1 92.25 291 GLU B CA 1
ATOM 4890 C C . GLU B 1 291 ? -7.215 39.625 -10.039 1 92.25 291 GLU B C 1
ATOM 4892 O O . GLU B 1 291 ? -7.523 39.625 -8.844 1 92.25 291 GLU B O 1
ATOM 4897 N N . TRP B 1 292 ? -6.285 40.406 -10.555 1 93.56 292 TRP B N 1
ATOM 4898 C CA . TRP B 1 292 ? -5.418 41.188 -9.68 1 93.56 292 TRP B CA 1
ATOM 4899 C C . TRP B 1 292 ? -6.238 42.156 -8.828 1 93.56 292 TRP B C 1
ATOM 4901 O O . TRP B 1 292 ? -5.977 42.312 -7.629 1 93.56 292 TRP B O 1
ATOM 4911 N N . ASP B 1 293 ? -7.203 42.781 -9.461 1 92.12 293 ASP B N 1
ATOM 4912 C CA . ASP B 1 293 ? -8.031 43.75 -8.742 1 92.12 293 ASP B CA 1
ATOM 4913 C C . ASP B 1 293 ? -8.797 43.062 -7.609 1 92.12 293 ASP B C 1
ATOM 4915 O O . ASP B 1 293 ? -8.93 43.625 -6.52 1 92.12 293 ASP B O 1
ATOM 4919 N N . LYS B 1 294 ? -9.234 41.906 -7.883 1 92.25 294 LYS B N 1
ATOM 4920 C CA . LYS B 1 294 ? -9.961 41.156 -6.875 1 92.25 294 LYS B CA 1
ATOM 4921 C C . LYS B 1 294 ? -9.039 40.719 -5.742 1 92.25 294 LYS B C 1
ATOM 4923 O O . LYS B 1 294 ? -9.453 40.688 -4.578 1 92.25 294 LYS B O 1
ATOM 4928 N N . PHE B 1 295 ? -7.848 40.406 -6.09 1 94.12 295 PHE B N 1
ATOM 4929 C CA . PHE B 1 295 ? -6.883 40.031 -5.066 1 94.12 295 PHE B CA 1
ATOM 4930 C C . PHE B 1 295 ? -6.52 41.219 -4.191 1 94.12 295 PHE B C 1
ATOM 4932 O O . PHE B 1 295 ? -6.379 41.062 -2.973 1 94.12 295 PHE B O 1
ATOM 4939 N N . GLN B 1 296 ? -6.387 42.375 -4.77 1 93.25 296 GLN B N 1
ATOM 4940 C CA . GLN B 1 296 ? -6.07 43.594 -4.016 1 93.25 296 GLN B CA 1
ATOM 4941 C C . GLN B 1 296 ? -7.188 43.938 -3.041 1 93.25 296 GLN B C 1
ATOM 4943 O O . GLN B 1 296 ? -6.926 44.375 -1.927 1 93.25 296 GLN B O 1
ATOM 4948 N N . GLU B 1 297 ? -8.336 43.656 -3.539 1 92.75 297 GLU B N 1
ATOM 4949 C CA . GLU B 1 297 ? -9.477 43.875 -2.654 1 92.75 297 GLU B CA 1
ATOM 4950 C C . GLU B 1 297 ? -9.438 42.938 -1.458 1 92.75 297 GLU B C 1
ATOM 4952 O O . GLU B 1 297 ? -9.711 43.344 -0.328 1 92.75 297 GLU B O 1
ATOM 4957 N N . LEU B 1 298 ? -9.148 41.719 -1.769 1 91.44 298 LEU B N 1
ATOM 4958 C CA . LEU B 1 298 ? -9.031 40.719 -0.708 1 91.44 298 LEU B CA 1
ATOM 4959 C C . LEU B 1 298 ? -7.934 41.125 0.279 1 91.44 298 LEU B C 1
ATOM 4961 O O . LEU B 1 298 ? -8.125 41 1.493 1 91.44 298 LEU B O 1
ATOM 4965 N N . ALA B 1 299 ? -6.844 41.531 -0.187 1 92.38 299 ALA B N 1
ATOM 4966 C CA . ALA B 1 299 ? -5.715 41.969 0.646 1 92.38 299 ALA B CA 1
ATOM 4967 C C . ALA B 1 299 ? -6.09 43.125 1.535 1 92.38 299 ALA B C 1
ATOM 4969 O O . ALA B 1 299 ? -5.684 43.188 2.699 1 92.38 299 ALA B O 1
ATOM 4970 N N . ALA B 1 300 ? -6.793 44 0.908 1 91.31 300 ALA B N 1
ATOM 4971 C CA . ALA B 1 300 ? -7.227 45.156 1.655 1 91.31 300 ALA B CA 1
ATOM 4972 C C . ALA B 1 300 ? -8.148 44.781 2.807 1 91.31 300 ALA B C 1
ATOM 4974 O O . ALA B 1 300 ? -8.094 45.375 3.883 1 91.31 300 ALA B O 1
ATOM 4975 N N . ASP B 1 301 ? -8.969 43.844 2.508 1 89.94 301 ASP B N 1
ATOM 4976 C CA . ASP B 1 301 ? -9.875 43.344 3.543 1 89.94 301 ASP B CA 1
ATOM 4977 C C . ASP B 1 301 ? -9.102 42.812 4.746 1 89.94 301 ASP B C 1
ATOM 4979 O O . ASP B 1 301 ? -9.586 42.875 5.879 1 89.94 301 ASP B O 1
ATOM 4983 N N . TYR B 1 302 ? -7.93 42.344 4.48 1 88.62 302 TYR B N 1
ATOM 4984 C CA . TYR B 1 302 ? -7.121 41.781 5.559 1 88.62 302 TYR B CA 1
ATOM 4985 C C . TYR B 1 302 ? -6.004 42.75 5.961 1 88.62 302 TYR B C 1
ATOM 4987 O O . TYR B 1 302 ? -5.062 42.344 6.652 1 88.62 302 TYR B O 1
ATOM 4995 N N . LYS B 1 303 ? -6.07 43.969 5.512 1 87.19 303 LYS B N 1
ATOM 4996 C CA . LYS B 1 303 ? -5.176 45.062 5.863 1 87.19 303 LYS B CA 1
ATOM 4997 C C . LYS B 1 303 ? -3.738 44.75 5.449 1 87.19 303 LYS B C 1
ATOM 4999 O O . LYS B 1 303 ? -2.801 45 6.211 1 87.19 303 LYS B O 1
ATOM 5004 N N . ILE B 1 304 ? -3.684 44 4.449 1 80.25 304 ILE B N 1
ATOM 5005 C CA . ILE B 1 304 ? -2.379 43.719 3.859 1 80.25 304 ILE B CA 1
ATOM 5006 C C . ILE B 1 304 ? -2.121 44.688 2.705 1 80.25 304 ILE B C 1
ATOM 5008 O O . ILE B 1 304 ? -2.99 44.906 1.855 1 80.25 304 ILE B O 1
ATOM 5012 N N . GLU B 1 305 ? -1.11 45.5 2.838 1 65.38 305 GLU B N 1
ATOM 5013 C CA . GLU B 1 305 ? -0.751 46.438 1.759 1 65.38 305 GLU B CA 1
ATOM 5014 C C . GLU B 1 305 ? -0.054 45.688 0.619 1 65.38 305 GLU B C 1
ATOM 5016 O O . GLU B 1 305 ? 0.899 44.938 0.847 1 65.38 305 GLU B O 1
ATOM 5021 N N . SER B 1 306 ? -0.819 45.281 -0.331 1 55.97 306 SER B N 1
ATOM 5022 C CA . SER B 1 306 ? -0.226 44.562 -1.468 1 55.97 306 SER B CA 1
ATOM 5023 C C . SER B 1 306 ? 0.528 45.531 -2.377 1 55.97 306 SER B C 1
ATOM 5025 O O . SER B 1 306 ? 0.189 46.719 -2.451 1 55.97 306 SER B O 1
#

Radius of gyration: 27.4 Å; Cα contacts (8 Å, |Δi|>4): 886; chains: 2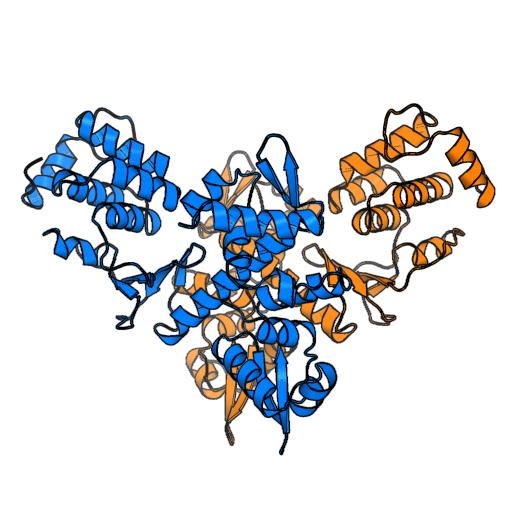; bounding box: 59×83×69 Å

InterPro domains:
  IPR000835 MarR-type HTH domain [PF12802] (7-56)
  IPR011991 ArsR-like helix-turn-helix domain [cd00090] (3-65)
  IPR036388 Winged helix-like DNA-binding domain superfamily [G3DSA:1.10.10.10] (1-84)
  IPR036388 Winged helix-like DNA-binding domain superfamily [G3DSA:1.10.10.10] (85-159)
  IPR036390 Winged helix DNA-binding domain superfamily [SSF46785] (7-77)
  IPR036390 Winged helix DNA-binding domain superfamily [SSF46785] (94-156)
  IPR056528 HVO_2833, C-terminal [PF24271] (187-303)

Solvent-accessible surface area (backbone atoms only — not comparable to full-atom values): 33494 Å² total; per-residue (Å²): 128,66,50,46,65,44,42,47,46,62,62,62,66,45,80,64,35,34,57,63,57,50,14,61,76,67,72,49,53,53,70,61,46,49,50,39,50,51,52,33,36,75,56,60,53,29,43,76,46,76,60,88,94,43,54,23,38,32,72,38,59,30,60,27,52,50,44,48,36,49,48,44,67,76,38,67,86,54,64,53,37,73,64,52,30,79,64,31,39,61,55,36,46,63,54,81,51,72,38,34,54,64,58,47,13,64,74,67,73,45,55,49,67,58,44,45,52,47,50,47,57,37,34,77,70,60,41,31,46,73,58,94,70,23,36,36,58,34,86,78,44,51,52,52,27,52,26,30,46,36,39,32,48,47,44,50,50,49,55,41,37,75,68,31,73,82,40,42,77,77,43,72,58,78,77,34,36,33,32,39,23,76,59,87,69,90,50,91,40,52,38,71,29,40,66,73,43,35,42,82,71,72,38,83,66,87,76,67,80,62,41,34,32,36,35,27,84,83,58,86,72,79,45,71,40,50,38,43,47,46,34,41,69,75,39,71,47,42,69,45,48,49,52,38,50,50,46,61,59,66,41,93,60,56,63,68,57,31,51,52,38,17,55,74,71,70,32,48,69,63,51,49,50,55,50,49,27,65,74,51,64,35,76,58,96,49,95,56,55,68,55,44,68,57,46,50,50,53,28,47,75,62,71,34,79,120,128,67,50,44,65,44,41,46,45,63,62,64,65,46,80,64,35,33,56,65,56,50,13,61,76,66,71,49,53,52,70,60,44,48,52,39,50,51,54,34,37,75,54,60,53,29,43,76,44,77,57,85,93,41,53,22,37,31,71,38,61,30,59,26,53,51,46,48,36,48,48,42,68,76,38,67,86,54,65,53,38,73,63,52,30,78,64,33,40,61,55,37,46,64,54,82,50,72,38,35,52,62,57,47,13,64,74,67,73,46,54,50,66,60,45,43,51,47,50,47,55,35,34,76,71,58,42,30,44,73,58,96,70,22,36,36,57,34,85,80,44,51,52,53,26,51,26,31,45,37,39,32,49,49,45,50,50,49,56,42,38,74,70,32,73,81,40,42,78,77,43,73,58,78,76,34,34,33,32,41,25,75,60,87,68,91,50,91,41,52,38,72,30,40,66,72,43,36,40,82,72,73,39,81,67,87,76,69,81,62,40,37,32,37,36,28,84,83,60,88,69,80,45,70,40,49,38,42,46,46,33,41,71,77,36,72,47,42,69,44,48,49,51,37,50,51,48,60,60,65,41,94,62,56,61,69,56,32,51,52,40,16,55,74,70,71,32,50,68,62,51,50,51,54,50,49,27,64,74,52,64,36,76,60,95,49,95,56,54,69,55,43,70,58,46,50,51,53,28,49,75,62,71,33,80,118